Protein AF-0000000074578713 (afdb_homodimer)

Radius of gyration: 28.26 Å; Cα contacts (8 Å, |Δi|>4): 1383; chains: 2; bounding box: 54×83×63 Å

InterPro domains:
  IPR006153 Cation/H+ exchanger, transmembrane domain [PF00999] (19-383)
  IPR038770 Sodium/solute symporter superfamily [G3DSA:1.20.1530.20] (4-388)

Structure (mmCIF, N/CA/C/O backbone):
data_AF-0000000074578713-model_v1
#
loop_
_entity.id
_entity.type
_entity.pdbx_description
1 polymer 'Na+/H+ exchanger'
#
loop_
_atom_site.group_PDB
_atom_site.id
_atom_site.type_symbol
_atom_site.label_atom_id
_atom_site.label_alt_id
_atom_site.label_comp_id
_atom_site.label_asym_id
_atom_site.label_entity_id
_atom_site.label_seq_id
_atom_site.pdbx_PDB_ins_code
_atom_site.Cartn_x
_atom_site.Cartn_y
_atom_site.Cartn_z
_atom_site.occupancy
_atom_site.B_iso_or_equiv
_atom_site.auth_seq_id
_atom_site.auth_comp_id
_atom_site.auth_asym_id
_atom_site.auth_atom_id
_atom_site.pdbx_PDB_model_num
ATOM 1 N N . MET A 1 1 ? 12.844 9.633 -7.383 1 56.06 1 MET A N 1
ATOM 2 C CA . MET A 1 1 ? 11.703 9.406 -8.258 1 56.06 1 MET A CA 1
ATOM 3 C C . MET A 1 1 ? 10.484 10.188 -7.785 1 56.06 1 MET A C 1
ATOM 5 O O . MET A 1 1 ? 10.258 10.32 -6.578 1 56.06 1 MET A O 1
ATOM 9 N N . ASP A 1 2 ? 9.766 10.805 -8.758 1 78.88 2 ASP A N 1
ATOM 10 C CA . ASP A 1 2 ? 8.609 11.648 -8.492 1 78.88 2 ASP A CA 1
ATOM 11 C C . ASP A 1 2 ? 7.402 10.812 -8.078 1 78.88 2 ASP A C 1
ATOM 13 O O . ASP A 1 2 ? 6.91 9.992 -8.859 1 78.88 2 ASP A O 1
ATOM 17 N N . ILE A 1 3 ? 6.977 10.781 -6.883 1 87.69 3 ILE A N 1
ATOM 18 C CA . ILE A 1 3 ? 5.887 10.008 -6.301 1 87.69 3 ILE A CA 1
ATOM 19 C C . ILE A 1 3 ? 4.594 10.289 -7.066 1 87.69 3 ILE A C 1
ATOM 21 O O . ILE A 1 3 ? 3.699 9.438 -7.113 1 87.69 3 ILE A O 1
ATOM 25 N N . SER A 1 4 ? 4.566 11.398 -7.73 1 91.81 4 SER A N 1
ATOM 26 C CA . SER A 1 4 ? 3.352 11.789 -8.438 1 91.81 4 SER A CA 1
ATOM 27 C C . SER A 1 4 ? 3.027 10.812 -9.562 1 91.81 4 SER A C 1
ATOM 29 O O . SER A 1 4 ? 1.881 10.375 -9.703 1 91.81 4 SER A O 1
ATOM 31 N N . TRP A 1 5 ? 4.039 10.391 -10.273 1 93 5 TRP A N 1
ATOM 32 C CA . TRP A 1 5 ? 3.791 9.508 -11.414 1 93 5 TRP A CA 1
ATOM 33 C C . TRP A 1 5 ? 3.488 8.086 -10.953 1 93 5 TRP A C 1
ATOM 35 O O . TRP A 1 5 ? 2.873 7.309 -11.68 1 93 5 TRP A O 1
ATOM 45 N N . VAL A 1 6 ? 3.906 7.742 -9.781 1 94.12 6 VAL A N 1
ATOM 46 C CA . VAL A 1 6 ? 3.512 6.465 -9.188 1 94.12 6 VAL A CA 1
ATOM 47 C C . VAL A 1 6 ? 2.012 6.465 -8.914 1 94.12 6 VAL A C 1
ATOM 49 O O . VAL A 1 6 ? 1.318 5.488 -9.211 1 94.12 6 VAL A O 1
ATOM 52 N N . LEU A 1 7 ? 1.547 7.59 -8.367 1 96.38 7 LEU A N 1
ATOM 53 C CA . LEU A 1 7 ? 0.124 7.73 -8.078 1 96.38 7 LEU A CA 1
ATOM 54 C C . LEU A 1 7 ? -0.7 7.652 -9.359 1 96.38 7 LEU A C 1
ATOM 56 O O . LEU A 1 7 ? -1.733 6.98 -9.398 1 96.38 7 LEU A O 1
ATOM 60 N N . PHE A 1 8 ? -0.194 8.297 -10.352 1 96.31 8 PHE A N 1
ATOM 61 C CA . PHE A 1 8 ? -0.854 8.266 -11.648 1 96.31 8 PHE A CA 1
ATOM 62 C C . PHE A 1 8 ? -0.942 6.844 -12.188 1 96.31 8 PHE A C 1
ATOM 64 O O . PHE A 1 8 ? -2.006 6.406 -12.625 1 96.31 8 PHE A O 1
ATOM 71 N N . THR A 1 9 ? 0.148 6.145 -12.148 1 96.56 9 THR A N 1
ATOM 72 C CA . THR A 1 9 ? 0.237 4.793 -12.688 1 96.56 9 THR A CA 1
ATOM 73 C C . THR A 1 9 ? -0.71 3.852 -11.953 1 96.56 9 THR A C 1
ATOM 75 O O . THR A 1 9 ? -1.374 3.018 -12.57 1 96.56 9 THR A O 1
ATOM 78 N N . VAL A 1 10 ? -0.816 3.996 -10.641 1 97.12 10 VAL A N 1
ATOM 79 C CA . VAL A 1 10 ? -1.725 3.164 -9.859 1 97.12 10 VAL A CA 1
ATOM 80 C C . VAL A 1 10 ? -3.166 3.424 -10.289 1 97.12 10 VAL A C 1
ATOM 82 O O . VAL A 1 10 ? -3.932 2.484 -10.516 1 97.12 10 VAL A O 1
ATOM 85 N N . GLY A 1 11 ? -3.516 4.711 -10.398 1 97.56 11 GLY A N 1
ATOM 86 C CA . GLY A 1 11 ? -4.867 5.062 -10.805 1 97.56 11 GLY A CA 1
ATOM 87 C C . GLY A 1 11 ? -5.242 4.523 -12.172 1 97.56 11 GLY A C 1
ATOM 88 O O . GLY A 1 11 ? -6.301 3.91 -12.336 1 97.56 11 GLY A O 1
ATOM 89 N N . VAL A 1 12 ? -4.387 4.652 -13.109 1 97.25 12 VAL A N 1
ATOM 90 C CA . VAL A 1 12 ? -4.648 4.223 -14.484 1 97.25 12 VAL A CA 1
ATOM 91 C C . VAL A 1 12 ? -4.715 2.699 -14.547 1 97.25 12 VAL A C 1
ATOM 93 O O . VAL A 1 12 ? -5.547 2.137 -15.258 1 97.25 12 VAL A O 1
ATOM 96 N N . CYS A 1 13 ? -3.881 2.047 -13.812 1 97.12 13 CYS A N 1
ATOM 97 C CA . CYS A 1 13 ? -3.871 0.588 -13.781 1 97.12 13 CYS A CA 1
ATOM 98 C C . CYS A 1 13 ? -5.191 0.043 -13.25 1 97.12 13 CYS A C 1
ATOM 100 O O . CYS A 1 13 ? -5.723 -0.934 -13.781 1 97.12 13 CYS A O 1
ATOM 102 N N . LEU A 1 14 ? -5.703 0.685 -12.266 1 97.56 14 LEU A N 1
ATOM 103 C CA . LEU A 1 14 ? -6.949 0.205 -11.672 1 97.56 14 LEU A CA 1
ATOM 104 C C . LEU A 1 14 ? -8.109 0.374 -12.648 1 97.56 14 LEU A C 1
ATOM 106 O O . LEU A 1 14 ? -8.938 -0.532 -12.797 1 97.56 14 LEU A O 1
ATOM 110 N N . ILE A 1 15 ? -8.141 1.476 -13.32 1 97.5 15 ILE A N 1
ATOM 111 C CA . ILE A 1 15 ? -9.227 1.745 -14.258 1 97.5 15 ILE A CA 1
ATOM 112 C C . ILE A 1 15 ? -9.125 0.805 -15.453 1 97.5 15 ILE A C 1
ATOM 114 O O . ILE A 1 15 ? -10.07 0.08 -15.766 1 97.5 15 ILE A O 1
ATOM 118 N N . PHE A 1 16 ? -8 0.748 -16.031 1 97.56 16 PHE A N 1
ATOM 119 C CA . PHE A 1 16 ? -7.84 -0.042 -17.25 1 97.56 16 PHE A CA 1
ATOM 120 C C . PHE A 1 16 ? -7.828 -1.532 -16.938 1 97.56 16 PHE A C 1
ATOM 122 O O . PHE A 1 16 ? -8.227 -2.354 -17.766 1 97.56 16 PHE A O 1
ATOM 129 N N . GLY A 1 17 ? -7.305 -1.846 -15.742 1 96.5 17 GLY A N 1
ATOM 130 C CA . GLY A 1 17 ? -7.406 -3.234 -15.328 1 96.5 17 GLY A CA 1
ATOM 131 C C . GLY A 1 17 ? -8.836 -3.744 -15.297 1 96.5 17 GLY A C 1
ATOM 132 O O . GLY A 1 17 ? -9.125 -4.812 -15.836 1 96.5 17 GLY A O 1
ATOM 133 N N . LYS A 1 18 ? -9.719 -2.936 -14.727 1 97 18 LYS A N 1
ATOM 134 C CA . LYS A 1 18 ? -11.117 -3.328 -14.641 1 97 18 LYS A CA 1
ATOM 135 C C . LYS A 1 18 ? -11.781 -3.312 -16.016 1 97 18 LYS A C 1
ATOM 137 O O . LYS A 1 18 ? -12.648 -4.141 -16.297 1 97 18 LYS A O 1
ATOM 142 N N . ILE A 1 19 ? -11.445 -2.406 -16.812 1 97.44 19 ILE A N 1
ATOM 143 C CA . ILE A 1 19 ? -11.945 -2.385 -18.188 1 97.44 19 ILE A CA 1
ATOM 144 C C . ILE A 1 19 ? -11.516 -3.656 -18.906 1 97.44 19 ILE A C 1
ATOM 146 O O . ILE A 1 19 ? -12.328 -4.293 -19.594 1 97.44 19 ILE A O 1
ATOM 150 N N . GLY A 1 20 ? -10.258 -4.02 -18.766 1 97.12 20 GLY A N 1
ATOM 151 C CA . GLY A 1 20 ? -9.789 -5.273 -19.344 1 97.12 20 GLY A CA 1
ATOM 152 C C . GLY A 1 20 ? -10.539 -6.484 -18.828 1 97.12 20 GLY A C 1
ATOM 153 O O . GLY A 1 20 ? -10.906 -7.371 -19.594 1 97.12 20 GLY A O 1
ATOM 154 N N . ASN A 1 21 ? -10.734 -6.48 -17.516 1 95.44 21 ASN A N 1
ATOM 155 C CA . ASN A 1 21 ? -11.484 -7.574 -16.906 1 95.44 21 ASN A CA 1
ATOM 156 C C . ASN A 1 21 ? -12.867 -7.719 -17.531 1 95.44 21 ASN A C 1
ATOM 158 O O . ASN A 1 21 ? -13.312 -8.828 -17.828 1 95.44 21 ASN A O 1
ATOM 162 N N . GLU A 1 22 ? -13.492 -6.598 -17.719 1 95.75 22 GLU A N 1
ATOM 163 C CA . GLU A 1 22 ? -14.844 -6.605 -18.281 1 95.75 22 GLU A CA 1
ATOM 164 C C . GLU A 1 22 ? -14.836 -7.113 -19.719 1 95.75 22 GLU A C 1
ATOM 166 O O . GLU A 1 22 ? -15.703 -7.898 -20.094 1 95.75 22 GLU A O 1
ATOM 171 N N . ILE A 1 23 ? -13.922 -6.715 -20.484 1 96.69 23 ILE A N 1
ATOM 172 C CA . ILE A 1 23 ? -13.82 -7.129 -21.875 1 96.69 23 ILE A CA 1
ATOM 173 C C . ILE A 1 23 ? -13.633 -8.641 -21.953 1 96.69 23 ILE A C 1
ATOM 175 O O . ILE A 1 23 ? -14.312 -9.32 -22.719 1 96.69 23 ILE A O 1
ATOM 179 N N . MET A 1 24 ? -12.727 -9.18 -21.156 1 93.19 24 MET A N 1
ATOM 180 C CA . MET A 1 24 ? -12.469 -10.617 -21.172 1 93.19 24 MET A CA 1
ATOM 181 C C . MET A 1 24 ? -13.695 -11.391 -20.672 1 93.19 24 MET A C 1
ATOM 183 O O . MET A 1 24 ? -14.023 -12.445 -21.203 1 93.19 24 MET A O 1
ATOM 187 N N . TRP A 1 25 ? -14.289 -10.82 -19.656 1 92.31 25 TRP A N 1
ATOM 188 C CA . TRP A 1 25 ? -15.508 -11.445 -19.141 1 92.31 25 TRP A CA 1
ATOM 189 C C . TRP A 1 25 ? -16.578 -11.531 -20.234 1 92.31 25 TRP A C 1
ATOM 191 O O . TRP A 1 25 ? -17.25 -12.555 -20.359 1 92.31 25 TRP A O 1
ATOM 201 N N . ARG A 1 26 ? -16.75 -10.547 -21.031 1 94.12 26 ARG A N 1
ATOM 202 C CA . ARG A 1 26 ? -17.766 -10.516 -22.094 1 94.12 26 ARG A CA 1
ATOM 203 C C . ARG A 1 26 ? -17.453 -11.539 -23.172 1 94.12 26 ARG A C 1
ATOM 205 O O . ARG A 1 26 ? -18.359 -12.078 -23.797 1 94.12 26 ARG A O 1
ATOM 212 N N . PHE A 1 27 ? -16.219 -11.898 -23.297 1 93.44 27 PHE A N 1
ATOM 213 C CA . PHE A 1 27 ? -15.82 -12.898 -24.281 1 93.44 27 PHE A CA 1
ATOM 214 C C . PHE A 1 27 ? -15.844 -14.297 -23.688 1 93.44 27 PHE A C 1
ATOM 216 O O . PHE A 1 27 ? -15.484 -15.273 -24.344 1 93.44 27 PHE A O 1
ATOM 223 N N . GLY A 1 28 ? -16.109 -14.344 -22.391 1 90.31 28 GLY A N 1
ATOM 224 C CA . GLY A 1 28 ? -16.266 -15.617 -21.719 1 90.31 28 GLY A CA 1
ATOM 225 C C . GLY A 1 28 ? -14.977 -16.156 -21.125 1 90.31 28 GLY A C 1
ATOM 226 O O . GLY A 1 28 ? -14.891 -17.328 -20.781 1 90.31 28 GLY A O 1
ATOM 227 N N . PHE A 1 29 ? -14.008 -15.359 -21.031 1 91 29 PHE A N 1
ATOM 228 C CA . PHE A 1 29 ? -12.734 -15.75 -20.422 1 91 29 PHE A CA 1
ATOM 229 C C . PHE A 1 29 ? -12.68 -15.359 -18.953 1 91 29 PHE A C 1
ATOM 231 O O . PHE A 1 29 ? -13.469 -14.531 -18.5 1 91 29 PHE A O 1
ATOM 238 N N . PRO A 1 30 ? -11.781 -16.031 -18.203 1 90.31 30 PRO A N 1
ATOM 239 C CA . PRO A 1 30 ? -11.555 -15.531 -16.844 1 90.31 30 PRO A CA 1
ATOM 240 C C . PRO A 1 30 ? -11.133 -14.062 -16.812 1 90.31 30 PRO A C 1
ATOM 242 O O . PRO A 1 30 ? -10.273 -13.648 -17.594 1 90.31 30 PRO A O 1
ATOM 245 N N . SER A 1 31 ? -11.719 -13.297 -15.969 1 92.44 31 SER A N 1
ATOM 246 C CA . SER A 1 31 ? -11.586 -11.836 -15.961 1 92.44 31 SER A CA 1
ATOM 247 C C . SER A 1 31 ? -10.133 -11.414 -15.742 1 92.44 31 SER A C 1
ATOM 249 O O . SER A 1 31 ? -9.68 -10.422 -16.312 1 92.44 31 SER A O 1
ATOM 251 N N . VAL A 1 32 ? -9.43 -12.195 -14.984 1 91.69 32 VAL A N 1
ATOM 252 C CA . VAL A 1 32 ? -8.07 -11.828 -14.602 1 91.69 32 VAL A CA 1
ATOM 253 C C . VAL A 1 32 ? -7.195 -11.719 -15.852 1 91.69 32 VAL A C 1
ATOM 255 O O . VAL A 1 32 ? -6.203 -10.984 -15.859 1 91.69 32 VAL A O 1
ATOM 258 N N . PHE A 1 33 ? -7.586 -12.414 -16.859 1 92.19 33 PHE A N 1
ATOM 259 C CA . PHE A 1 33 ? -6.863 -12.336 -18.125 1 92.19 33 PHE A CA 1
ATOM 260 C C . PHE A 1 33 ? -6.816 -10.906 -18.641 1 92.19 33 PHE A C 1
ATOM 262 O O . PHE A 1 33 ? -5.832 -10.5 -19.266 1 92.19 33 PHE A O 1
ATOM 269 N N . GLY A 1 34 ? -7.82 -10.172 -18.375 1 94.56 34 GLY A N 1
ATOM 270 C CA . GLY A 1 34 ? -7.875 -8.781 -18.781 1 94.56 34 GLY A CA 1
ATOM 271 C C . GLY A 1 34 ? -6.793 -7.926 -18.141 1 94.56 34 GLY A C 1
ATOM 272 O O . GLY A 1 34 ? -6.16 -7.113 -18.812 1 94.56 34 GLY A O 1
ATOM 273 N N . GLU A 1 35 ? -6.551 -8.062 -16.891 1 95.38 35 GLU A N 1
ATOM 274 C CA . GLU A 1 35 ? -5.508 -7.328 -16.172 1 95.38 35 GLU A CA 1
ATOM 275 C C . GLU A 1 35 ? -4.125 -7.66 -16.734 1 95.38 35 GLU A C 1
ATOM 277 O O . GLU A 1 35 ? -3.287 -6.77 -16.891 1 95.38 35 GLU A O 1
ATOM 282 N N . ILE A 1 36 ? -3.926 -8.93 -17.016 1 94.19 36 ILE A N 1
ATOM 283 C CA . ILE A 1 36 ? -2.646 -9.367 -17.562 1 94.19 36 ILE A CA 1
ATOM 284 C C . ILE A 1 36 ? -2.42 -8.734 -18.938 1 94.19 36 ILE A C 1
ATOM 286 O O . ILE A 1 36 ? -1.332 -8.227 -19.219 1 94.19 36 ILE A O 1
ATOM 290 N N . LEU A 1 37 ? -3.391 -8.727 -19.75 1 95.31 37 LEU A N 1
ATOM 291 C CA . LEU A 1 37 ? -3.295 -8.148 -21.094 1 95.31 37 LEU A CA 1
ATOM 292 C C . LEU A 1 37 ? -3.004 -6.656 -21.016 1 95.31 37 LEU A C 1
ATOM 294 O O . LEU A 1 37 ? -2.188 -6.141 -21.797 1 95.31 37 LEU A O 1
ATOM 298 N N . ILE A 1 38 ? -3.725 -5.965 -20.141 1 96.5 38 ILE A N 1
ATOM 299 C CA . ILE A 1 38 ? -3.467 -4.539 -19.969 1 96.5 38 ILE A CA 1
ATOM 300 C C . ILE A 1 38 ? -2.021 -4.328 -19.516 1 96.5 38 ILE A C 1
ATOM 302 O O . ILE A 1 38 ? -1.357 -3.393 -19.969 1 96.5 38 ILE A O 1
ATOM 306 N N . GLY A 1 39 ? -1.555 -5.168 -18.656 1 95.69 39 GLY A N 1
ATOM 307 C CA . GLY A 1 39 ? -0.157 -5.125 -18.25 1 95.69 39 GLY A CA 1
ATOM 308 C C . GLY A 1 39 ? 0.801 -5.301 -19.422 1 95.69 39 GLY A C 1
ATOM 309 O O . GLY A 1 39 ? 1.792 -4.574 -19.531 1 95.69 39 GLY A O 1
ATOM 310 N N . ILE A 1 40 ? 0.492 -6.281 -20.25 1 95.12 40 ILE A N 1
ATOM 311 C CA . ILE A 1 40 ? 1.32 -6.523 -21.422 1 95.12 40 ILE A CA 1
ATOM 312 C C . ILE A 1 40 ? 1.362 -5.27 -22.297 1 95.12 40 ILE A C 1
ATOM 314 O O . ILE A 1 40 ? 2.432 -4.855 -22.75 1 95.12 40 ILE A O 1
ATOM 318 N N . ILE A 1 41 ? 0.244 -4.648 -22.469 1 96.56 41 ILE A N 1
ATOM 319 C CA . ILE A 1 41 ? 0.155 -3.451 -23.297 1 96.56 41 ILE A CA 1
ATOM 320 C C . ILE A 1 41 ? 0.975 -2.326 -22.656 1 96.56 41 ILE A C 1
ATOM 322 O O . ILE A 1 41 ? 1.835 -1.734 -23.312 1 96.56 41 ILE A O 1
ATOM 326 N N . PHE A 1 42 ? 0.767 -2.041 -21.406 1 96.12 42 PHE A N 1
ATOM 327 C CA . PHE A 1 42 ? 1.458 -0.953 -20.734 1 96.12 42 PHE A CA 1
ATOM 328 C C . PHE A 1 42 ? 2.961 -1.202 -20.703 1 96.12 42 PHE A C 1
ATOM 330 O O . PHE A 1 42 ? 3.752 -0.287 -20.938 1 96.12 42 PHE A O 1
ATOM 337 N N . GLY A 1 43 ? 3.326 -2.438 -20.391 1 94.69 43 GLY A N 1
ATOM 338 C CA . GLY A 1 43 ? 4.738 -2.773 -20.344 1 94.69 43 GLY A CA 1
ATOM 339 C C . GLY A 1 43 ? 5.438 -2.609 -21.688 1 94.69 43 GLY A C 1
ATOM 340 O O . GLY A 1 43 ? 6.562 -2.105 -21.734 1 94.69 43 GLY A O 1
ATOM 341 N N . ASN A 1 44 ? 4.82 -3.006 -22.672 1 94.75 44 ASN A N 1
ATOM 342 C CA . ASN A 1 44 ? 5.465 -2.988 -23.984 1 94.75 44 ASN A CA 1
ATOM 343 C C . ASN A 1 44 ? 5.41 -1.603 -24.625 1 94.75 44 ASN A C 1
ATOM 345 O O . ASN A 1 44 ? 6.203 -1.289 -25.516 1 94.75 44 ASN A O 1
ATOM 349 N N . LEU A 1 45 ? 4.48 -0.73 -24.156 1 94.81 45 LEU A N 1
ATOM 350 C CA . LEU A 1 45 ? 4.574 0.679 -24.516 1 94.81 45 LEU A CA 1
ATOM 351 C C . LEU A 1 45 ? 5.887 1.279 -24.031 1 94.81 45 LEU A C 1
ATOM 353 O O . LEU A 1 45 ? 6.453 2.164 -24.672 1 94.81 45 LEU A O 1
ATOM 357 N N . LEU A 1 46 ? 6.344 0.776 -22.969 1 92.5 46 LEU A N 1
ATOM 358 C CA . LEU A 1 46 ? 7.602 1.237 -22.391 1 92.5 46 LEU A CA 1
ATOM 359 C C . LEU A 1 46 ? 8.797 0.604 -23.109 1 92.5 46 LEU A C 1
ATOM 361 O O . LEU A 1 46 ? 9.75 1.298 -23.469 1 92.5 46 LEU A O 1
ATOM 365 N N . PHE A 1 47 ? 8.758 -0.711 -23.297 1 91.88 47 PHE A N 1
ATOM 366 C CA . PHE A 1 47 ? 9.867 -1.445 -23.891 1 91.88 47 PHE A CA 1
ATOM 367 C C . PHE A 1 47 ? 10.133 -0.965 -25.312 1 91.88 47 PHE A C 1
ATOM 369 O O . PHE A 1 47 ? 11.281 -0.89 -25.75 1 91.88 47 PHE A O 1
ATOM 376 N N . PHE A 1 48 ? 9.039 -0.614 -25.984 1 93.31 48 PHE A N 1
ATOM 377 C CA . PHE A 1 48 ? 9.188 -0.172 -27.359 1 93.31 48 PHE A CA 1
ATOM 378 C C . PHE A 1 48 ? 9.445 1.328 -27.422 1 93.31 48 PHE A C 1
ATOM 380 O O . PHE A 1 48 ? 9.594 1.893 -28.516 1 93.31 48 PHE A O 1
ATOM 387 N N . GLY A 1 49 ? 9.5 2.008 -26.328 1 90.56 49 GLY A N 1
ATOM 388 C CA . GLY A 1 49 ? 9.875 3.408 -26.234 1 90.56 49 GLY A CA 1
ATOM 389 C C . GLY A 1 49 ? 8.758 4.355 -26.641 1 90.56 49 GLY A C 1
ATOM 390 O O . GLY A 1 49 ? 9.016 5.52 -26.953 1 90.56 49 GLY A O 1
ATOM 391 N N . ILE A 1 50 ? 7.625 3.887 -26.656 1 92 50 ILE A N 1
ATOM 392 C CA . ILE A 1 50 ? 6.492 4.723 -27.047 1 92 50 ILE A CA 1
ATOM 393 C C . ILE A 1 50 ? 6.145 5.684 -25.922 1 92 50 ILE A C 1
ATOM 395 O O . ILE A 1 50 ? 5.801 6.84 -26.156 1 92 50 ILE A O 1
ATOM 399 N N . VAL A 1 51 ? 6.211 5.23 -24.656 1 91.25 51 VAL A N 1
ATOM 400 C CA . VAL A 1 51 ? 5.98 6.039 -23.469 1 91.25 51 VAL A CA 1
ATOM 401 C C . VAL A 1 51 ? 7.242 6.066 -22.609 1 91.25 51 VAL A C 1
ATOM 403 O O . VAL A 1 51 ? 7.941 5.055 -22.484 1 91.25 51 VAL A O 1
ATOM 406 N N . ASP A 1 52 ? 7.465 7.207 -22.125 1 89.44 52 ASP A N 1
ATOM 407 C CA . ASP A 1 52 ? 8.633 7.367 -21.266 1 89.44 52 ASP A CA 1
ATOM 408 C C . ASP A 1 52 ? 8.438 6.664 -19.922 1 89.44 52 ASP A C 1
ATOM 410 O O . ASP A 1 52 ? 7.352 6.723 -19.344 1 89.44 52 ASP A O 1
ATOM 414 N N . SER A 1 53 ? 9.398 5.945 -19.5 1 84.12 53 SER A N 1
ATOM 415 C CA . SER A 1 53 ? 9.352 5.168 -18.266 1 84.12 53 SER A CA 1
ATOM 416 C C . SER A 1 53 ? 9.117 6.062 -17.062 1 84.12 53 SER A C 1
ATOM 418 O O . SER A 1 53 ? 8.656 5.602 -16.016 1 84.12 53 SER A O 1
ATOM 420 N N . SER A 1 54 ? 9.391 7.293 -17.203 1 83.5 54 SER A N 1
ATOM 421 C CA . SER A 1 54 ? 9.188 8.234 -16.109 1 83.5 54 SER A CA 1
ATOM 422 C C . SER A 1 54 ? 7.711 8.531 -15.898 1 83.5 54 SER A C 1
ATOM 424 O O . SER A 1 54 ? 7.297 8.922 -14.805 1 83.5 54 SER A O 1
ATOM 426 N N . HIS A 1 55 ? 6.914 8.32 -16.875 1 86.5 55 HIS A N 1
ATOM 427 C CA . HIS A 1 55 ? 5.504 8.68 -16.812 1 86.5 55 HIS A CA 1
ATOM 428 C C . HIS A 1 55 ? 4.641 7.473 -16.469 1 86.5 55 HIS A C 1
ATOM 430 O O . HIS A 1 55 ? 3.508 7.625 -16 1 86.5 55 HIS A O 1
ATOM 436 N N . LEU A 1 56 ? 5.094 6.355 -16.734 1 89.62 56 LEU A N 1
ATOM 437 C CA . LEU A 1 56 ? 4.48 5.094 -16.359 1 89.62 56 LEU A CA 1
ATOM 438 C C . LEU A 1 56 ? 5.461 4.227 -15.57 1 89.62 56 LEU A C 1
ATOM 440 O O . LEU A 1 56 ? 6.195 3.428 -16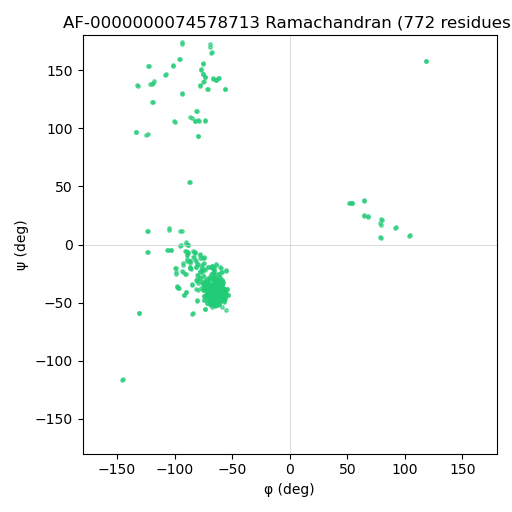.156 1 89.62 56 LEU A O 1
ATOM 444 N N . THR A 1 57 ? 5.395 4.32 -14.297 1 88.56 57 THR A N 1
ATOM 445 C CA . THR A 1 57 ? 6.445 3.816 -13.422 1 88.56 57 THR A CA 1
ATOM 446 C C . THR A 1 57 ? 6.223 2.34 -13.109 1 88.56 57 THR A C 1
ATOM 448 O O . THR A 1 57 ? 6.27 1.936 -11.945 1 88.56 57 THR A O 1
ATOM 451 N N . LEU A 1 58 ? 6.086 1.554 -14.047 1 87.75 58 LEU A N 1
ATOM 452 C CA . LEU A 1 58 ? 5.82 0.134 -13.852 1 87.75 58 LEU A CA 1
ATOM 453 C C . LEU A 1 58 ? 7.121 -0.658 -13.781 1 87.75 58 LEU A C 1
ATOM 455 O O . LEU A 1 58 ? 7.168 -1.729 -13.172 1 87.75 58 LEU A O 1
ATOM 459 N N . HIS A 1 59 ? 8.188 -0.159 -14.383 1 81.19 59 HIS A N 1
ATOM 460 C CA . HIS A 1 59 ? 9.43 -0.931 -14.414 1 81.19 59 HIS A CA 1
ATOM 461 C C . HIS A 1 59 ? 10.477 -0.33 -13.484 1 81.19 59 HIS A C 1
ATOM 463 O O . HIS A 1 59 ? 10.531 0.89 -13.312 1 81.19 59 HIS A O 1
ATOM 469 N N . GLU A 1 60 ? 11.258 -1.189 -12.922 1 75 60 GLU A N 1
ATOM 470 C CA . GLU A 1 60 ? 12.414 -0.809 -12.117 1 75 60 GLU A CA 1
ATOM 471 C C . GLU A 1 60 ? 12.016 0.162 -11.008 1 75 60 GLU A C 1
ATOM 473 O O . GLU A 1 60 ? 12.688 1.171 -10.789 1 75 60 GLU A O 1
ATOM 478 N N . ASN A 1 61 ? 10.891 -0.056 -10.508 1 86.62 61 ASN A N 1
ATOM 479 C CA . ASN A 1 61 ? 10.398 0.755 -9.398 1 86.62 61 ASN A CA 1
ATOM 480 C C . ASN A 1 61 ? 10.125 -0.094 -8.156 1 86.62 61 ASN A C 1
ATOM 482 O O . ASN A 1 61 ? 9.297 -1.006 -8.195 1 86.62 61 ASN A O 1
ATOM 486 N N . ASP A 1 62 ? 10.75 0.234 -7.082 1 87.88 62 ASP A N 1
ATOM 487 C CA . ASP A 1 62 ? 10.664 -0.535 -5.844 1 87.88 62 ASP A CA 1
ATOM 488 C C . ASP A 1 62 ? 9.242 -0.512 -5.281 1 87.88 62 ASP A C 1
ATOM 490 O O . ASP A 1 62 ? 8.805 -1.475 -4.648 1 87.88 62 ASP A O 1
ATOM 494 N N . ILE A 1 63 ? 8.547 0.531 -5.578 1 91.38 63 ILE A N 1
ATOM 495 C CA . ILE A 1 63 ? 7.195 0.684 -5.047 1 91.38 63 ILE A CA 1
ATOM 496 C C . ILE A 1 63 ? 6.25 -0.299 -5.738 1 91.38 63 ILE A C 1
ATOM 498 O O . ILE A 1 63 ? 5.48 -0.997 -5.074 1 91.38 63 ILE A O 1
ATOM 502 N N . PHE A 1 64 ? 6.328 -0.392 -6.996 1 91.31 64 PHE A N 1
ATOM 503 C CA . PHE A 1 64 ? 5.438 -1.29 -7.723 1 91.31 64 PHE A CA 1
ATOM 504 C C . PHE A 1 64 ? 5.809 -2.744 -7.465 1 91.31 64 PHE A C 1
ATOM 506 O O . PHE A 1 64 ? 4.941 -3.617 -7.438 1 91.31 64 PHE A O 1
ATOM 513 N N . ASP A 1 65 ? 7.129 -2.949 -7.289 1 90.38 65 ASP A N 1
ATOM 514 C CA . ASP A 1 65 ? 7.543 -4.289 -6.883 1 90.38 65 ASP A CA 1
ATOM 515 C C . ASP A 1 65 ? 6.898 -4.688 -5.559 1 90.38 65 ASP A C 1
ATOM 517 O O . ASP A 1 65 ? 6.418 -5.812 -5.406 1 90.38 65 ASP A O 1
ATOM 521 N N . PHE A 1 66 ? 6.887 -3.768 -4.688 1 93.25 66 PHE A N 1
ATOM 522 C CA . PHE A 1 66 ? 6.293 -4.004 -3.381 1 93.25 66 PHE A CA 1
ATOM 523 C C . PHE A 1 66 ? 4.781 -4.188 -3.498 1 93.25 66 PHE A C 1
ATOM 525 O O . PHE A 1 66 ? 4.219 -5.121 -2.924 1 93.25 66 PHE A O 1
ATOM 532 N N . LEU A 1 67 ? 4.137 -3.348 -4.215 1 94.38 67 LEU A N 1
ATOM 533 C CA . LEU A 1 67 ? 2.688 -3.412 -4.383 1 94.38 67 LEU A CA 1
ATOM 534 C C . LEU A 1 67 ? 2.275 -4.73 -5.027 1 94.38 67 LEU A C 1
ATOM 536 O O . LEU A 1 67 ? 1.282 -5.34 -4.621 1 94.38 67 LEU A O 1
ATOM 540 N N . SER A 1 68 ? 3 -5.086 -6.023 1 93.06 68 SER A N 1
ATOM 541 C CA . SER A 1 68 ? 2.729 -6.352 -6.691 1 93.06 68 SER A CA 1
ATOM 542 C C . SER A 1 68 ? 2.893 -7.527 -5.734 1 93.06 68 SER A C 1
ATOM 544 O O . SER A 1 68 ? 2.078 -8.453 -5.734 1 93.06 68 SER A O 1
ATOM 546 N N . THR A 1 69 ? 3.926 -7.465 -4.918 1 93.44 69 THR A N 1
ATOM 547 C CA . THR A 1 69 ? 4.172 -8.516 -3.938 1 93.44 69 THR A CA 1
ATOM 548 C C . THR A 1 69 ? 3.021 -8.602 -2.939 1 93.44 69 THR A C 1
ATOM 550 O O . THR A 1 69 ? 2.531 -9.695 -2.643 1 93.44 69 THR A O 1
ATOM 553 N N . VAL A 1 70 ? 2.582 -7.484 -2.492 1 96.25 70 VAL A N 1
ATOM 554 C CA . VAL A 1 70 ? 1.478 -7.461 -1.54 1 96.25 70 VAL A CA 1
ATOM 555 C C . VAL A 1 70 ? 0.194 -7.926 -2.225 1 96.25 70 VAL A C 1
ATOM 557 O O . VAL A 1 70 ? -0.639 -8.594 -1.606 1 96.25 70 VAL A O 1
ATOM 560 N N . GLY A 1 71 ? 0.037 -7.555 -3.457 1 96.12 71 GLY A N 1
ATOM 561 C CA . GLY A 1 71 ? -1.12 -8.016 -4.211 1 96.12 71 GLY A CA 1
ATOM 562 C C . GLY A 1 71 ? -1.23 -9.523 -4.277 1 96.12 71 GLY A C 1
ATOM 563 O O . GLY A 1 71 ? -2.287 -10.086 -3.982 1 96.12 71 GLY A O 1
ATOM 564 N N . ILE A 1 72 ? -0.18 -10.172 -4.609 1 94.81 72 ILE A N 1
ATOM 565 C CA . ILE A 1 72 ? -0.22 -11.625 -4.715 1 94.81 72 ILE A CA 1
ATOM 566 C C . ILE A 1 72 ? -0.332 -12.242 -3.322 1 94.81 72 ILE A C 1
ATOM 568 O O . ILE A 1 72 ? -0.941 -13.305 -3.15 1 94.81 72 ILE A O 1
ATOM 572 N N . MET A 1 73 ? 0.25 -11.602 -2.344 1 96.44 73 MET A N 1
ATOM 573 C CA . MET A 1 73 ? 0.076 -12.07 -0.972 1 96.44 73 MET A CA 1
ATOM 574 C C . MET A 1 73 ? -1.401 -12.102 -0.592 1 96.44 73 MET A C 1
ATOM 576 O O . MET A 1 73 ? -1.882 -13.094 -0.037 1 96.44 73 MET A O 1
ATOM 580 N N . PHE A 1 74 ? -2.078 -11.039 -0.939 1 96.31 74 PHE A N 1
ATOM 581 C CA . PHE A 1 74 ? -3.502 -10.977 -0.636 1 96.31 74 PHE A CA 1
ATOM 582 C C . PHE A 1 74 ? -4.262 -12.062 -1.396 1 96.31 74 PHE A C 1
ATOM 584 O O . PHE A 1 74 ? -5.184 -12.672 -0.855 1 96.31 74 PHE A O 1
ATOM 591 N N . LEU A 1 75 ? -3.92 -12.227 -2.602 1 94.69 75 LEU A N 1
ATOM 592 C CA . LEU A 1 75 ? -4.582 -13.242 -3.412 1 94.69 75 LEU A CA 1
ATOM 593 C C . LEU A 1 75 ? -4.445 -14.625 -2.777 1 94.69 75 LEU A C 1
ATOM 595 O O . LEU A 1 75 ? -5.43 -15.344 -2.631 1 94.69 75 LEU A O 1
ATOM 599 N N . LEU A 1 76 ? -3.246 -14.93 -2.4 1 94.88 76 LEU A N 1
ATOM 600 C CA . LEU A 1 76 ? -3.01 -16.266 -1.85 1 94.88 76 LEU A CA 1
ATOM 601 C C . LEU A 1 76 ? -3.58 -16.375 -0.44 1 94.88 76 LEU A C 1
ATOM 603 O O . LEU A 1 76 ? -4.008 -17.453 -0.024 1 94.88 76 LEU A O 1
ATOM 607 N N . PHE A 1 77 ? -3.533 -15.297 0.275 1 96.12 77 PHE A N 1
ATOM 608 C CA . PHE A 1 77 ? -4.199 -15.266 1.571 1 96.12 77 PHE A CA 1
ATOM 609 C C . PHE A 1 77 ? -5.684 -15.586 1.426 1 96.12 77 PHE A C 1
ATOM 611 O O . PHE A 1 77 ? -6.215 -16.422 2.164 1 96.12 77 PHE A O 1
ATOM 618 N N . ILE A 1 78 ? -6.34 -14.984 0.463 1 95 78 ILE A N 1
ATOM 619 C CA . ILE A 1 78 ? -7.754 -15.219 0.184 1 95 78 ILE A CA 1
ATOM 620 C C . ILE A 1 78 ? -7.957 -16.656 -0.267 1 95 78 ILE A C 1
ATOM 622 O O . ILE A 1 78 ? -8.922 -17.312 0.142 1 95 78 ILE A O 1
ATOM 626 N N . SER A 1 79 ? -7.09 -17.094 -1.085 1 93.31 79 SER A N 1
ATOM 627 C CA . SER A 1 79 ? -7.152 -18.484 -1.545 1 93.31 79 SER A CA 1
ATOM 628 C C . SER A 1 79 ? -7.094 -19.453 -0.374 1 93.31 79 SER A C 1
ATOM 630 O O . SER A 1 79 ? -7.84 -20.438 -0.339 1 93.31 79 SER A O 1
ATOM 632 N N . GLY A 1 80 ? -6.168 -19.219 0.546 1 93.44 80 GLY A N 1
ATOM 633 C CA . GLY A 1 80 ? -6.078 -20.031 1.745 1 93.44 80 GLY A CA 1
ATOM 634 C C . GLY A 1 80 ? -7.336 -19.984 2.592 1 93.44 80 GLY A C 1
ATOM 635 O O . GLY A 1 80 ? -7.758 -21.016 3.139 1 93.44 80 GLY A O 1
ATOM 636 N N . LEU A 1 81 ? -7.922 -18.875 2.631 1 93.12 81 LEU A N 1
ATOM 637 C CA . LEU A 1 81 ? -9.141 -18.672 3.404 1 93.12 81 LEU A CA 1
ATOM 638 C C . LEU A 1 81 ? -10.312 -19.438 2.781 1 93.12 81 LEU A C 1
ATOM 640 O O . LEU A 1 81 ? -11.219 -19.875 3.488 1 93.12 81 LEU A O 1
ATOM 644 N N . GLU A 1 82 ? -10.281 -19.609 1.516 1 91.44 82 GLU A N 1
ATOM 645 C CA . GLU A 1 82 ? -11.43 -20.156 0.792 1 91.44 82 GLU A CA 1
ATOM 646 C C . GLU A 1 82 ? -11.258 -21.641 0.516 1 91.44 82 GLU A C 1
ATOM 648 O O . GLU A 1 82 ? -12.234 -22.344 0.235 1 91.44 82 GLU A O 1
ATOM 653 N N . ILE A 1 83 ? -10.047 -22.109 0.569 1 91.44 83 ILE A N 1
ATOM 654 C CA . ILE A 1 83 ? -9.781 -23.516 0.237 1 91.44 83 ILE A CA 1
ATOM 655 C C . ILE A 1 83 ? -10.422 -24.422 1.284 1 91.44 83 ILE A C 1
ATOM 657 O O . ILE A 1 83 ? -10.547 -24.031 2.451 1 91.44 83 ILE A O 1
ATOM 661 N N . ASP A 1 84 ? -10.953 -25.562 0.813 1 91.94 84 ASP A N 1
ATOM 662 C CA . ASP A 1 84 ? -11.508 -26.562 1.713 1 91.94 84 ASP A CA 1
ATOM 663 C C . ASP A 1 84 ? -10.414 -27.438 2.32 1 91.94 84 ASP A C 1
ATOM 665 O O . ASP A 1 84 ? -9.836 -28.281 1.64 1 91.94 84 ASP A O 1
ATOM 669 N N . ILE A 1 85 ? -10.258 -27.344 3.564 1 90.56 85 ILE A N 1
ATOM 670 C CA . ILE A 1 85 ? -9.164 -28.016 4.262 1 90.56 85 ILE A CA 1
ATOM 671 C C . ILE A 1 85 ? -9.336 -29.531 4.176 1 90.56 85 ILE A C 1
ATOM 673 O O . ILE A 1 85 ? -8.352 -30.266 4.105 1 90.56 85 ILE A O 1
ATOM 677 N N . HIS A 1 86 ? -10.547 -29.984 4.223 1 93.12 86 HIS A N 1
ATOM 678 C CA . HIS A 1 86 ? -10.805 -31.406 4.125 1 93.12 86 HIS A CA 1
ATOM 679 C C . HIS A 1 86 ? -10.398 -31.953 2.76 1 93.12 86 HIS A C 1
ATOM 681 O O . HIS A 1 86 ? -9.828 -33.031 2.666 1 93.12 86 HIS A O 1
ATOM 687 N N . ARG A 1 87 ? -10.609 -31.203 1.809 1 93.69 87 ARG A N 1
ATOM 688 C CA . ARG A 1 87 ? -10.234 -31.609 0.46 1 93.69 87 ARG A CA 1
ATOM 689 C C . ARG A 1 87 ? -8.727 -31.516 0.26 1 93.69 87 ARG A C 1
ATOM 691 O O . ARG A 1 87 ? -8.148 -32.312 -0.471 1 93.69 87 ARG A O 1
ATOM 698 N N . LEU A 1 88 ? -8.211 -30.578 0.897 1 93.69 88 LEU A N 1
ATOM 699 C CA . LEU A 1 88 ? -6.754 -30.438 0.847 1 93.69 88 LEU A CA 1
ATOM 700 C C . LEU A 1 88 ? -6.078 -31.672 1.424 1 93.69 88 LEU A C 1
ATOM 702 O O . LEU A 1 88 ? -5.117 -32.188 0.844 1 93.69 88 LEU A O 1
ATOM 706 N N . LYS A 1 89 ? -6.555 -32.156 2.479 1 91.75 89 LYS A N 1
ATOM 707 C CA . LYS A 1 89 ? -6.016 -33.344 3.121 1 91.75 89 LYS A CA 1
ATOM 708 C C . LYS A 1 89 ? -6.309 -34.594 2.295 1 91.75 89 LYS A C 1
ATOM 710 O O . LYS A 1 89 ? -5.465 -35.5 2.197 1 91.75 89 LYS A O 1
ATOM 715 N N . LYS A 1 90 ? -7.43 -34.594 1.784 1 93.94 90 LYS A N 1
ATOM 716 C CA . LYS A 1 90 ? -7.879 -35.719 0.985 1 93.94 90 LYS A CA 1
ATOM 717 C C . LYS A 1 90 ? -7 -35.906 -0.251 1 93.94 90 LYS A C 1
ATOM 719 O O . LYS A 1 90 ? -6.762 -37.031 -0.688 1 93.94 90 LYS A O 1
ATOM 724 N N . THR A 1 91 ? -6.539 -34.844 -0.764 1 95.44 91 THR A N 1
ATOM 725 C CA . THR A 1 91 ? -5.824 -34.906 -2.033 1 95.44 91 THR A CA 1
ATOM 726 C C . THR A 1 91 ? -4.32 -34.75 -1.813 1 95.44 91 THR A C 1
ATOM 728 O O . THR A 1 91 ? -3.572 -34.5 -2.756 1 95.44 91 THR A O 1
ATOM 731 N N . GLU A 1 92 ? -3.875 -34.875 -0.658 1 94.88 92 GLU A N 1
ATOM 732 C CA . GLU A 1 92 ? -2.482 -34.625 -0.307 1 94.88 92 GLU A CA 1
ATOM 733 C C . GLU A 1 92 ? -1.541 -35.531 -1.09 1 94.88 92 GLU A C 1
ATOM 735 O O . GLU A 1 92 ? -0.528 -35.062 -1.625 1 94.88 92 GLU A O 1
ATOM 740 N N . ASN A 1 93 ? -1.85 -36.75 -1.203 1 96.12 93 ASN A N 1
ATOM 741 C CA . ASN A 1 93 ? -0.996 -37.719 -1.908 1 96.12 93 ASN A CA 1
ATOM 742 C C . ASN A 1 93 ? -0.969 -37.438 -3.408 1 96.12 93 ASN A C 1
ATOM 744 O O . ASN A 1 93 ? 0.067 -37.594 -4.055 1 96.12 93 ASN A O 1
ATOM 748 N N . ILE A 1 94 ? -2.072 -37.094 -3.904 1 96.75 94 ILE A N 1
ATOM 749 C CA . ILE A 1 94 ? -2.154 -36.719 -5.312 1 96.75 94 ILE A CA 1
ATOM 750 C C . ILE A 1 94 ? -1.242 -35.531 -5.59 1 96.75 94 ILE A C 1
ATOM 752 O O . ILE A 1 94 ? -0.477 -35.531 -6.559 1 96.75 94 ILE A O 1
ATOM 756 N N . SER A 1 95 ? -1.349 -34.562 -4.73 1 96.88 95 SER A N 1
ATOM 757 C CA . SER A 1 95 ? -0.562 -33.344 -4.898 1 96.88 95 SER A CA 1
ATOM 758 C C . SER A 1 95 ? 0.932 -33.625 -4.812 1 96.88 95 SER A C 1
ATOM 760 O O . SER A 1 95 ? 1.723 -33.062 -5.574 1 96.88 95 SER A O 1
ATOM 762 N N . ILE A 1 96 ? 1.31 -34.469 -3.91 1 96.38 96 ILE A N 1
ATOM 763 C CA . ILE A 1 96 ? 2.717 -34.812 -3.715 1 96.38 96 ILE A CA 1
ATOM 764 C C . ILE A 1 96 ? 3.262 -35.5 -4.965 1 96.38 96 ILE A C 1
ATOM 766 O O . ILE A 1 96 ? 4.289 -35.094 -5.508 1 96.38 96 ILE A O 1
ATOM 770 N N . VAL A 1 97 ? 2.621 -36.469 -5.449 1 97.06 97 VAL A N 1
ATOM 771 C CA . VAL A 1 97 ? 3.088 -37.25 -6.598 1 97.06 97 VAL A CA 1
ATOM 772 C C . VAL A 1 97 ? 3.049 -36.375 -7.855 1 97.06 97 VAL A C 1
ATOM 774 O O . VAL A 1 97 ? 3.959 -36.438 -8.688 1 97.06 97 VAL A O 1
ATOM 777 N N . ALA A 1 98 ? 1.982 -35.656 -7.98 1 97.06 98 ALA A N 1
ATOM 778 C CA . ALA A 1 98 ? 1.882 -34.75 -9.117 1 97.06 98 ALA A CA 1
ATOM 779 C C . ALA A 1 98 ? 3.037 -33.75 -9.133 1 97.06 98 ALA A C 1
ATOM 781 O O . ALA A 1 98 ? 3.652 -33.5 -10.172 1 97.06 98 ALA A O 1
ATOM 782 N N . ALA A 1 99 ? 3.297 -33.188 -8 1 96.44 99 ALA A N 1
ATOM 783 C CA . ALA A 1 99 ? 4.379 -32.188 -7.906 1 96.44 99 ALA A CA 1
ATOM 784 C C . ALA A 1 99 ? 5.727 -32.844 -8.227 1 96.44 99 ALA A C 1
ATOM 786 O O . ALA A 1 99 ? 6.555 -32.25 -8.922 1 96.44 99 ALA A O 1
ATOM 787 N N . VAL A 1 100 ? 5.965 -34 -7.727 1 96.62 100 VAL A N 1
ATOM 788 C CA . VAL A 1 100 ? 7.227 -34.688 -7.945 1 96.62 100 VAL A CA 1
ATOM 789 C C . VAL A 1 100 ? 7.383 -35.031 -9.422 1 96.62 100 VAL A C 1
ATOM 791 O O . VAL A 1 100 ? 8.414 -34.719 -10.031 1 96.62 100 VAL A O 1
ATOM 794 N N . LEU A 1 101 ? 6.375 -35.625 -9.984 1 97.12 101 LEU A N 1
ATOM 795 C CA . LEU A 1 101 ? 6.438 -35.969 -11.398 1 97.12 101 LEU A CA 1
ATOM 796 C C . LEU A 1 101 ? 6.5 -34.719 -12.266 1 97.12 101 LEU A C 1
ATOM 798 O O . LEU A 1 101 ? 7.152 -34.719 -13.312 1 97.12 101 LEU A O 1
ATOM 802 N N . GLY A 1 102 ? 5.789 -33.688 -11.82 1 96.44 102 GLY A N 1
ATOM 803 C CA . GLY A 1 102 ? 5.793 -32.438 -12.539 1 96.44 102 GLY A CA 1
ATOM 804 C C . GLY A 1 102 ? 7.137 -31.734 -12.492 1 96.44 102 GLY A C 1
ATOM 805 O O . GLY A 1 102 ? 7.402 -30.828 -13.297 1 96.44 102 GLY A O 1
ATOM 806 N N . ALA A 1 103 ? 7.941 -32.094 -11.586 1 96 103 ALA A N 1
ATOM 807 C CA . ALA A 1 103 ? 9.281 -31.516 -11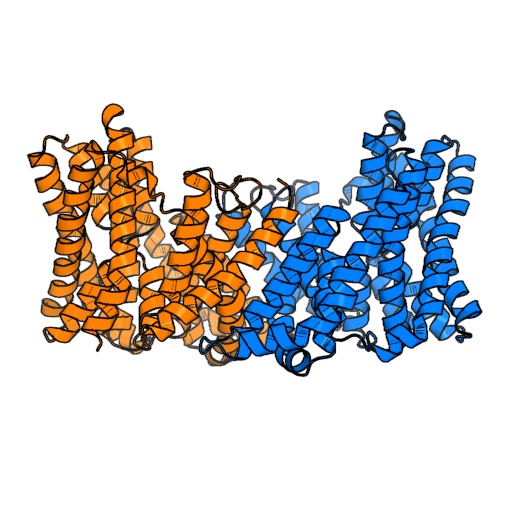.492 1 96 103 ALA A CA 1
ATOM 808 C C . ALA A 1 103 ? 10.312 -32.438 -12.164 1 96 103 ALA A C 1
ATOM 810 O O . ALA A 1 103 ? 11.211 -31.938 -12.859 1 96 103 ALA A O 1
ATOM 811 N N . VAL A 1 104 ? 10.172 -33.688 -12.039 1 95.5 104 VAL A N 1
ATOM 812 C CA . VAL A 1 104 ? 11.141 -34.688 -12.531 1 95.5 104 VAL A CA 1
ATOM 813 C C . VAL A 1 104 ? 11.07 -34.75 -14.055 1 95.5 104 VAL A C 1
ATOM 815 O O . VAL A 1 104 ? 12.102 -34.781 -14.727 1 95.5 104 VAL A O 1
ATOM 818 N N . PHE A 1 105 ? 9.875 -34.75 -14.586 1 96.94 105 PHE A N 1
ATOM 819 C CA . PHE A 1 105 ? 9.727 -34.906 -16.031 1 96.94 105 PHE A CA 1
ATOM 820 C C . PHE A 1 105 ? 10.328 -33.719 -16.766 1 96.94 105 PHE A C 1
ATOM 822 O O . PHE A 1 105 ? 11.156 -33.875 -17.656 1 96.94 105 PHE A O 1
ATOM 829 N N . PRO A 1 106 ? 9.938 -32.531 -16.406 1 96.88 106 PRO A N 1
ATOM 830 C CA . PRO A 1 106 ? 10.57 -31.391 -17.078 1 96.88 106 PRO A CA 1
ATOM 831 C C . PRO A 1 106 ? 12.086 -31.359 -16.891 1 96.88 106 PRO A C 1
ATOM 833 O O . PRO A 1 106 ? 12.812 -30.969 -17.797 1 96.88 106 PRO A O 1
ATOM 836 N N . LEU A 1 107 ? 12.539 -31.766 -15.758 1 96.19 107 LEU A N 1
ATOM 837 C CA . LEU A 1 107 ? 13.984 -31.797 -15.516 1 96.19 107 LEU A CA 1
ATOM 838 C C . LEU A 1 107 ? 14.672 -32.781 -16.469 1 96.19 107 LEU A C 1
ATOM 840 O O . LEU A 1 107 ? 15.664 -32.438 -17.109 1 96.19 107 LEU A O 1
ATOM 844 N N . ILE A 1 108 ? 14.164 -34 -16.578 1 96.94 108 ILE A N 1
ATOM 845 C CA . ILE A 1 108 ? 14.773 -35.062 -17.359 1 96.94 108 ILE A CA 1
ATOM 846 C C . ILE A 1 108 ? 14.656 -34.719 -18.859 1 96.94 108 ILE A C 1
ATOM 848 O O . ILE A 1 108 ? 15.648 -34.781 -19.578 1 96.94 108 ILE A O 1
ATOM 852 N N . PHE A 1 109 ? 13.5 -34.406 -19.297 1 97.62 109 PHE A N 1
ATOM 853 C CA . PHE A 1 109 ? 13.289 -34.188 -20.719 1 97.62 109 PHE A CA 1
ATOM 854 C C . PHE A 1 109 ? 13.906 -32.844 -21.156 1 97.62 109 PHE A C 1
ATOM 856 O O . PHE A 1 109 ? 14.312 -32.688 -22.312 1 97.62 109 PHE A O 1
ATOM 863 N N . GLY A 1 110 ? 13.906 -31.875 -20.25 1 96.88 110 GLY A N 1
ATOM 864 C CA . GLY A 1 110 ? 14.633 -30.656 -20.531 1 96.88 110 GLY A CA 1
ATOM 865 C C . GLY A 1 110 ? 16.125 -30.875 -20.719 1 96.88 110 GLY A C 1
ATOM 866 O O . GLY A 1 110 ? 16.719 -30.375 -21.672 1 96.88 110 GLY A O 1
ATOM 867 N N . TYR A 1 111 ? 16.656 -31.656 -19.844 1 96.5 111 TYR A N 1
ATOM 868 C CA . TYR A 1 111 ? 18.078 -32 -19.938 1 96.5 111 TYR A CA 1
ATOM 869 C C . TYR A 1 111 ? 18.375 -32.719 -21.25 1 96.5 111 TYR A C 1
ATOM 871 O O . TYR A 1 111 ? 19.312 -32.375 -21.953 1 96.5 111 TYR A O 1
ATOM 879 N N . ILE A 1 112 ? 17.562 -33.719 -21.578 1 97.75 112 ILE A N 1
ATOM 880 C CA . ILE A 1 112 ? 17.766 -34.531 -22.781 1 97.75 112 ILE A CA 1
ATOM 881 C C . ILE A 1 112 ? 17.641 -33.656 -24.031 1 97.75 112 ILE A C 1
ATOM 883 O O . ILE A 1 112 ? 18.469 -33.75 -24.938 1 97.75 112 ILE A O 1
ATOM 887 N N . SER A 1 113 ? 16.656 -32.844 -24.094 1 97.5 113 SER A N 1
ATOM 888 C CA . SER A 1 113 ? 16.406 -32 -25.266 1 97.5 113 SER A CA 1
ATOM 889 C C . SER A 1 113 ? 17.516 -30.984 -25.469 1 97.5 113 SER A C 1
ATOM 891 O O . SER A 1 113 ? 18.016 -30.828 -26.578 1 97.5 113 SER A O 1
ATOM 893 N N . LEU A 1 114 ? 17.906 -30.328 -24.438 1 96.75 114 LEU A N 1
ATOM 894 C CA . LEU A 1 114 ? 18.922 -29.281 -24.562 1 96.75 114 LEU A CA 1
ATOM 895 C C . LEU A 1 114 ? 20.281 -29.906 -24.875 1 96.75 114 LEU A C 1
ATOM 897 O O . LEU A 1 114 ? 21.062 -29.328 -25.641 1 96.75 114 LEU A O 1
ATOM 901 N N . SER A 1 115 ? 20.578 -31.078 -24.25 1 96.62 115 SER A N 1
ATOM 902 C CA . SER A 1 115 ? 21.812 -31.781 -24.578 1 96.62 115 SER A CA 1
ATOM 903 C C . SER A 1 115 ? 21.875 -32.156 -26.047 1 96.62 115 SER A C 1
ATOM 905 O O . SER A 1 115 ? 22.922 -32.062 -26.688 1 96.62 115 SER A O 1
ATOM 907 N N . TYR A 1 116 ? 20.75 -32.594 -26.5 1 96.44 116 TYR A N 1
ATOM 908 C CA . TYR A 1 116 ? 20.672 -32.969 -27.906 1 96.44 116 TYR A CA 1
ATOM 909 C C . TYR A 1 116 ? 20.938 -31.797 -28.828 1 96.44 116 TYR A C 1
ATOM 911 O O . TYR A 1 116 ? 21.484 -31.953 -29.906 1 96.44 116 TYR A O 1
ATOM 919 N N . PHE A 1 117 ? 20.609 -30.609 -28.469 1 95.06 117 PHE A N 1
ATOM 920 C CA . PHE A 1 117 ? 20.781 -29.422 -29.297 1 95.06 117 PHE A CA 1
ATOM 921 C C . PHE A 1 117 ? 22.141 -28.797 -29.047 1 95.06 117 PHE A C 1
ATOM 923 O O . PHE A 1 117 ? 22.406 -27.688 -29.516 1 95.06 117 PHE A O 1
ATOM 930 N N . GLY A 1 118 ? 23 -29.359 -28.203 1 94.06 118 GLY A N 1
ATOM 931 C CA . GLY A 1 118 ? 24.406 -28.969 -28.125 1 94.06 118 GLY A CA 1
ATOM 932 C C . GLY A 1 118 ? 24.719 -28.109 -26.922 1 94.06 118 GLY A C 1
ATOM 933 O O . GLY A 1 118 ? 25.828 -27.562 -26.812 1 94.06 118 GLY A O 1
ATOM 934 N N . TYR A 1 119 ? 23.828 -27.938 -26.062 1 96 119 TYR A N 1
ATOM 935 C CA . TYR A 1 119 ? 24.125 -27.172 -24.844 1 96 119 TYR A CA 1
ATOM 936 C C . TYR A 1 119 ? 24.969 -28 -23.875 1 96 119 TYR A C 1
ATOM 938 O O . TYR A 1 119 ? 24.953 -29.234 -23.938 1 96 119 TYR A O 1
ATOM 946 N N . THR A 1 120 ? 25.672 -27.359 -23.047 1 96.19 120 THR A N 1
ATOM 947 C CA . THR A 1 120 ? 26.5 -28.047 -22.078 1 96.19 120 THR A CA 1
ATOM 948 C C . THR A 1 120 ? 25.641 -28.781 -21.047 1 96.19 120 THR A C 1
ATOM 950 O O . THR A 1 120 ? 24.453 -28.516 -20.938 1 96.19 120 THR A O 1
ATOM 953 N N . ALA A 1 121 ? 26.25 -29.688 -20.312 1 95.06 121 ALA A N 1
ATOM 954 C CA . ALA A 1 121 ? 25.531 -30.453 -19.297 1 95.06 121 ALA A CA 1
ATOM 955 C C . ALA A 1 121 ? 24.953 -29.531 -18.234 1 95.06 121 ALA A C 1
ATOM 957 O O . ALA A 1 121 ? 23.812 -29.734 -17.781 1 95.06 121 ALA A O 1
ATOM 958 N N . LYS A 1 122 ? 25.703 -28.547 -17.891 1 93.94 122 LYS A N 1
ATOM 959 C CA . LYS A 1 122 ? 25.25 -27.625 -16.859 1 93.94 122 LYS A CA 1
ATOM 960 C C . LYS A 1 122 ? 24.094 -26.75 -17.359 1 93.94 122 LYS A C 1
ATOM 962 O O . LYS A 1 122 ? 23.125 -26.547 -16.641 1 93.94 122 LYS A O 1
ATOM 967 N N . GLU A 1 123 ? 24.25 -26.281 -18.531 1 95.62 123 GLU A N 1
ATOM 968 C CA . GLU A 1 123 ? 23.172 -25.5 -19.125 1 95.62 123 GLU A CA 1
ATOM 969 C C . GLU A 1 123 ? 21.906 -26.328 -19.297 1 95.62 123 GLU A C 1
ATOM 971 O O . GLU A 1 123 ? 20.797 -25.828 -19.094 1 95.62 123 GLU A O 1
ATOM 976 N N . SER A 1 124 ? 22.141 -27.578 -19.656 1 96.81 124 SER A N 1
ATOM 977 C CA . SER A 1 124 ? 21 -28.469 -19.875 1 96.81 124 SER A CA 1
ATOM 978 C C . SER A 1 124 ? 20.266 -28.75 -18.562 1 96.81 124 SER A C 1
ATOM 980 O O . SER A 1 124 ? 19.031 -28.812 -18.547 1 96.81 124 SER A O 1
ATOM 982 N N . ILE A 1 125 ? 20.984 -28.922 -17.516 1 95.12 125 ILE A N 1
ATOM 983 C CA . ILE A 1 125 ? 20.359 -29.156 -16.203 1 95.12 125 ILE A CA 1
ATOM 984 C C . ILE A 1 125 ? 19.578 -27.922 -15.789 1 95.12 125 ILE A C 1
ATOM 986 O O . ILE A 1 125 ? 18.422 -28.031 -15.344 1 95.12 125 ILE A O 1
ATOM 990 N N . VAL A 1 126 ? 20.219 -26.781 -15.977 1 93.62 126 VAL A N 1
ATOM 991 C CA . VAL A 1 126 ? 19.562 -25.531 -15.594 1 93.62 126 VAL A CA 1
ATOM 992 C C . VAL A 1 126 ? 18.328 -25.297 -16.453 1 93.62 126 VAL A C 1
ATOM 994 O O . VAL A 1 126 ? 17.297 -24.828 -15.945 1 93.62 126 VAL A O 1
ATOM 997 N N . GLY A 1 127 ? 18.422 -25.578 -17.688 1 94.94 127 GLY A N 1
ATOM 998 C CA . GLY A 1 127 ? 17.25 -25.5 -18.547 1 94.94 127 GLY A CA 1
ATOM 999 C C . GLY A 1 127 ? 16.094 -26.359 -18.078 1 94.94 127 GLY A C 1
ATOM 1000 O O . GLY A 1 127 ? 14.945 -25.938 -18.109 1 94.94 127 GLY A O 1
ATOM 1001 N N . GLY A 1 128 ? 16.391 -27.547 -17.641 1 95.44 128 GLY A N 1
ATOM 1002 C CA . GLY A 1 128 ? 15.383 -28.422 -17.047 1 95.44 128 GLY A CA 1
ATOM 1003 C C . GLY A 1 128 ? 14.773 -27.859 -15.789 1 95.44 128 GLY A C 1
ATOM 1004 O O . GLY A 1 128 ? 13.562 -27.969 -15.57 1 95.44 128 GLY A O 1
ATOM 1005 N N . VAL A 1 129 ? 15.586 -27.25 -14.969 1 94.31 129 VAL A N 1
ATOM 1006 C CA . VAL A 1 129 ? 15.125 -26.688 -13.703 1 94.31 129 VAL A CA 1
ATOM 1007 C C . VAL A 1 129 ? 14.172 -25.531 -13.977 1 94.31 129 VAL A C 1
ATOM 1009 O O . VAL A 1 129 ? 13.156 -25.375 -13.289 1 94.31 129 VAL A O 1
ATOM 1012 N N . ILE A 1 130 ? 14.477 -24.719 -14.961 1 93.81 130 ILE A N 1
ATOM 1013 C CA . ILE A 1 130 ? 13.656 -23.578 -15.336 1 93.81 130 ILE A CA 1
ATOM 1014 C C . ILE A 1 130 ? 12.25 -24.047 -15.711 1 93.81 130 ILE A C 1
ATOM 1016 O O . ILE A 1 130 ? 11.266 -23.375 -15.414 1 93.81 130 ILE A O 1
ATOM 1020 N N . LEU A 1 131 ? 12.133 -25.219 -16.219 1 95.75 131 LEU A N 1
ATOM 1021 C CA . LEU A 1 131 ? 10.875 -25.734 -16.75 1 95.75 131 LEU A CA 1
ATOM 1022 C C . LEU A 1 131 ? 10.008 -26.312 -15.633 1 95.75 131 LEU A C 1
ATOM 1024 O O . LEU A 1 131 ? 8.828 -26.609 -15.844 1 95.75 131 LEU A O 1
ATOM 1028 N N . THR A 1 132 ? 10.516 -26.375 -14.43 1 93.69 132 THR A N 1
ATOM 1029 C CA . THR A 1 132 ? 9.805 -27.047 -13.344 1 93.69 132 THR A CA 1
ATOM 1030 C C . THR A 1 132 ? 8.883 -26.062 -12.625 1 93.69 132 THR A C 1
ATOM 1032 O O . THR A 1 132 ? 7.984 -26.484 -11.883 1 93.69 132 THR A O 1
ATOM 1035 N N . ALA A 1 133 ? 9.047 -24.844 -12.844 1 89.69 133 ALA A N 1
ATOM 1036 C CA . ALA A 1 133 ? 8.328 -23.828 -12.078 1 89.69 133 ALA A CA 1
ATOM 1037 C C . ALA A 1 133 ? 6.863 -23.766 -12.5 1 89.69 133 ALA A C 1
ATOM 1039 O O . ALA A 1 133 ? 6.531 -24.016 -13.664 1 89.69 133 ALA A O 1
ATOM 1040 N N . THR A 1 134 ? 5.949 -23.516 -11.539 1 92.69 134 THR A N 1
ATOM 1041 C CA . THR A 1 134 ? 4.535 -23.25 -11.766 1 92.69 134 THR A CA 1
ATOM 1042 C C . THR A 1 134 ? 4.078 -22.016 -10.992 1 92.69 134 THR A C 1
ATOM 1044 O O . THR A 1 134 ? 4.465 -21.828 -9.836 1 92.69 134 THR A O 1
ATOM 1047 N N . SER A 1 135 ? 3.311 -21.188 -11.656 1 93.38 135 SER A N 1
ATOM 1048 C CA . SER A 1 135 ? 2.824 -19.984 -10.992 1 93.38 135 SER A CA 1
ATOM 1049 C C . SER A 1 135 ? 1.558 -20.266 -10.188 1 93.38 135 SER A C 1
ATOM 1051 O O . SER A 1 135 ? 0.474 -20.406 -10.758 1 93.38 135 SER A O 1
ATOM 1053 N N . ILE A 1 136 ? 1.698 -20.25 -8.898 1 93 136 ILE A N 1
ATOM 1054 C CA . ILE A 1 136 ? 0.559 -20.5 -8.023 1 93 136 ILE A CA 1
ATOM 1055 C C . ILE A 1 136 ? -0.432 -19.344 -8.125 1 93 136 ILE A C 1
ATOM 1057 O O . ILE A 1 136 ? -1.645 -19.547 -8.023 1 93 136 ILE A O 1
ATOM 1061 N N . GLY A 1 137 ? 0.028 -18.141 -8.281 1 92.94 137 GLY A N 1
ATOM 1062 C CA . GLY A 1 137 ? -0.839 -16.969 -8.336 1 92.94 137 GLY A CA 1
ATOM 1063 C C . GLY A 1 137 ? -1.811 -17.016 -9.5 1 92.94 137 GLY A C 1
ATOM 1064 O O . GLY A 1 137 ? -3.014 -16.812 -9.32 1 92.94 137 GLY A O 1
ATOM 1065 N N . ILE A 1 138 ? -1.331 -17.281 -10.617 1 94.12 138 ILE A N 1
ATOM 1066 C CA . ILE A 1 138 ? -2.17 -17.344 -11.812 1 94.12 138 ILE A CA 1
ATOM 1067 C C . ILE A 1 138 ? -3.145 -18.516 -11.703 1 94.12 138 ILE A C 1
ATOM 1069 O O . ILE A 1 138 ? -4.336 -18.359 -11.984 1 94.12 138 ILE A O 1
ATOM 1073 N N . THR A 1 139 ? -2.646 -19.594 -11.234 1 95.06 139 THR A N 1
ATOM 1074 C CA . THR A 1 139 ? -3.479 -20.781 -11.062 1 95.06 139 THR A CA 1
ATOM 1075 C C . THR A 1 139 ? -4.594 -20.516 -10.055 1 95.06 139 THR A C 1
ATOM 1077 O O . THR A 1 139 ? -5.762 -20.797 -10.336 1 95.06 139 THR A O 1
ATOM 1080 N N . ALA A 1 140 ? -4.219 -19.938 -8.969 1 94.56 140 ALA A N 1
ATOM 1081 C CA . ALA A 1 140 ? -5.191 -19.672 -7.914 1 94.56 140 ALA A CA 1
ATOM 1082 C C . ALA A 1 140 ? -6.277 -18.719 -8.406 1 94.56 140 ALA A C 1
ATOM 1084 O O . ALA A 1 140 ? -7.469 -18.953 -8.18 1 94.56 140 ALA A O 1
ATOM 1085 N N . ARG A 1 141 ? -5.887 -17.75 -9.047 1 94.38 141 ARG A N 1
ATOM 1086 C CA . ARG A 1 141 ? -6.84 -16.734 -9.492 1 94.38 141 ARG A CA 1
ATOM 1087 C C . ARG A 1 141 ? -7.773 -17.297 -10.562 1 94.38 141 ARG A C 1
ATOM 1089 O O . ARG A 1 141 ? -8.977 -17.016 -10.547 1 94.38 141 ARG A O 1
ATOM 1096 N N . LEU A 1 142 ? -7.266 -18.047 -11.461 1 95.06 142 LEU A N 1
ATOM 1097 C CA . LEU A 1 142 ? -8.086 -18.625 -12.523 1 95.06 142 LEU A CA 1
ATOM 1098 C C . LEU A 1 142 ? -9.086 -19.625 -11.953 1 95.06 142 LEU A C 1
ATOM 1100 O O . LEU A 1 142 ? -10.242 -19.672 -12.383 1 95.06 142 LEU A O 1
ATOM 1104 N N . LEU A 1 143 ? -8.68 -20.359 -11.008 1 95.62 143 LEU A N 1
ATOM 1105 C CA . LEU A 1 143 ? -9.578 -21.328 -10.359 1 95.62 143 LEU A CA 1
ATOM 1106 C C . LEU A 1 143 ? -10.68 -20.609 -9.586 1 95.62 143 LEU A C 1
ATOM 1108 O O . LEU A 1 143 ? -11.805 -21.094 -9.516 1 95.62 143 LEU A O 1
ATOM 1112 N N . MET A 1 144 ? -10.305 -19.484 -9.031 1 93.5 144 MET A N 1
ATOM 1113 C CA . MET A 1 144 ? -11.297 -18.672 -8.336 1 93.5 144 MET A CA 1
ATOM 1114 C C . MET A 1 144 ? -12.312 -18.078 -9.312 1 93.5 144 MET A C 1
ATOM 1116 O O . MET A 1 144 ? -13.516 -18.109 -9.055 1 93.5 144 MET A O 1
ATOM 1120 N N . ASP A 1 145 ? -11.828 -17.594 -10.383 1 92.75 145 ASP A N 1
ATOM 1121 C CA . ASP A 1 145 ? -12.711 -17 -11.391 1 92.75 145 ASP A CA 1
ATOM 1122 C C . ASP A 1 145 ? -13.664 -18.047 -11.961 1 92.75 145 ASP A C 1
ATOM 1124 O O . ASP A 1 145 ? -14.805 -17.719 -12.305 1 92.75 145 ASP A O 1
ATOM 1128 N N . LEU A 1 146 ? -13.18 -19.266 -12 1 94.31 146 LEU A N 1
ATOM 1129 C CA . LEU A 1 146 ? -13.992 -20.359 -12.523 1 94.31 146 LEU A CA 1
ATOM 1130 C C . LEU A 1 146 ? -14.844 -20.984 -11.43 1 94.31 146 LEU A C 1
ATOM 1132 O O . LEU A 1 146 ? -15.648 -21.875 -11.695 1 94.31 146 LEU A O 1
ATOM 1136 N N . LYS A 1 147 ? -14.68 -20.594 -10.133 1 93.44 147 LYS A N 1
ATOM 1137 C CA . LYS A 1 147 ? -15.43 -21.031 -8.961 1 93.44 147 LYS A CA 1
ATOM 1138 C C . LYS A 1 147 ? -15.203 -22.516 -8.695 1 93.44 147 LYS A C 1
ATOM 1140 O O . LYS A 1 147 ? -16.141 -23.234 -8.328 1 93.44 147 LYS A O 1
ATOM 1145 N N . VAL A 1 148 ? -13.953 -22.922 -8.938 1 95.75 148 VAL A N 1
ATOM 1146 C CA . VAL A 1 148 ? -13.664 -24.344 -8.75 1 95.75 148 VAL A CA 1
ATOM 1147 C C . VAL A 1 148 ? -12.523 -24.516 -7.746 1 95.75 148 VAL A C 1
ATOM 1149 O O . VAL A 1 148 ? -11.953 -25.594 -7.629 1 95.75 148 VAL A O 1
ATOM 1152 N N . LEU A 1 149 ? -12.141 -23.5 -7.059 1 94.31 149 LEU A N 1
ATOM 1153 C CA . LEU A 1 149 ? -11.07 -23.562 -6.066 1 94.31 149 LEU A CA 1
ATOM 1154 C C . LEU A 1 149 ? -11.414 -24.531 -4.945 1 94.31 149 LEU A C 1
ATOM 1156 O O . LEU A 1 149 ? -10.523 -25.188 -4.402 1 94.31 149 LEU A O 1
ATOM 1160 N N . LYS A 1 150 ? -12.727 -24.75 -4.648 1 93.19 150 LYS A N 1
ATOM 1161 C CA . LYS A 1 150 ? -13.164 -25.547 -3.5 1 93.19 150 LYS A CA 1
ATOM 1162 C C . LYS A 1 150 ? -13.398 -27 -3.896 1 93.19 150 LYS A C 1
ATOM 1164 O O . LYS A 1 150 ? -13.953 -27.781 -3.117 1 93.19 150 LYS A O 1
ATOM 1169 N N . THR A 1 151 ? -12.969 -27.344 -5.043 1 96.19 151 THR A N 1
ATOM 1170 C CA . THR A 1 151 ? -13.086 -28.703 -5.523 1 96.19 151 THR A CA 1
ATOM 1171 C C . THR A 1 151 ? -11.82 -29.5 -5.219 1 96.19 151 THR A C 1
ATOM 1173 O O . THR A 1 151 ? -10.82 -28.938 -4.766 1 96.19 151 THR A O 1
ATOM 1176 N N . ASP A 1 152 ? -11.906 -30.812 -5.496 1 96.88 152 ASP A N 1
ATOM 1177 C CA . ASP A 1 152 ? -10.734 -31.656 -5.332 1 96.88 152 ASP A CA 1
ATOM 1178 C C . ASP A 1 152 ? -9.594 -31.203 -6.238 1 96.88 152 ASP A C 1
ATOM 1180 O O . ASP A 1 152 ? -8.43 -31.172 -5.82 1 96.88 152 ASP A O 1
ATOM 1184 N N . VAL A 1 153 ? -9.938 -30.859 -7.414 1 96.81 153 VAL A N 1
ATOM 1185 C CA . VAL A 1 153 ? -8.93 -30.406 -8.375 1 96.81 153 VAL A CA 1
ATOM 1186 C C . VAL A 1 153 ? -8.289 -29.109 -7.895 1 96.81 153 VAL A C 1
ATOM 1188 O O . VAL A 1 153 ? -7.07 -28.938 -7.965 1 96.81 153 VAL A O 1
ATOM 1191 N N . GLY A 1 154 ? -9.156 -28.172 -7.43 1 96.94 154 GLY A N 1
ATOM 1192 C CA . GLY A 1 154 ? -8.641 -26.922 -6.91 1 96.94 154 GLY A CA 1
ATOM 1193 C C . GLY A 1 154 ? -7.691 -27.094 -5.742 1 96.94 154 GLY A C 1
ATOM 1194 O O . GLY A 1 154 ? -6.602 -26.531 -5.727 1 96.94 154 GLY A O 1
ATOM 1195 N N . ALA A 1 155 ? -8.062 -27.906 -4.824 1 96.19 155 ALA A N 1
ATOM 1196 C CA . ALA A 1 155 ? -7.246 -28.172 -3.641 1 96.19 155 ALA A CA 1
ATOM 1197 C C . ALA A 1 155 ? -5.926 -28.828 -4.023 1 96.19 155 ALA A C 1
ATOM 1199 O O . ALA A 1 155 ? -4.863 -28.438 -3.531 1 96.19 155 ALA A O 1
ATOM 1200 N N . ALA A 1 156 ? -5.988 -29.734 -4.891 1 96.94 156 ALA A N 1
ATOM 1201 C CA . ALA A 1 156 ? -4.793 -30.453 -5.324 1 96.94 156 ALA A CA 1
ATOM 1202 C C . ALA A 1 156 ? -3.846 -29.531 -6.09 1 96.94 156 ALA A C 1
ATOM 1204 O O . ALA A 1 156 ? -2.625 -29.609 -5.934 1 96.94 156 ALA A O 1
ATOM 1205 N N . ALA A 1 157 ? -4.41 -28.719 -6.938 1 97.19 157 ALA A N 1
ATOM 1206 C CA . ALA A 1 157 ? -3.611 -27.812 -7.758 1 97.19 157 ALA A CA 1
ATOM 1207 C C . ALA A 1 157 ? -2.83 -26.828 -6.887 1 97.19 157 ALA A C 1
ATOM 1209 O O . ALA A 1 157 ? -1.642 -26.594 -7.121 1 97.19 157 ALA A O 1
ATOM 1210 N N . ILE A 1 158 ? -3.479 -26.281 -5.918 1 95.38 158 ILE A N 1
ATOM 1211 C CA . ILE A 1 158 ? -2.836 -25.312 -5.039 1 95.38 158 ILE A CA 1
ATOM 1212 C C . ILE A 1 158 ? -1.735 -25.984 -4.23 1 95.38 158 ILE A C 1
ATOM 1214 O O . ILE A 1 158 ? -0.615 -25.484 -4.141 1 95.38 158 ILE A O 1
ATOM 1218 N N . SER A 1 159 ? -2.092 -27.094 -3.701 1 94.88 159 SER A N 1
ATOM 1219 C CA . SER A 1 159 ? -1.129 -27.828 -2.895 1 94.88 159 SER A CA 1
ATOM 1220 C C . SER A 1 159 ? 0.075 -28.266 -3.727 1 94.88 159 SER A C 1
ATOM 1222 O O . SER A 1 159 ? 1.22 -28.125 -3.289 1 94.88 159 SER A O 1
ATOM 1224 N N . ALA A 1 160 ? -0.173 -28.75 -4.859 1 95.88 160 ALA A N 1
ATOM 1225 C CA . ALA A 1 160 ? 0.905 -29.188 -5.742 1 95.88 160 ALA A CA 1
ATOM 1226 C C . ALA A 1 160 ? 1.791 -28.016 -6.148 1 95.88 160 ALA A C 1
ATOM 1228 O O . ALA A 1 160 ? 3.008 -28.172 -6.281 1 95.88 160 ALA A O 1
ATOM 1229 N N . SER A 1 161 ? 1.204 -26.906 -6.371 1 94.12 161 SER A N 1
ATOM 1230 C CA . SER A 1 161 ? 1.957 -25.719 -6.758 1 94.12 161 SER A CA 1
ATOM 1231 C C . SER A 1 161 ? 2.898 -25.266 -5.645 1 94.12 161 SER A C 1
ATOM 1233 O O . SER A 1 161 ? 4.031 -24.859 -5.91 1 94.12 161 SER A O 1
ATOM 1235 N N . ILE A 1 162 ? 2.43 -25.328 -4.473 1 91.25 162 ILE A N 1
ATOM 1236 C CA . ILE A 1 162 ? 3.246 -24.969 -3.32 1 91.25 162 ILE A CA 1
ATOM 1237 C C . ILE A 1 162 ? 4.434 -25.922 -3.205 1 91.25 162 ILE A C 1
ATOM 1239 O O . ILE A 1 162 ? 5.57 -25.484 -3.012 1 91.25 162 ILE A O 1
ATOM 1243 N N . LEU A 1 163 ? 4.152 -27.141 -3.334 1 92.81 163 LEU A N 1
ATOM 1244 C CA . LEU A 1 163 ? 5.203 -28.156 -3.273 1 92.81 163 LEU A CA 1
ATOM 1245 C C . LEU A 1 163 ? 6.211 -27.953 -4.398 1 92.81 163 LEU A C 1
ATOM 1247 O O . LEU A 1 163 ? 7.418 -28.125 -4.195 1 92.81 163 LEU A O 1
ATOM 1251 N N . ASP A 1 164 ? 5.672 -27.609 -5.5 1 93 164 ASP A N 1
ATOM 1252 C CA . ASP A 1 164 ? 6.5 -27.359 -6.672 1 93 164 ASP A CA 1
ATOM 1253 C C . ASP A 1 164 ? 7.535 -26.266 -6.395 1 93 164 ASP A C 1
ATOM 1255 O O . ASP A 1 164 ? 8.664 -26.344 -6.875 1 93 164 ASP A O 1
ATOM 1259 N N . ASP A 1 165 ? 7.18 -25.344 -5.695 1 89.75 165 ASP A N 1
ATOM 1260 C CA . ASP A 1 165 ? 8.086 -24.25 -5.387 1 89.75 165 ASP A CA 1
ATOM 1261 C C . ASP A 1 165 ? 9.25 -24.719 -4.523 1 89.75 165 ASP A C 1
ATOM 1263 O O . ASP A 1 165 ? 10.398 -24.312 -4.754 1 89.75 165 ASP A O 1
ATOM 1267 N N . PHE A 1 166 ? 9.023 -25.516 -3.59 1 90.44 166 PHE A N 1
ATOM 1268 C CA . PHE A 1 166 ? 10.078 -26.016 -2.727 1 90.44 166 PHE A CA 1
ATOM 1269 C C . PHE A 1 166 ? 10.969 -27 -3.48 1 90.44 166 PHE A C 1
ATOM 1271 O O . PHE A 1 166 ? 12.188 -27.016 -3.301 1 90.44 166 PHE A O 1
ATOM 1278 N N . LEU A 1 167 ? 10.344 -27.797 -4.281 1 91.69 167 LEU A N 1
ATOM 1279 C CA . LEU A 1 167 ? 11.109 -28.719 -5.102 1 91.69 167 LEU A CA 1
ATOM 1280 C C . LEU A 1 167 ? 12.031 -27.969 -6.059 1 91.69 167 LEU A C 1
ATOM 1282 O O . LEU A 1 167 ? 13.164 -28.391 -6.297 1 91.69 167 LEU A O 1
ATOM 1286 N N . GLY A 1 168 ? 11.5 -26.922 -6.602 1 88.44 168 GLY A N 1
ATOM 1287 C CA . GLY A 1 168 ? 12.32 -26.109 -7.473 1 88.44 168 GLY A CA 1
ATOM 1288 C C . GLY A 1 168 ? 13.578 -25.594 -6.797 1 88.44 168 GLY A C 1
ATOM 1289 O O . GLY A 1 168 ? 14.648 -25.562 -7.402 1 88.44 168 GLY A O 1
ATOM 1290 N N . LEU A 1 169 ? 13.453 -25.219 -5.555 1 86.81 169 LEU A N 1
ATOM 1291 C CA . LEU A 1 169 ? 14.594 -24.734 -4.785 1 86.81 169 LEU A CA 1
ATOM 1292 C C . LEU A 1 169 ? 15.609 -25.844 -4.559 1 86.81 169 LEU A C 1
ATOM 1294 O O . LEU A 1 169 ? 16.812 -25.625 -4.66 1 86.81 169 LEU A O 1
ATOM 1298 N N . ILE A 1 170 ? 15.148 -26.969 -4.266 1 90 170 ILE A N 1
ATOM 1299 C CA . ILE A 1 170 ? 16.016 -28.125 -4.043 1 90 170 ILE A CA 1
ATOM 1300 C C . ILE A 1 170 ? 16.797 -28.438 -5.316 1 90 170 ILE A C 1
ATOM 1302 O O . ILE A 1 170 ? 18.016 -28.609 -5.273 1 90 170 ILE A O 1
ATOM 1306 N N . LEU A 1 171 ? 16.109 -28.438 -6.398 1 90.56 171 LEU A N 1
ATOM 1307 C CA . LEU A 1 171 ? 16.734 -28.766 -7.676 1 90.56 171 LEU A CA 1
ATOM 1308 C C . LEU A 1 171 ? 17.75 -27.703 -8.078 1 90.56 171 LEU A C 1
ATOM 1310 O O . LEU A 1 171 ? 18.781 -28.016 -8.68 1 90.56 171 LEU A O 1
ATOM 1314 N N . LEU A 1 172 ? 17.391 -26.547 -7.727 1 86.69 172 LEU A N 1
ATOM 1315 C CA . LEU A 1 172 ? 18.312 -25.453 -8.047 1 86.69 172 LEU A CA 1
ATOM 1316 C C . LEU A 1 172 ? 19.609 -25.594 -7.262 1 86.69 172 LEU A C 1
ATOM 1318 O O . LEU A 1 172 ? 20.703 -25.375 -7.809 1 86.69 172 LEU A O 1
ATOM 1322 N N . ILE A 1 173 ? 19.562 -25.891 -5.988 1 85.88 173 ILE A N 1
ATOM 1323 C CA . ILE A 1 173 ? 20.734 -26.094 -5.152 1 85.88 173 ILE A CA 1
ATOM 1324 C C . ILE A 1 173 ? 21.578 -27.234 -5.723 1 85.88 173 ILE A C 1
ATOM 1326 O O . ILE A 1 173 ? 22.812 -27.125 -5.805 1 85.88 173 ILE A O 1
ATOM 1330 N N . LEU A 1 174 ? 20.938 -28.1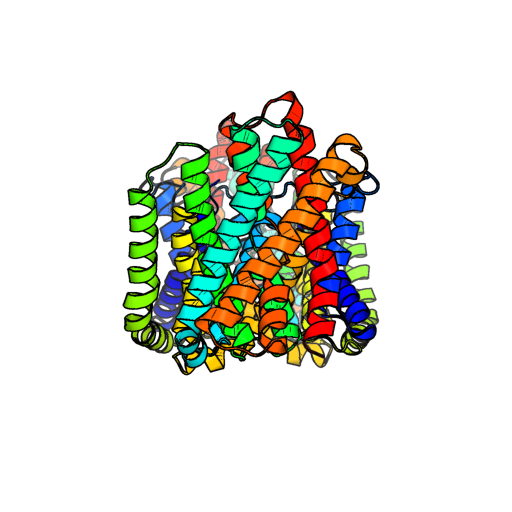88 -6.207 1 85.88 174 LEU A N 1
ATOM 1331 C CA . LEU A 1 174 ? 21.641 -29.344 -6.766 1 85.88 174 LEU A CA 1
ATOM 1332 C C . LEU A 1 174 ? 22.281 -28.984 -8.109 1 85.88 174 LEU A C 1
ATOM 1334 O O . LEU A 1 174 ? 23.391 -29.438 -8.406 1 85.88 174 LEU A O 1
ATOM 1338 N N . ALA A 1 175 ? 21.625 -28.203 -8.844 1 85 175 ALA A N 1
ATOM 1339 C CA . ALA A 1 175 ? 22.094 -27.844 -10.172 1 85 175 ALA A CA 1
ATOM 1340 C C . ALA A 1 175 ? 23.281 -26.906 -10.094 1 85 175 ALA A C 1
ATOM 1342 O O . ALA A 1 175 ? 24.234 -27.016 -10.875 1 85 175 ALA A O 1
ATOM 1343 N N . VAL A 1 176 ? 23.203 -25.984 -9.164 1 85.25 176 VAL A N 1
ATOM 1344 C CA . VAL A 1 176 ? 24.25 -24.969 -9.062 1 85.25 176 VAL A CA 1
ATOM 1345 C C . VAL A 1 176 ? 25.391 -25.484 -8.195 1 85.25 176 VAL A C 1
ATOM 1347 O O . VAL A 1 176 ? 26.531 -25.047 -8.328 1 85.25 176 VAL A O 1
ATOM 1350 N N . GLY A 1 177 ? 25.125 -26.453 -7.402 1 80.12 177 GLY A N 1
ATOM 1351 C CA . GLY A 1 177 ? 26.156 -27.062 -6.574 1 80.12 177 GLY A CA 1
ATOM 1352 C C . GLY A 1 177 ? 26.484 -26.25 -5.34 1 80.12 177 GLY A C 1
ATOM 1353 O O . GLY A 1 177 ? 27.516 -26.484 -4.707 1 80.12 177 GLY A O 1
ATOM 1354 N N . SER A 1 178 ? 25.781 -25.234 -5.113 1 77.69 178 SER A N 1
ATOM 1355 C CA . SER A 1 178 ? 26 -24.406 -3.936 1 77.69 178 SER A CA 1
ATOM 1356 C C . SER A 1 178 ? 24.766 -24.359 -3.053 1 77.69 178 SER A C 1
ATOM 1358 O O . SER A 1 178 ? 23.641 -24.547 -3.535 1 77.69 178 SER A O 1
ATOM 1360 N N . GLY A 1 179 ? 24.984 -24.453 -1.736 1 80.12 179 GLY A N 1
ATOM 1361 C CA . GLY A 1 179 ? 23.891 -24.406 -0.782 1 80.12 179 GLY A CA 1
ATOM 1362 C C . GLY A 1 179 ? 23.766 -25.688 0.039 1 80.12 179 GLY A C 1
ATOM 1363 O O . GLY A 1 179 ? 24.344 -26.719 -0.318 1 80.12 179 GLY A O 1
ATOM 1364 N N . SER A 1 180 ? 23.188 -25.609 1.104 1 88.44 180 SER A N 1
ATOM 1365 C CA . SER A 1 180 ? 23 -26.75 2 1 88.44 180 SER A CA 1
ATOM 1366 C C . SER A 1 180 ? 21.609 -27.344 1.867 1 88.44 180 SER A C 1
ATOM 1368 O O . SER A 1 180 ? 20.625 -26.719 2.258 1 88.44 180 SER A O 1
ATOM 1370 N N . LEU A 1 181 ? 21.562 -28.531 1.188 1 90.38 181 LEU A N 1
ATOM 1371 C CA . LEU A 1 181 ? 20.281 -29.219 1.069 1 90.38 181 LEU A CA 1
ATOM 1372 C C . LEU A 1 181 ? 19.672 -29.469 2.443 1 90.38 181 LEU A C 1
ATOM 1374 O O . LEU A 1 181 ? 18.453 -29.297 2.631 1 90.38 181 LEU A O 1
ATOM 1378 N N . LEU A 1 182 ? 20.484 -29.859 3.338 1 91 182 LEU A N 1
ATOM 1379 C CA . LEU A 1 182 ? 20.016 -30.094 4.699 1 91 182 LEU A CA 1
ATOM 1380 C C . LEU A 1 182 ? 19.5 -28.812 5.332 1 91 182 LEU A C 1
ATOM 1382 O O . LEU A 1 182 ? 18.531 -28.828 6.082 1 91 182 LEU A O 1
ATOM 1386 N N . GLY A 1 183 ? 20.203 -27.75 5.105 1 91.19 183 GLY A N 1
ATOM 1387 C CA . GLY A 1 183 ? 19.75 -26.453 5.59 1 91.19 183 GLY A CA 1
ATOM 1388 C C . GLY A 1 183 ? 18.391 -26.062 5.039 1 91.19 183 GLY A C 1
ATOM 1389 O O . GLY A 1 183 ? 17.531 -25.562 5.777 1 91.19 183 GLY A O 1
ATOM 1390 N N . LEU A 1 184 ? 18.25 -26.344 3.779 1 91.44 184 LEU A N 1
ATOM 1391 C CA . LEU A 1 184 ? 16.984 -26 3.133 1 91.44 184 LEU A CA 1
ATOM 1392 C C . LEU A 1 184 ? 15.844 -26.828 3.691 1 91.44 184 LEU A C 1
ATOM 1394 O O . LEU A 1 184 ? 14.781 -26.297 4.02 1 91.44 184 LEU A O 1
ATOM 1398 N N . ILE A 1 185 ? 16.047 -28.094 3.773 1 92.38 185 ILE A N 1
ATOM 1399 C CA . ILE A 1 185 ? 15.023 -28.984 4.281 1 92.38 185 ILE A CA 1
ATOM 1400 C C . ILE A 1 185 ? 14.672 -28.609 5.719 1 92.38 185 ILE A C 1
ATOM 1402 O O . ILE A 1 185 ? 13.508 -28.641 6.109 1 92.38 185 ILE A O 1
ATOM 1406 N N . SER A 1 186 ? 15.648 -28.266 6.504 1 93.69 186 SER A N 1
ATOM 1407 C CA . SER A 1 186 ? 15.422 -27.828 7.879 1 93.69 186 SER A CA 1
ATOM 1408 C C . SER A 1 186 ? 14.586 -26.547 7.922 1 93.69 186 SER A C 1
ATOM 1410 O O . SER A 1 186 ? 13.664 -26.438 8.734 1 93.69 186 SER A O 1
ATOM 1412 N N . GLU A 1 187 ? 14.891 -25.688 7.047 1 93.44 187 GLU A N 1
ATOM 1413 C CA . GLU A 1 187 ? 14.148 -24.438 7 1 93.44 187 GLU A CA 1
ATOM 1414 C C . GLU A 1 187 ? 12.688 -24.656 6.617 1 93.44 187 GLU A C 1
ATOM 1416 O O . GLU A 1 187 ? 11.789 -24.031 7.184 1 93.44 187 GLU A O 1
ATOM 1421 N N . ILE A 1 188 ? 12.5 -25.516 5.648 1 93.12 188 ILE A N 1
ATOM 1422 C CA . ILE A 1 188 ? 11.141 -25.828 5.223 1 93.12 188 ILE A CA 1
ATOM 1423 C C . ILE A 1 188 ? 10.367 -26.453 6.387 1 93.12 188 ILE A C 1
ATOM 1425 O O . ILE A 1 188 ? 9.234 -26.062 6.664 1 93.12 188 ILE A O 1
ATOM 1429 N N . THR A 1 189 ? 11.008 -27.312 7.066 1 93.94 189 THR A N 1
ATOM 1430 C CA . THR A 1 189 ? 10.383 -28 8.188 1 93.94 189 THR A CA 1
ATOM 1431 C C . THR A 1 189 ? 10.047 -27.031 9.305 1 93.94 189 THR A C 1
ATOM 1433 O O . THR A 1 189 ? 8.93 -27.031 9.828 1 93.94 189 THR A O 1
ATOM 1436 N N . VAL A 1 190 ? 10.945 -26.219 9.672 1 94.69 190 VAL A N 1
ATOM 1437 C CA . VAL A 1 190 ? 10.742 -25.25 10.742 1 94.69 190 VAL A CA 1
ATOM 1438 C C . VAL A 1 190 ? 9.633 -24.281 10.344 1 94.69 190 VAL A C 1
ATOM 1440 O O . VAL A 1 190 ? 8.82 -23.891 11.188 1 94.69 190 VAL A O 1
ATOM 1443 N N . PHE A 1 191 ? 9.609 -23.906 9.125 1 94.12 191 PHE A N 1
ATOM 1444 C CA . PHE A 1 191 ? 8.586 -23 8.625 1 94.12 191 PHE A CA 1
ATOM 1445 C C . PHE A 1 191 ? 7.195 -23.594 8.82 1 94.12 191 PHE A C 1
ATOM 1447 O O . PHE A 1 191 ? 6.293 -22.922 9.32 1 94.12 191 PHE A O 1
ATOM 1454 N N . PHE A 1 192 ? 7.027 -24.859 8.508 1 92.31 192 PHE A N 1
ATOM 1455 C CA . PHE A 1 192 ? 5.719 -25.484 8.609 1 92.31 192 PHE A CA 1
ATOM 1456 C C . PHE A 1 192 ? 5.355 -25.766 10.07 1 92.31 192 PHE A C 1
ATOM 1458 O O . PHE A 1 192 ? 4.18 -25.734 10.438 1 92.31 192 PHE A O 1
ATOM 1465 N N . ILE A 1 193 ? 6.387 -25.922 10.852 1 94.31 193 ILE A N 1
ATOM 1466 C CA . ILE A 1 193 ? 6.125 -26.094 12.273 1 94.31 193 ILE A CA 1
ATOM 1467 C C . ILE A 1 193 ? 5.617 -24.781 12.867 1 94.31 193 ILE A C 1
ATOM 1469 O O . ILE A 1 193 ? 4.617 -24.766 13.594 1 94.31 193 ILE A O 1
ATOM 1473 N N . ILE A 1 194 ? 6.207 -23.703 12.531 1 93.69 194 ILE A N 1
ATOM 1474 C CA . ILE A 1 194 ? 5.863 -22.406 13.086 1 93.69 194 ILE A CA 1
ATOM 1475 C C . ILE A 1 194 ? 4.508 -21.953 12.539 1 93.69 194 ILE A C 1
ATOM 1477 O O . ILE A 1 194 ? 3.604 -21.625 13.312 1 93.69 194 ILE A O 1
ATOM 1481 N N . THR A 1 195 ? 4.363 -22 11.289 1 93 195 THR A N 1
ATOM 1482 C CA . THR A 1 195 ? 3.176 -21.422 10.664 1 93 195 THR A CA 1
ATOM 1483 C C . THR A 1 195 ? 2.02 -22.422 10.672 1 93 195 THR A C 1
ATOM 1485 O O . THR A 1 195 ? 0.854 -22.031 10.734 1 93 195 THR A O 1
ATOM 1488 N N . GLY A 1 196 ? 2.371 -23.672 10.516 1 91.5 196 GLY A N 1
ATOM 1489 C CA . GLY A 1 196 ? 1.335 -24.688 10.484 1 91.5 196 GLY A CA 1
ATOM 1490 C C . GLY A 1 196 ? 0.907 -25.156 11.867 1 91.5 196 GLY A C 1
ATOM 1491 O O . GLY A 1 196 ? -0.23 -24.906 12.281 1 91.5 196 GLY A O 1
ATOM 1492 N N . TYR A 1 197 ? 1.832 -25.656 12.594 1 90.56 197 TYR A N 1
ATOM 1493 C CA . TYR A 1 197 ? 1.483 -26.219 13.891 1 90.56 197 TYR A CA 1
ATOM 1494 C C . TYR A 1 197 ? 1.172 -25.125 14.898 1 90.56 197 TYR A C 1
ATOM 1496 O O . TYR A 1 197 ? 0.064 -25.062 15.438 1 90.56 197 TYR A O 1
ATOM 1504 N N . PHE A 1 198 ? 2.07 -24.234 15.094 1 91.38 198 PHE A N 1
ATOM 1505 C CA . PHE A 1 198 ? 1.881 -23.188 16.094 1 91.38 198 PHE A CA 1
ATOM 1506 C C . PHE A 1 198 ? 0.833 -22.188 15.641 1 91.38 198 PHE A C 1
ATOM 1508 O O . PHE A 1 198 ? 0.044 -21.688 16.453 1 91.38 198 PHE A O 1
ATOM 1515 N N . GLY A 1 199 ? 0.873 -21.906 14.383 1 91.94 199 GLY A N 1
ATOM 1516 C CA . GLY A 1 199 ? -0.179 -21.047 13.867 1 91.94 199 GLY A CA 1
ATOM 1517 C C . GLY A 1 199 ? -1.572 -21.594 14.094 1 91.94 199 GLY A C 1
ATOM 1518 O O . GLY A 1 199 ? -2.469 -20.875 14.531 1 91.94 199 GLY A O 1
ATOM 1519 N N . TRP A 1 200 ? -1.601 -22.875 13.859 1 90.31 200 TRP A N 1
ATOM 1520 C CA . TRP A 1 200 ? -2.885 -23.562 13.992 1 90.31 200 TRP A CA 1
ATOM 1521 C C . TRP A 1 200 ? -3.342 -23.578 15.445 1 90.31 200 TRP A C 1
ATOM 1523 O O . TRP A 1 200 ? -4.516 -23.344 15.734 1 90.31 200 TRP A O 1
ATOM 1533 N N . LYS A 1 201 ? -2.467 -23.703 16.344 1 92.56 201 LYS A N 1
ATOM 1534 C CA . LYS A 1 201 ? -2.785 -23.828 17.766 1 92.56 201 LYS A CA 1
ATOM 1535 C C . LYS A 1 201 ? -3.049 -22.453 18.375 1 92.56 201 LYS A C 1
ATOM 1537 O O . LYS A 1 201 ? -3.883 -22.328 19.281 1 92.56 201 LYS A O 1
ATOM 1542 N N . LEU A 1 202 ? -2.434 -21.422 17.875 1 94.69 202 LEU A N 1
ATOM 1543 C CA . LEU A 1 202 ? -2.441 -20.141 18.578 1 94.69 202 LEU A CA 1
ATOM 1544 C C . LEU A 1 202 ? -3.379 -19.156 17.891 1 94.69 202 LEU A C 1
ATOM 1546 O O . LEU A 1 202 ? -3.656 -18.078 18.438 1 94.69 202 LEU A O 1
ATOM 1550 N N . ILE A 1 203 ? -3.91 -19.531 16.812 1 94.06 203 ILE A N 1
ATOM 1551 C CA . ILE A 1 203 ? -4.695 -18.594 16.016 1 94.06 203 ILE A CA 1
ATOM 1552 C C . ILE A 1 203 ? -5.93 -18.156 16.797 1 94.06 203 ILE A C 1
ATOM 1554 O O . ILE A 1 203 ? -6.305 -16.984 16.766 1 94.06 203 ILE A O 1
ATOM 1558 N N . LYS A 1 204 ? -6.59 -19.078 17.484 1 92.5 204 LYS A N 1
ATOM 1559 C CA . LYS A 1 204 ? -7.777 -18.734 18.266 1 92.5 204 LYS A CA 1
ATOM 1560 C C . LYS A 1 204 ? -7.441 -17.734 19.375 1 92.5 204 LYS A C 1
ATOM 1562 O O . LYS A 1 204 ? -8.172 -16.766 19.594 1 92.5 204 LYS A O 1
ATOM 1567 N N . LYS A 1 205 ? -6.395 -17.969 20.109 1 94.75 205 LYS A N 1
ATOM 1568 C CA . LYS A 1 205 ? -5.969 -17.062 21.172 1 94.75 205 LYS A CA 1
ATOM 1569 C C . LYS A 1 205 ? -5.605 -15.695 20.609 1 94.75 205 LYS A C 1
ATOM 1571 O O . LYS A 1 205 ? -5.891 -14.672 21.219 1 94.75 205 LYS A O 1
ATOM 1576 N N . TYR A 1 206 ? -4.949 -15.75 19.469 1 95.25 206 TYR A N 1
ATOM 1577 C CA . TYR A 1 206 ? -4.539 -14.523 18.781 1 95.25 206 TYR A CA 1
ATOM 1578 C C . TYR A 1 206 ? -5.746 -13.672 18.422 1 95.25 206 TYR A C 1
ATOM 1580 O O . TYR A 1 206 ? -5.762 -12.469 18.688 1 95.25 206 TYR A O 1
ATOM 1588 N N . LEU A 1 207 ? -6.777 -14.266 17.953 1 93.88 207 LEU A N 1
ATOM 1589 C CA . LEU A 1 207 ? -7.973 -13.547 17.531 1 93.88 207 LEU A CA 1
ATOM 1590 C C . LEU A 1 207 ? -8.805 -13.109 18.719 1 93.88 207 LEU A C 1
ATOM 1592 O O . LEU A 1 207 ? -9.375 -12.016 18.719 1 93.88 207 LEU A O 1
ATOM 1596 N N . ILE A 1 208 ? -8.883 -13.93 19.734 1 93.19 208 ILE A N 1
ATOM 1597 C CA . ILE A 1 208 ? -9.609 -13.578 20.938 1 93.19 208 ILE A CA 1
ATOM 1598 C C . ILE A 1 208 ? -8.969 -12.359 21.594 1 93.19 208 ILE A C 1
ATOM 1600 O O . ILE A 1 208 ? -9.664 -11.461 22.078 1 93.19 208 ILE A O 1
ATOM 1604 N N . PHE A 1 209 ? -7.699 -12.336 21.547 1 94.69 209 PHE A N 1
ATOM 1605 C CA . PHE A 1 209 ? -6.973 -11.188 22.078 1 94.69 209 PHE A CA 1
ATOM 1606 C C . PHE A 1 209 ? -7.352 -9.914 21.328 1 94.69 209 PHE A C 1
ATOM 1608 O O . PHE A 1 209 ? -7.629 -8.883 21.953 1 94.69 209 PHE A O 1
ATOM 1615 N N . ALA A 1 210 ? -7.371 -9.961 20.078 1 94.31 210 ALA A N 1
ATOM 1616 C CA . ALA A 1 210 ? -7.723 -8.812 19.234 1 94.31 210 ALA A CA 1
ATOM 1617 C C . ALA A 1 210 ? -9.172 -8.391 19.469 1 94.31 210 ALA A C 1
ATOM 1619 O O . ALA A 1 210 ? -9.492 -7.203 19.406 1 94.31 210 ALA A O 1
ATOM 1620 N N . GLU A 1 211 ? -10 -9.328 19.703 1 93.19 211 GLU A N 1
ATOM 1621 C CA . GLU A 1 211 ? -11.43 -9.07 19.875 1 93.19 211 GLU A CA 1
ATOM 1622 C C . GLU A 1 211 ? -11.688 -8.297 21.172 1 93.19 211 GLU A C 1
ATOM 1624 O O . GLU A 1 211 ? -12.727 -7.652 21.312 1 93.19 211 GLU A O 1
ATOM 1629 N N . LYS A 1 212 ? -10.781 -8.336 22.047 1 93.75 212 LYS A N 1
ATOM 1630 C CA . LYS A 1 212 ? -10.945 -7.668 23.344 1 93.75 212 LYS A CA 1
ATOM 1631 C C . LYS A 1 212 ? -10.789 -6.156 23.203 1 93.75 212 LYS A C 1
ATOM 1633 O O . LYS A 1 212 ? -11.172 -5.398 24.094 1 93.75 212 LYS A O 1
ATOM 1638 N N . PHE A 1 213 ? -10.219 -5.777 22.094 1 93.56 213 PHE A N 1
ATOM 1639 C CA . PHE A 1 213 ? -9.961 -4.355 21.891 1 93.56 213 PHE A CA 1
ATOM 1640 C C . PHE A 1 213 ? -11.25 -3.621 21.547 1 93.56 213 PHE A C 1
ATOM 1642 O O . PHE A 1 213 ? -12.125 -4.168 20.875 1 93.56 213 PHE A O 1
ATOM 1649 N N . HIS A 1 214 ? -11.383 -2.375 21.969 1 90.44 214 HIS A N 1
ATOM 1650 C CA . HIS A 1 214 ? -12.547 -1.539 21.688 1 90.44 214 HIS A CA 1
ATOM 1651 C C . HIS A 1 214 ? -12.375 -0.764 20.391 1 90.44 214 HIS A C 1
ATOM 1653 O O . HIS A 1 214 ? -13.336 -0.199 19.859 1 90.44 214 HIS A O 1
ATOM 1659 N N . ILE A 1 215 ? -11.195 -0.824 19.875 1 87.94 215 ILE A N 1
ATOM 1660 C CA . ILE A 1 215 ? -10.852 -0.055 18.688 1 87.94 215 ILE A CA 1
ATOM 1661 C C . ILE A 1 215 ? -11.43 -0.739 17.438 1 87.94 215 ILE A C 1
ATOM 1663 O O . ILE A 1 215 ? -11.328 -1.959 17.297 1 87.94 215 ILE A O 1
ATOM 1667 N N . GLU A 1 216 ? -11.984 0.065 16.578 1 86.06 216 GLU A N 1
ATOM 1668 C CA . GLU A 1 216 ? -12.617 -0.458 15.375 1 86.06 216 GLU A CA 1
ATOM 1669 C C . GLU A 1 216 ? -11.602 -1.136 14.469 1 86.06 216 GLU A C 1
ATOM 1671 O O . GLU A 1 216 ? -10.469 -0.672 14.344 1 86.06 216 GLU A O 1
ATOM 1676 N N . LYS A 1 217 ? -11.984 -2.266 13.828 1 90.5 217 LYS A N 1
ATOM 1677 C CA . LYS A 1 217 ? -11.258 -2.977 12.781 1 90.5 217 LYS A CA 1
ATOM 1678 C C . LYS A 1 217 ? -9.945 -3.537 13.312 1 90.5 217 LYS A C 1
ATOM 1680 O O . LYS A 1 217 ? -9 -3.756 12.547 1 90.5 217 LYS A O 1
ATOM 1685 N N . THR A 1 218 ? -9.914 -3.762 14.609 1 93.69 218 THR A N 1
ATOM 1686 C CA . THR A 1 218 ? -8.703 -4.301 15.227 1 93.69 218 THR A CA 1
ATOM 1687 C C . THR A 1 218 ? -8.461 -5.734 14.766 1 93.69 218 THR A C 1
ATOM 1689 O O . THR A 1 218 ? -7.336 -6.098 14.414 1 93.69 218 THR A O 1
ATOM 1692 N N . VAL A 1 219 ? -9.531 -6.527 14.727 1 94.44 219 VAL A N 1
ATOM 1693 C CA . VAL A 1 219 ? -9.391 -7.926 14.336 1 94.44 219 VAL A CA 1
ATOM 1694 C C . VAL A 1 219 ? -8.883 -8.008 12.898 1 94.44 219 VAL A C 1
ATOM 1696 O O . VAL A 1 219 ? -8.016 -8.828 12.594 1 94.44 219 VAL A O 1
ATOM 1699 N N . LEU A 1 220 ? -9.383 -7.184 12.062 1 95.06 220 LEU A N 1
ATOM 1700 C CA . LEU A 1 220 ? -8.938 -7.148 10.672 1 95.06 220 LEU A CA 1
ATOM 1701 C C . LEU A 1 220 ? -7.469 -6.742 10.578 1 95.06 220 LEU A C 1
ATOM 1703 O O . LEU A 1 220 ? -6.703 -7.336 9.82 1 95.06 220 LEU A O 1
ATOM 1707 N N . SER A 1 221 ? -7.055 -5.75 11.344 1 96.88 221 SER A N 1
ATOM 1708 C CA . SER A 1 221 ? -5.664 -5.305 11.367 1 96.88 221 SER A CA 1
ATOM 1709 C C . SER A 1 221 ? -4.734 -6.426 11.82 1 96.88 221 SER A C 1
ATOM 1711 O O . SER A 1 221 ? -3.662 -6.617 11.242 1 96.88 221 SER A O 1
ATOM 1713 N N . PHE A 1 222 ? -5.141 -7.113 12.828 1 96.31 222 PHE A N 1
ATOM 1714 C CA . PHE A 1 222 ? -4.348 -8.219 13.352 1 96.31 222 PHE A CA 1
ATOM 1715 C C . PHE A 1 222 ? -4.227 -9.336 12.32 1 96.31 222 PHE A C 1
ATOM 1717 O O . PHE A 1 222 ? -3.174 -9.961 12.195 1 96.31 222 PHE A O 1
ATOM 1724 N N . THR A 1 223 ? -5.301 -9.586 11.641 1 96.06 223 THR A N 1
ATOM 1725 C CA . THR A 1 223 ? -5.297 -10.617 10.617 1 96.06 223 THR A CA 1
ATOM 1726 C C . THR A 1 223 ? -4.352 -10.242 9.477 1 96.06 223 THR A C 1
ATOM 1728 O O . THR A 1 223 ? -3.561 -11.078 9.023 1 96.06 223 THR A O 1
ATOM 1731 N N . ILE A 1 224 ? -4.387 -9.031 9.039 1 97.19 224 ILE A N 1
ATOM 1732 C CA . ILE A 1 224 ? -3.486 -8.547 8 1 97.19 224 ILE A CA 1
ATOM 1733 C C . ILE A 1 224 ? -2.043 -8.602 8.5 1 97.19 224 ILE A C 1
ATOM 1735 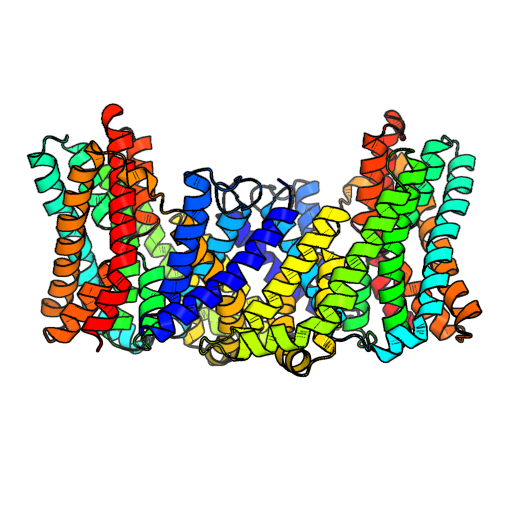O O . ILE A 1 224 ? -1.138 -8.984 7.754 1 97.19 224 ILE A O 1
ATOM 1739 N N . ALA A 1 225 ? -1.854 -8.258 9.742 1 97.81 225 ALA A N 1
ATOM 1740 C CA . ALA A 1 225 ? -0.522 -8.297 10.344 1 97.81 225 ALA A CA 1
ATOM 1741 C C . ALA A 1 225 ? 0.046 -9.719 10.32 1 97.81 225 ALA A C 1
ATOM 1743 O O . ALA A 1 225 ? 1.233 -9.914 10.047 1 97.81 225 ALA A O 1
ATOM 1744 N N . LEU A 1 226 ? -0.813 -10.641 10.641 1 96.5 226 LEU A N 1
ATOM 1745 C CA . LEU A 1 226 ? -0.383 -12.039 10.625 1 96.5 226 LEU A CA 1
ATOM 1746 C C . LEU A 1 226 ? 0.074 -12.445 9.227 1 96.5 226 LEU A C 1
ATOM 1748 O O . LEU A 1 226 ? 1.076 -13.148 9.078 1 96.5 226 LEU A O 1
ATOM 1752 N N . MET A 1 227 ? -0.698 -12.102 8.227 1 97.19 227 MET A N 1
ATOM 1753 C CA . MET A 1 227 ? -0.327 -12.375 6.844 1 97.19 227 MET A CA 1
ATOM 1754 C C . MET A 1 227 ? 1.059 -11.82 6.531 1 97.19 227 MET A C 1
ATOM 1756 O O . MET A 1 227 ? 1.895 -12.516 5.953 1 97.19 227 MET A O 1
ATOM 1760 N N . PHE A 1 228 ? 1.364 -10.617 6.965 1 98 228 PHE A N 1
ATOM 1761 C CA . PHE A 1 228 ? 2.645 -9.969 6.707 1 98 228 PHE A CA 1
ATOM 1762 C C . PHE A 1 228 ? 3.766 -10.664 7.473 1 98 228 PHE A C 1
ATOM 1764 O O . PHE A 1 228 ? 4.863 -10.844 6.941 1 98 228 PHE A O 1
ATOM 1771 N N . LEU A 1 229 ? 3.549 -11.016 8.672 1 97.19 229 LEU A N 1
ATOM 1772 C CA . LEU A 1 229 ? 4.578 -11.625 9.508 1 97.19 229 LEU A CA 1
ATOM 1773 C C . LEU A 1 229 ? 4.926 -13.023 9 1 97.19 229 LEU A C 1
ATOM 1775 O O . LEU A 1 229 ? 6.098 -13.406 8.977 1 97.19 229 LEU A O 1
ATOM 1779 N N . PHE A 1 230 ? 3.908 -13.773 8.633 1 97.12 230 PHE A N 1
ATOM 1780 C CA . PHE A 1 230 ? 4.176 -15.078 8.039 1 97.12 230 PHE A CA 1
ATOM 1781 C C . PHE A 1 230 ? 4.898 -14.93 6.711 1 97.12 230 PHE A C 1
ATOM 1783 O O . PHE A 1 230 ? 5.785 -15.719 6.387 1 97.12 230 PHE A O 1
ATOM 1790 N N . SER A 1 231 ? 4.488 -13.977 5.941 1 96.81 231 SER A N 1
ATOM 1791 C CA . SER A 1 231 ? 5.156 -13.703 4.672 1 96.81 231 SER A CA 1
ATOM 1792 C C . SER A 1 231 ? 6.613 -13.305 4.891 1 96.81 231 SER A C 1
ATOM 1794 O O . SER A 1 231 ? 7.477 -13.641 4.078 1 96.81 231 SER A O 1
ATOM 1796 N N . PHE A 1 232 ? 6.895 -12.586 5.965 1 95.88 232 PHE A N 1
ATOM 1797 C CA . PHE A 1 232 ? 8.266 -12.227 6.316 1 95.88 232 PHE A CA 1
ATOM 1798 C C . PHE A 1 232 ? 9.109 -13.477 6.543 1 95.88 232 PHE A C 1
ATOM 1800 O O . PHE A 1 232 ? 10.219 -13.578 6.02 1 95.88 232 PHE A O 1
ATOM 1807 N N . LEU A 1 233 ? 8.609 -14.375 7.285 1 94.44 233 LEU A N 1
ATOM 1808 C CA . LEU A 1 233 ? 9.344 -15.602 7.582 1 94.44 233 LEU A CA 1
ATOM 1809 C C . LEU A 1 233 ? 9.68 -16.359 6.301 1 94.44 233 LEU A C 1
ATOM 1811 O O . LEU A 1 233 ? 10.82 -16.766 6.098 1 94.44 233 LEU A O 1
ATOM 1815 N N . SER A 1 234 ? 8.688 -16.516 5.453 1 93.88 234 SER A N 1
ATOM 1816 C CA . SER A 1 234 ? 8.875 -17.266 4.215 1 93.88 234 SER A CA 1
ATOM 1817 C C . SER A 1 234 ? 9.805 -16.516 3.258 1 93.88 234 SER A C 1
ATOM 1819 O O . SER A 1 234 ? 10.672 -17.141 2.627 1 93.88 234 SER A O 1
ATOM 1821 N N . GLU A 1 235 ? 9.609 -15.258 3.141 1 92.5 235 GLU A N 1
ATOM 1822 C CA . GLU A 1 235 ? 10.461 -14.453 2.268 1 92.5 235 GLU A CA 1
ATOM 1823 C C . GLU A 1 235 ? 11.914 -14.484 2.734 1 92.5 235 GLU A C 1
ATOM 1825 O O . GLU A 1 235 ? 12.836 -14.562 1.916 1 92.5 235 GLU A O 1
ATOM 1830 N N . SER A 1 236 ? 12.141 -14.375 4.012 1 90.31 236 SER A N 1
ATOM 1831 C CA . SER A 1 236 ? 13.484 -14.344 4.586 1 90.31 236 SER A CA 1
ATOM 1832 C C . SER A 1 236 ? 14.203 -15.672 4.383 1 90.31 236 SER A C 1
ATOM 1834 O O . SER A 1 236 ? 15.422 -15.695 4.172 1 90.31 236 SER A O 1
ATOM 1836 N N . TRP A 1 237 ? 13.438 -16.734 4.379 1 89.31 237 TRP A N 1
ATOM 1837 C CA . TRP A 1 237 ? 14.062 -18.047 4.344 1 89.31 237 TRP A CA 1
ATOM 1838 C C . TRP A 1 237 ? 14.094 -18.594 2.922 1 89.31 237 TRP A C 1
ATOM 1840 O O . TRP A 1 237 ? 15.039 -19.297 2.539 1 89.31 237 TRP A O 1
ATOM 1850 N N . PHE A 1 238 ? 12.992 -18.297 2.107 1 85.88 238 PHE A N 1
ATOM 1851 C CA . PHE A 1 238 ? 12.859 -18.969 0.82 1 85.88 238 PHE A CA 1
ATOM 1852 C C . PHE A 1 238 ? 12.758 -17.953 -0.312 1 85.88 238 PHE A C 1
ATOM 1854 O O . PHE A 1 238 ? 12.633 -18.328 -1.479 1 85.88 238 PHE A O 1
ATOM 1861 N N . GLU A 1 239 ? 12.672 -16.672 0.013 1 80.5 239 GLU A N 1
ATOM 1862 C CA . GLU A 1 239 ? 12.57 -15.578 -0.955 1 80.5 239 GLU A CA 1
ATOM 1863 C C . GLU A 1 239 ? 11.227 -15.617 -1.683 1 80.5 239 GLU A C 1
ATOM 1865 O O . GLU A 1 239 ? 11.141 -15.227 -2.85 1 80.5 239 GLU A O 1
ATOM 1870 N N . VAL A 1 240 ? 10.266 -16.234 -1.024 1 86.25 240 VAL A N 1
ATOM 1871 C CA . VAL A 1 240 ? 8.922 -16.328 -1.585 1 86.25 240 VAL A CA 1
ATOM 1872 C C . VAL A 1 240 ? 7.887 -15.961 -0.523 1 86.25 240 VAL A C 1
ATOM 1874 O O . VAL A 1 240 ? 7.367 -16.828 0.174 1 86.25 240 VAL A O 1
ATOM 1877 N N . ALA A 1 241 ? 7.441 -14.812 -0.498 1 88.5 241 ALA A N 1
ATOM 1878 C CA . ALA A 1 241 ? 6.555 -14.273 0.531 1 88.5 241 ALA A CA 1
ATOM 1879 C C . ALA A 1 241 ? 5.18 -14.938 0.472 1 88.5 241 ALA A C 1
ATOM 1881 O O . ALA A 1 241 ? 4.484 -15.023 1.486 1 88.5 241 ALA A O 1
ATOM 1882 N N . ILE A 1 242 ? 4.805 -15.414 -0.634 1 90.44 242 ILE A N 1
ATOM 1883 C CA . ILE A 1 242 ? 3.432 -15.812 -0.93 1 90.44 242 ILE A CA 1
ATOM 1884 C C . ILE A 1 242 ? 3.086 -17.094 -0.164 1 90.44 242 ILE A C 1
ATOM 1886 O O . ILE A 1 242 ? 1.926 -17.312 0.19 1 90.44 242 ILE A O 1
ATOM 1890 N N . GLU A 1 243 ? 4.078 -17.938 0.108 1 92.88 243 GLU A N 1
ATOM 1891 C CA . GLU A 1 243 ? 3.814 -19.156 0.868 1 92.88 243 GLU A CA 1
ATOM 1892 C C . GLU A 1 243 ? 3.344 -18.844 2.283 1 92.88 243 GLU A C 1
ATOM 1894 O O . GLU A 1 243 ? 2.465 -19.516 2.818 1 92.88 243 GLU A O 1
ATOM 1899 N N . GLY A 1 244 ? 3.988 -17.875 2.867 1 95.31 244 GLY A N 1
ATOM 1900 C CA . GLY A 1 244 ? 3.559 -17.438 4.188 1 95.31 244 GLY A CA 1
ATOM 1901 C C . GLY A 1 244 ? 2.154 -16.859 4.195 1 95.31 244 GLY A C 1
ATOM 1902 O O . GLY A 1 244 ? 1.375 -17.125 5.113 1 95.31 244 GLY A O 1
ATOM 1903 N N . ALA A 1 245 ? 1.796 -16.094 3.215 1 96.56 245 ALA A N 1
ATOM 1904 C CA . ALA A 1 245 ? 0.46 -15.516 3.098 1 96.56 245 ALA A CA 1
ATOM 1905 C C . ALA A 1 245 ? -0.602 -16.609 2.982 1 96.56 245 ALA A C 1
ATOM 1907 O O . ALA A 1 245 ? -1.654 -16.531 3.619 1 96.56 245 ALA A O 1
ATOM 1908 N N . PHE A 1 246 ? -0.315 -17.594 2.197 1 94.62 246 PHE A N 1
ATOM 1909 C CA . PHE A 1 246 ? -1.235 -18.719 2.031 1 94.62 246 PHE A CA 1
ATOM 1910 C C . PHE A 1 246 ? -1.468 -19.438 3.357 1 94.62 246 PHE A C 1
ATOM 1912 O O . PHE A 1 246 ? -2.609 -19.734 3.715 1 94.62 246 PHE A O 1
ATOM 1919 N N . MET A 1 247 ? -0.372 -19.688 4.047 1 95.25 247 MET A N 1
ATOM 1920 C CA . MET A 1 247 ? -0.479 -20.391 5.324 1 95.25 247 MET A CA 1
ATOM 1921 C C . MET A 1 247 ? -1.304 -19.578 6.32 1 95.25 247 MET A C 1
ATOM 1923 O O . MET A 1 247 ? -2.102 -20.141 7.074 1 95.25 247 MET A O 1
ATOM 1927 N N . ALA A 1 248 ? -1.111 -18.281 6.348 1 96.25 248 ALA A N 1
ATOM 1928 C CA . ALA A 1 248 ? -1.904 -17.422 7.219 1 96.25 248 ALA A CA 1
ATOM 1929 C C . ALA A 1 248 ? -3.391 -17.531 6.895 1 96.25 248 ALA A C 1
ATOM 1931 O O . ALA A 1 248 ? -4.227 -17.609 7.797 1 96.25 248 ALA A O 1
ATOM 1932 N N . GLY A 1 249 ? -3.713 -17.531 5.621 1 95.38 249 GLY A N 1
ATOM 1933 C CA . GLY A 1 249 ? -5.094 -17.703 5.195 1 95.38 249 GLY A CA 1
ATOM 1934 C C . GLY A 1 249 ? -5.672 -19.047 5.574 1 95.38 249 GLY A C 1
ATOM 1935 O O . GLY A 1 249 ? -6.809 -19.141 6.043 1 95.38 249 GLY A O 1
ATOM 1936 N N . LEU A 1 250 ? -4.891 -20.031 5.391 1 93.75 250 LEU A N 1
ATOM 1937 C CA . LEU A 1 250 ? -5.32 -21.406 5.676 1 93.75 250 LEU A CA 1
ATOM 1938 C C . LEU A 1 250 ? -5.637 -21.578 7.156 1 93.75 250 LEU A C 1
ATOM 1940 O O . LEU A 1 250 ? -6.656 -22.172 7.516 1 93.75 250 LEU A O 1
ATOM 1944 N N . ILE A 1 251 ? -4.781 -21.078 8.008 1 94.25 251 ILE A N 1
ATOM 1945 C CA . ILE A 1 251 ? -4.977 -21.219 9.445 1 94.25 251 ILE A CA 1
ATOM 1946 C C . ILE A 1 251 ? -6.215 -20.438 9.875 1 94.25 251 ILE A C 1
ATOM 1948 O O . ILE A 1 251 ? -6.957 -20.875 10.758 1 94.25 251 ILE A O 1
ATOM 1952 N N . LEU A 1 252 ? -6.41 -19.312 9.289 1 93.69 252 LEU A N 1
ATOM 1953 C CA . LEU A 1 252 ? -7.547 -18.469 9.633 1 93.69 252 LEU A CA 1
ATOM 1954 C C . LEU A 1 252 ? -8.852 -19.109 9.18 1 93.69 252 LEU A C 1
ATOM 1956 O O . LEU A 1 252 ? -9.914 -18.844 9.758 1 93.69 252 LEU A O 1
ATOM 1960 N N . SER A 1 253 ? -8.828 -19.891 8.156 1 91.75 253 SER A N 1
ATOM 1961 C CA . SER A 1 253 ? -10.023 -20.484 7.578 1 91.75 253 SER A CA 1
ATOM 1962 C C . SER A 1 253 ? -10.711 -21.438 8.562 1 91.75 253 SER A C 1
ATOM 1964 O O . SER A 1 253 ? -11.891 -21.734 8.422 1 91.75 253 SER A O 1
ATOM 1966 N N . LYS A 1 254 ? -10.031 -21.844 9.547 1 87.5 254 LYS A N 1
ATOM 1967 C CA . LYS A 1 254 ? -10.57 -22.75 10.547 1 87.5 254 LYS A CA 1
ATOM 1968 C C . LYS A 1 254 ? -11.445 -22.016 11.555 1 87.5 254 LYS A C 1
ATOM 1970 O O . LYS A 1 254 ? -12.25 -22.625 12.266 1 87.5 254 LYS A O 1
ATOM 1975 N N . THR A 1 255 ? -11.312 -20.719 11.602 1 90.25 255 THR A N 1
ATOM 1976 C CA . THR A 1 255 ? -12 -19.922 12.609 1 90.25 255 THR A CA 1
ATOM 1977 C C . THR A 1 255 ? -13.234 -19.25 12.023 1 90.25 255 THR A C 1
ATOM 1979 O O . THR A 1 255 ? -13.312 -19.016 10.812 1 90.25 255 THR A O 1
ATOM 1982 N N . SER A 1 256 ? -14.219 -18.953 12.82 1 87.19 256 SER A N 1
ATOM 1983 C CA . SER A 1 256 ? -15.406 -18.219 12.398 1 87.19 256 SER A CA 1
ATOM 1984 C C . SER A 1 256 ? -15.047 -16.797 11.969 1 87.19 256 SER A C 1
ATOM 1986 O O . SER A 1 256 ? -15.68 -16.25 11.062 1 87.19 256 SER A O 1
ATOM 1988 N N . GLU A 1 257 ? -14.047 -16.281 12.531 1 85.38 257 GLU A N 1
ATOM 1989 C CA . GLU A 1 257 ? -13.594 -14.938 12.195 1 85.38 257 GLU A CA 1
ATOM 1990 C C . GLU A 1 257 ? -13.078 -14.867 10.758 1 85.38 257 GLU A C 1
ATOM 1992 O O . GLU A 1 257 ? -13.297 -13.875 10.07 1 85.38 257 GLU A O 1
ATOM 1997 N N . GLY A 1 258 ? -12.492 -15.945 10.484 1 84.88 258 GLY A N 1
ATOM 1998 C CA . GLY A 1 258 ? -11.984 -15.992 9.117 1 84.88 258 GLY A CA 1
ATOM 1999 C C . GLY A 1 258 ? -13.07 -15.836 8.07 1 84.88 258 GLY A C 1
ATOM 2000 O O . GLY A 1 258 ? -12.898 -15.102 7.098 1 84.88 258 GLY A O 1
ATOM 2001 N N . LYS A 1 259 ? -14.141 -16.406 8.281 1 81 259 LYS A N 1
ATOM 2002 C CA . LYS A 1 259 ? -15.258 -16.328 7.348 1 81 259 LYS A CA 1
ATOM 2003 C C . LYS A 1 259 ? -15.859 -14.93 7.316 1 81 259 LYS A C 1
ATOM 2005 O O . LYS A 1 259 ? -16.219 -14.422 6.25 1 81 259 LYS A O 1
ATOM 2010 N N . THR A 1 260 ? -15.859 -14.375 8.461 1 84.81 260 THR A N 1
ATOM 2011 C CA . THR A 1 260 ? -16.453 -13.047 8.57 1 84.81 260 THR A CA 1
ATOM 2012 C C . THR A 1 260 ? -15.547 -12 7.934 1 84.81 260 THR A C 1
ATOM 2014 O O . THR A 1 260 ? -16.031 -11.047 7.32 1 84.81 260 THR A O 1
ATOM 2017 N N . LEU A 1 261 ? -14.297 -12.242 8.031 1 89.56 261 LEU A N 1
ATOM 2018 C CA . LEU A 1 261 ? -13.328 -11.258 7.566 1 89.56 261 LEU A CA 1
ATOM 2019 C C . LEU A 1 261 ? -13.039 -11.438 6.082 1 89.56 261 LEU A C 1
ATOM 2021 O O . LEU A 1 261 ? -12.461 -10.555 5.445 1 89.56 261 LEU A O 1
ATOM 2025 N N . ALA A 1 262 ? -13.445 -12.578 5.559 1 88.38 262 ALA A N 1
ATOM 2026 C CA . ALA A 1 262 ? -13.156 -12.906 4.164 1 88.38 262 ALA A CA 1
ATOM 2027 C C . ALA A 1 262 ? -13.688 -11.828 3.223 1 88.38 262 ALA A C 1
ATOM 2029 O O . ALA A 1 262 ? -13.023 -11.469 2.25 1 88.38 262 ALA A O 1
ATOM 2030 N N . LYS A 1 263 ? -14.812 -11.312 3.52 1 87.75 263 LYS A N 1
ATOM 2031 C CA . LYS A 1 263 ? -15.43 -10.312 2.656 1 87.75 263 LYS A CA 1
ATOM 2032 C C . LYS A 1 263 ? -14.617 -9.023 2.635 1 87.75 263 LYS A C 1
ATOM 2034 O O . LYS A 1 263 ? -14.398 -8.438 1.572 1 87.75 263 LYS A O 1
ATOM 2039 N N . GLU A 1 264 ? -14.148 -8.641 3.76 1 90.75 264 GLU A N 1
ATOM 2040 C CA . GLU A 1 264 ? -13.375 -7.406 3.855 1 90.75 264 GLU A CA 1
ATOM 2041 C C . GLU A 1 264 ? -12 -7.566 3.215 1 90.75 264 GLU A C 1
ATOM 2043 O O . GLU A 1 264 ? -11.523 -6.664 2.521 1 90.75 264 GLU A O 1
ATOM 2048 N N . ILE A 1 265 ? -11.469 -8.68 3.436 1 92.94 265 ILE A N 1
ATOM 2049 C CA . ILE A 1 265 ? -10.148 -8.953 2.881 1 92.94 265 ILE A CA 1
ATOM 2050 C C . ILE A 1 265 ? -10.234 -9.016 1.358 1 92.94 265 ILE A C 1
ATOM 2052 O O . ILE A 1 265 ? -9.359 -8.492 0.658 1 92.94 265 ILE A O 1
ATOM 2056 N N . LYS A 1 266 ? -11.266 -9.602 0.875 1 91.62 266 LYS A N 1
ATOM 2057 C CA . LYS A 1 266 ? -11.492 -9.688 -0.565 1 91.62 266 LYS A CA 1
ATOM 2058 C C . LYS A 1 266 ? -11.703 -8.305 -1.171 1 91.62 266 LYS A C 1
ATOM 2060 O O . LYS A 1 266 ? -11.266 -8.039 -2.293 1 91.62 266 LYS A O 1
ATOM 2065 N N . SER A 1 267 ? -12.375 -7.5 -0.385 1 91.62 267 SER A N 1
ATOM 2066 C CA . SER A 1 267 ? -12.602 -6.137 -0.858 1 91.62 267 SER A CA 1
ATOM 2067 C C . SER A 1 267 ? -11.281 -5.383 -1.024 1 91.62 267 SER A C 1
ATOM 2069 O O . SER A 1 267 ? -11.07 -4.715 -2.037 1 91.62 267 SER A O 1
ATOM 2071 N N . ILE A 1 268 ? -10.422 -5.516 -0.123 1 92.56 268 ILE A N 1
ATOM 2072 C CA . ILE A 1 268 ? -9.117 -4.863 -0.162 1 92.56 268 ILE A CA 1
ATOM 2073 C C . ILE A 1 268 ? -8.305 -5.414 -1.328 1 92.56 268 ILE A C 1
ATOM 2075 O O . ILE A 1 268 ? -7.762 -4.648 -2.131 1 92.56 268 ILE A O 1
ATOM 2079 N N . GLY A 1 269 ? -8.266 -6.664 -1.398 1 94.56 269 GLY A N 1
ATOM 2080 C CA . GLY A 1 269 ? -7.438 -7.32 -2.393 1 94.56 269 GLY A CA 1
ATOM 2081 C C . GLY A 1 269 ? -7.922 -7.102 -3.814 1 94.56 269 GLY A C 1
ATOM 2082 O O . GLY A 1 269 ? -7.168 -6.621 -4.664 1 94.56 269 GLY A O 1
ATOM 2083 N N . ASN A 1 270 ? -9.211 -7.324 -4.055 1 93.38 270 ASN A N 1
ATOM 2084 C CA . ASN A 1 270 ? -9.75 -7.359 -5.41 1 93.38 270 ASN A CA 1
ATOM 2085 C C . ASN A 1 270 ? -9.938 -5.953 -5.977 1 93.38 270 ASN A C 1
ATOM 2087 O O . ASN A 1 270 ? -9.922 -5.762 -7.191 1 93.38 270 ASN A O 1
ATOM 2091 N N . SER A 1 271 ? -10.055 -5.008 -5.102 1 93.69 271 SER A N 1
ATOM 2092 C CA . SER A 1 271 ? -10.344 -3.662 -5.59 1 93.69 271 SER A CA 1
ATOM 2093 C C . SER A 1 271 ? -9.062 -2.865 -5.793 1 93.69 271 SER A C 1
ATOM 2095 O O . SER A 1 271 ? -9.039 -1.895 -6.555 1 93.69 271 SER A O 1
ATOM 2097 N N . PHE A 1 272 ? -8.047 -3.256 -5.121 1 95.12 272 PHE A N 1
ATOM 2098 C CA . PHE A 1 272 ? -6.887 -2.377 -5.082 1 95.12 272 PHE A CA 1
ATOM 2099 C C . PHE A 1 272 ? -5.609 -3.15 -5.398 1 95.12 272 PHE A C 1
ATOM 2101 O O . PHE A 1 272 ? -5.051 -3.012 -6.484 1 95.12 272 PHE A O 1
ATOM 2108 N N . LEU A 1 273 ? -5.238 -4.168 -4.676 1 96.06 273 LEU A N 1
ATOM 2109 C CA . LEU A 1 273 ? -3.879 -4.699 -4.66 1 96.06 273 LEU A CA 1
ATOM 2110 C C . LEU A 1 273 ? -3.719 -5.812 -5.688 1 96.06 273 LEU A C 1
ATOM 2112 O O . LEU A 1 273 ? -2.756 -5.816 -6.457 1 96.06 273 LEU A O 1
ATOM 2116 N N . ILE A 1 274 ? -4.672 -6.707 -5.793 1 95.81 274 ILE A N 1
ATOM 2117 C CA . ILE A 1 274 ? -4.555 -7.891 -6.633 1 95.81 274 ILE A CA 1
ATOM 2118 C C . ILE A 1 274 ? -4.477 -7.477 -8.102 1 95.81 274 ILE A C 1
ATOM 2120 O O . ILE A 1 274 ? -3.627 -7.969 -8.852 1 95.81 274 ILE A O 1
ATOM 2124 N N . PRO A 1 275 ? -5.281 -6.496 -8.5 1 96.06 275 PRO A N 1
ATOM 2125 C CA . PRO A 1 275 ? -5.164 -6.051 -9.891 1 96.06 275 PRO A CA 1
ATOM 2126 C C . PRO A 1 275 ? -3.771 -5.527 -10.234 1 96.06 275 PRO A C 1
ATOM 2128 O O . PRO A 1 275 ? -3.281 -5.738 -11.344 1 96.06 275 PRO A O 1
ATOM 2131 N N . LEU A 1 276 ? -3.178 -4.879 -9.297 1 96.44 276 LEU A N 1
ATOM 2132 C CA . LEU A 1 276 ? -1.849 -4.324 -9.531 1 96.44 276 LEU A CA 1
ATOM 2133 C C . LEU A 1 276 ? -0.824 -5.438 -9.727 1 96.44 276 LEU A C 1
ATOM 2135 O O . LEU A 1 276 ? 0.125 -5.285 -10.5 1 96.44 276 LEU A O 1
ATOM 2139 N N . PHE A 1 277 ? -0.998 -6.52 -9.062 1 95.06 277 PHE A N 1
ATOM 2140 C CA . PHE A 1 277 ? -0.104 -7.66 -9.227 1 95.06 277 PHE A CA 1
ATOM 2141 C C . PHE A 1 277 ? -0.176 -8.203 -10.656 1 95.06 277 PHE A C 1
ATOM 2143 O O . PHE A 1 277 ? 0.855 -8.414 -11.297 1 95.06 277 PHE A O 1
ATOM 2150 N N . PHE A 1 278 ? -1.328 -8.383 -11.148 1 94.69 278 PHE A N 1
ATOM 2151 C CA . PHE A 1 278 ? -1.496 -9.008 -12.453 1 94.69 278 PHE A CA 1
ATOM 2152 C C . PHE A 1 278 ? -1.062 -8.062 -13.57 1 94.69 278 PHE A C 1
ATOM 2154 O O . PHE A 1 278 ? -0.479 -8.492 -14.562 1 94.69 278 PHE A O 1
ATOM 2161 N N . ILE A 1 279 ? -1.361 -6.824 -13.383 1 96.06 279 ILE A N 1
ATOM 2162 C CA . ILE A 1 279 ? -0.907 -5.852 -14.375 1 96.06 279 ILE A CA 1
ATOM 2163 C C . ILE A 1 279 ? 0.619 -5.793 -14.375 1 96.06 279 ILE A C 1
ATOM 2165 O O . ILE A 1 279 ? 1.244 -5.742 -15.438 1 96.06 279 ILE A O 1
ATOM 2169 N N . TYR A 1 280 ? 1.184 -5.801 -13.188 1 94.06 280 TYR A N 1
ATOM 2170 C CA . TYR A 1 280 ? 2.637 -5.781 -13.07 1 94.06 280 TYR A CA 1
ATOM 2171 C C . TYR A 1 280 ? 3.254 -7.023 -13.703 1 94.06 280 TYR A C 1
ATOM 2173 O O . TYR A 1 280 ? 4.273 -6.93 -14.398 1 94.06 280 TYR A O 1
ATOM 2181 N N . THR A 1 281 ? 2.691 -8.156 -13.453 1 91.44 281 THR A N 1
ATOM 2182 C CA . THR A 1 281 ? 3.145 -9.406 -14.047 1 91.44 281 THR A CA 1
ATOM 2183 C C . THR A 1 281 ? 3.117 -9.328 -15.57 1 91.44 281 THR A C 1
ATOM 2185 O O . THR A 1 281 ? 4.082 -9.711 -16.234 1 91.44 281 THR A O 1
ATOM 2188 N N . GLY A 1 282 ? 2.057 -8.805 -16.109 1 93.75 282 GLY A N 1
ATOM 2189 C CA . GLY A 1 282 ? 1.972 -8.617 -17.562 1 93.75 282 GLY A CA 1
ATOM 2190 C C . GLY A 1 282 ? 2.984 -7.621 -18.094 1 93.75 282 GLY A C 1
ATOM 2191 O O . GLY A 1 282 ? 3.555 -7.82 -19.156 1 93.75 282 GLY A O 1
ATOM 2192 N N . ALA A 1 283 ? 3.186 -6.598 -17.344 1 94.25 283 ALA A N 1
ATOM 2193 C CA . ALA A 1 283 ? 4.078 -5.527 -17.781 1 94.25 283 ALA A CA 1
ATOM 2194 C C . ALA A 1 283 ? 5.516 -6.02 -17.875 1 94.25 283 ALA A C 1
ATOM 2196 O O . ALA A 1 283 ? 6.328 -5.434 -18.609 1 94.25 283 ALA A O 1
ATOM 2197 N N . ARG A 1 284 ? 5.836 -7.059 -17.203 1 91.19 284 ARG A N 1
ATOM 2198 C CA . ARG A 1 284 ? 7.195 -7.59 -17.203 1 91.19 284 ARG A CA 1
ATOM 2199 C C . ARG A 1 284 ? 7.43 -8.492 -18.406 1 91.19 284 ARG A C 1
ATOM 2201 O O . ARG A 1 284 ? 8.57 -8.867 -18.688 1 91.19 284 ARG A O 1
ATOM 2208 N N . LEU A 1 285 ? 6.375 -8.812 -19.094 1 92.12 285 LEU A N 1
ATOM 2209 C CA . LEU A 1 285 ? 6.488 -9.656 -20.281 1 92.12 285 LEU A CA 1
ATOM 2210 C C . LEU A 1 285 ? 6.949 -8.836 -21.484 1 92.12 285 LEU A C 1
ATOM 2212 O O . LEU A 1 285 ? 6.129 -8.258 -22.203 1 92.12 285 LEU A O 1
ATOM 2216 N N . ASN A 1 286 ? 8.227 -8.805 -21.719 1 93.38 286 ASN A N 1
ATOM 2217 C CA . ASN A 1 286 ? 8.883 -8.016 -22.75 1 93.38 286 ASN A CA 1
ATOM 2218 C C . ASN A 1 286 ? 8.758 -8.664 -24.125 1 93.38 286 ASN A C 1
ATOM 2220 O O . ASN A 1 286 ? 9.5 -9.594 -24.438 1 93.38 286 ASN A O 1
ATOM 2224 N N . LEU A 1 287 ? 7.969 -8.164 -24.953 1 94.19 287 LEU A N 1
ATOM 2225 C CA . LEU A 1 287 ? 7.703 -8.742 -26.266 1 94.19 287 LEU A CA 1
ATOM 2226 C C . LEU A 1 287 ? 8.875 -8.508 -27.203 1 94.19 287 LEU A C 1
ATOM 2228 O O . LEU A 1 287 ? 8.969 -9.141 -28.266 1 94.19 287 LEU A O 1
ATOM 2232 N N . THR A 1 288 ? 9.812 -7.672 -26.859 1 92.94 288 THR A N 1
ATOM 2233 C CA . THR A 1 288 ? 11.008 -7.484 -27.672 1 92.94 288 THR A CA 1
ATOM 2234 C C . THR A 1 288 ? 11.859 -8.75 -27.688 1 92.94 288 THR A C 1
ATOM 2236 O O . THR A 1 288 ? 12.719 -8.914 -28.562 1 92.94 288 THR A O 1
ATOM 2239 N N . ALA A 1 289 ? 11.641 -9.609 -26.703 1 90.56 289 ALA A N 1
ATOM 2240 C CA . ALA A 1 289 ? 12.352 -10.883 -26.641 1 90.56 289 ALA A CA 1
ATOM 2241 C C . ALA A 1 289 ? 12.07 -11.727 -27.875 1 90.56 289 ALA A C 1
ATOM 2243 O O . ALA A 1 289 ? 12.906 -12.547 -28.281 1 90.56 289 ALA A O 1
ATOM 2244 N N . PHE A 1 290 ? 10.984 -11.492 -28.516 1 91.56 290 PHE A N 1
ATOM 2245 C CA . PHE A 1 290 ? 10.578 -12.266 -29.688 1 91.56 290 PHE A CA 1
ATOM 2246 C C . PHE A 1 290 ? 11.391 -11.852 -30.922 1 91.56 290 PHE A C 1
ATOM 2248 O O . PHE A 1 290 ? 11.383 -12.555 -31.938 1 91.56 290 PHE A O 1
ATOM 2255 N N . LEU A 1 291 ? 12.102 -10.781 -30.844 1 90.56 291 LEU A N 1
ATOM 2256 C CA . LEU A 1 291 ? 12.922 -10.297 -31.938 1 90.56 291 LEU A CA 1
ATOM 2257 C C . LEU A 1 291 ? 14.258 -11.031 -31.984 1 90.56 291 LEU A C 1
ATOM 2259 O O . LEU A 1 291 ? 14.977 -10.961 -33 1 90.56 291 LEU A O 1
ATOM 2263 N N . ASN A 1 292 ? 14.594 -11.75 -30.922 1 90.38 292 ASN A N 1
ATOM 2264 C CA . ASN A 1 292 ? 15.789 -12.578 -30.891 1 90.38 292 ASN A CA 1
ATOM 2265 C C . ASN A 1 292 ? 15.562 -13.922 -31.562 1 90.38 292 ASN A C 1
ATOM 2267 O O . ASN A 1 292 ? 15.102 -14.875 -30.922 1 90.38 292 ASN A O 1
ATOM 2271 N N . HIS A 1 293 ? 16.078 -14.117 -32.688 1 90.06 293 HIS A N 1
ATOM 2272 C CA . HIS A 1 293 ? 15.797 -15.297 -33.5 1 90.06 293 HIS A CA 1
ATOM 2273 C C . HIS A 1 293 ? 16.422 -16.547 -32.906 1 90.06 293 HIS A C 1
ATOM 2275 O O . HIS A 1 293 ? 15.836 -17.641 -33 1 90.06 293 HIS A O 1
ATOM 2281 N N . GLU A 1 294 ? 17.594 -16.391 -32.375 1 88.5 294 GLU A N 1
ATOM 2282 C CA . GLU A 1 294 ? 18.25 -17.547 -31.766 1 88.5 294 GLU A CA 1
ATOM 2283 C C . GLU A 1 294 ? 17.484 -18.047 -30.547 1 88.5 294 GLU A C 1
ATOM 2285 O O . GLU A 1 294 ? 17.484 -19.25 -30.25 1 88.5 294 GLU A O 1
ATOM 2290 N N . ALA A 1 295 ? 16.859 -17.156 -29.938 1 94.31 295 ALA A N 1
ATOM 2291 C CA . ALA A 1 295 ? 16.125 -17.484 -28.719 1 94.31 295 ALA A CA 1
ATOM 2292 C C . ALA A 1 295 ? 14.82 -18.219 -29.047 1 94.31 295 ALA A C 1
ATOM 2294 O O . ALA A 1 295 ? 14.266 -18.922 -28.203 1 94.31 295 ALA A O 1
ATOM 2295 N N . LEU A 1 296 ? 14.344 -18.094 -30.266 1 95.81 296 LEU A N 1
ATOM 2296 C CA . LEU A 1 296 ? 13.055 -18.672 -30.641 1 95.81 296 LEU A CA 1
ATOM 2297 C C . LEU A 1 296 ? 13.109 -20.188 -30.656 1 95.81 296 LEU A C 1
ATOM 2299 O O . LEU A 1 296 ? 12.141 -20.844 -30.281 1 95.81 296 LEU A O 1
ATOM 2303 N N . ILE A 1 297 ? 14.211 -20.688 -31.094 1 94.94 297 ILE A N 1
ATOM 2304 C CA . ILE A 1 297 ? 14.359 -22.141 -31.125 1 94.94 297 ILE A CA 1
ATOM 2305 C C . ILE A 1 297 ? 14.344 -22.688 -29.703 1 94.94 297 ILE A C 1
ATOM 2307 O O . ILE A 1 297 ? 13.609 -23.625 -29.391 1 94.94 297 ILE A O 1
ATOM 2311 N N . LEU A 1 298 ? 15.211 -22.078 -28.922 1 96.38 298 LEU A N 1
ATOM 2312 C CA . LEU A 1 298 ? 15.266 -22.5 -27.531 1 96.38 298 LEU A CA 1
ATOM 2313 C C . LEU A 1 298 ? 13.906 -22.312 -26.859 1 96.38 298 LEU A C 1
ATOM 2315 O O . LEU A 1 298 ? 13.477 -23.156 -26.062 1 96.38 298 LEU A O 1
ATOM 2319 N N . ALA A 1 299 ? 13.25 -21.219 -27.156 1 97.5 299 ALA A N 1
ATOM 2320 C CA . ALA A 1 299 ? 11.922 -20.969 -26.594 1 97.5 299 ALA A CA 1
ATOM 2321 C C . ALA A 1 299 ? 10.938 -22.047 -27.016 1 97.5 299 ALA A C 1
ATOM 2323 O O . ALA A 1 299 ? 10.094 -22.469 -26.219 1 97.5 299 ALA A O 1
ATOM 2324 N N . THR A 1 300 ? 10.984 -22.422 -28.25 1 97 300 THR A N 1
ATOM 2325 C CA . THR A 1 300 ? 10.109 -23.469 -28.75 1 97 300 THR A CA 1
ATOM 2326 C C . THR A 1 300 ? 10.336 -24.781 -28 1 97 300 THR A C 1
ATOM 2328 O O . THR A 1 300 ? 9.383 -25.5 -27.672 1 97 300 THR A O 1
ATOM 2331 N N . ILE A 1 301 ? 11.555 -25.078 -27.734 1 96.38 301 ILE A N 1
ATOM 2332 C CA . ILE A 1 301 ? 11.883 -26.266 -26.969 1 96.38 301 ILE A CA 1
ATOM 2333 C C . ILE A 1 301 ? 11.305 -26.141 -25.562 1 96.38 301 ILE A C 1
ATOM 2335 O O . ILE A 1 301 ? 10.68 -27.078 -25.047 1 96.38 301 ILE A O 1
ATOM 2339 N N . PHE A 1 302 ? 11.531 -24.984 -24.938 1 97.69 302 PHE A N 1
ATOM 2340 C CA . PHE A 1 302 ? 11 -24.734 -23.594 1 97.69 302 PHE A CA 1
ATOM 2341 C C . PHE A 1 302 ? 9.484 -24.906 -23.578 1 97.69 302 PHE A C 1
ATOM 2343 O O . PHE A 1 302 ? 8.93 -25.5 -22.656 1 97.69 302 PHE A O 1
ATOM 2350 N N . ILE A 1 303 ? 8.828 -24.375 -24.594 1 97.56 303 ILE A N 1
ATOM 2351 C CA . ILE A 1 303 ? 7.371 -24.391 -24.656 1 97.56 303 ILE A CA 1
ATOM 2352 C C . ILE A 1 303 ? 6.879 -25.828 -24.828 1 97.56 303 ILE A C 1
ATOM 2354 O O . ILE A 1 303 ? 6.027 -26.297 -24.062 1 97.56 303 ILE A O 1
ATOM 2358 N N . ILE A 1 304 ? 7.414 -26.531 -25.734 1 97 304 ILE A N 1
ATOM 2359 C CA . ILE A 1 304 ? 6.953 -27.891 -26.031 1 97 304 ILE A CA 1
ATOM 2360 C C . ILE A 1 304 ? 7.285 -28.828 -24.875 1 97 304 ILE A C 1
ATOM 2362 O O . ILE A 1 304 ? 6.398 -29.484 -24.328 1 97 304 ILE A O 1
ATOM 2366 N N . VAL A 1 305 ? 8.531 -28.828 -24.469 1 96.94 305 VAL A N 1
ATOM 2367 C CA . VAL A 1 305 ? 8.977 -29.734 -23.422 1 96.94 305 VAL A CA 1
ATOM 2368 C C . VAL A 1 305 ? 8.375 -29.312 -22.078 1 96.94 305 VAL A C 1
ATOM 2370 O O . VAL A 1 305 ? 7.875 -30.156 -21.328 1 96.94 305 VAL A O 1
ATOM 2373 N N . GLY A 1 306 ? 8.469 -28.062 -21.797 1 96.31 306 GLY A N 1
ATOM 2374 C CA . GLY A 1 306 ? 7.996 -27.562 -20.516 1 96.31 306 GLY A CA 1
ATOM 2375 C C . GLY A 1 306 ? 6.508 -27.766 -20.312 1 96.31 306 GLY A C 1
ATOM 2376 O O . GLY A 1 306 ? 6.094 -28.281 -19.266 1 96.31 306 GLY A O 1
ATOM 2377 N N . VAL A 1 307 ? 5.695 -27.344 -21.25 1 96.19 307 VAL A N 1
ATOM 2378 C CA . VAL A 1 307 ? 4.242 -27.438 -21.125 1 96.19 307 VAL A CA 1
ATOM 2379 C C . VAL A 1 307 ? 3.807 -28.891 -21.156 1 96.19 307 VAL A C 1
ATOM 2381 O O . VAL A 1 307 ? 3.01 -29.328 -20.312 1 96.19 307 VAL A O 1
ATOM 2384 N N . PHE A 1 308 ? 4.355 -29.625 -22.016 1 96.44 308 PHE A N 1
ATOM 2385 C CA . PHE A 1 308 ? 3.934 -31.016 -22.188 1 96.44 308 PHE A CA 1
ATOM 2386 C C . PHE A 1 308 ? 4.348 -31.859 -21 1 96.44 308 PHE A C 1
ATOM 2388 O O . PHE A 1 308 ? 3.553 -32.656 -20.484 1 96.44 308 PHE A O 1
ATOM 2395 N N . THR A 1 309 ? 5.531 -31.781 -20.562 1 96.31 309 THR A N 1
ATOM 2396 C CA . THR A 1 309 ? 6.027 -32.625 -19.484 1 96.31 309 THR A CA 1
ATOM 2397 C C . THR A 1 309 ? 5.348 -32.281 -18.172 1 96.31 309 THR A C 1
ATOM 2399 O O . THR A 1 309 ? 5.078 -33.156 -17.344 1 96.31 309 THR A O 1
ATOM 2402 N N . LYS A 1 310 ? 5.133 -31.016 -17.969 1 95.56 310 LYS A N 1
ATOM 2403 C CA . LYS A 1 310 ? 4.402 -30.609 -16.766 1 95.56 310 LYS A CA 1
ATOM 2404 C C . LYS A 1 310 ? 2.971 -31.141 -16.797 1 95.56 310 LYS A C 1
ATOM 2406 O O . LYS A 1 310 ? 2.457 -31.609 -15.781 1 95.56 310 LYS A O 1
ATOM 2411 N N . PHE A 1 311 ? 2.404 -30.953 -17.938 1 96.44 311 PHE A N 1
ATOM 2412 C CA . PHE A 1 311 ? 1.04 -31.422 -18.141 1 96.44 311 PHE A CA 1
ATOM 2413 C C . PHE A 1 311 ? 0.935 -32.906 -17.875 1 96.44 311 PHE A C 1
ATOM 2415 O O . PHE A 1 311 ? 0.068 -33.344 -17.109 1 96.44 311 PHE A O 1
ATOM 2422 N N . VAL A 1 312 ? 1.832 -33.656 -18.375 1 96.75 312 VAL A N 1
ATOM 2423 C CA . VAL A 1 312 ? 1.833 -35.094 -18.219 1 96.75 312 VAL A CA 1
ATOM 2424 C C . VAL A 1 312 ? 2.186 -35.469 -16.766 1 96.75 312 VAL A C 1
ATOM 2426 O O . VAL A 1 312 ? 1.597 -36.375 -16.188 1 96.75 312 VAL A O 1
ATOM 2429 N N . GLY A 1 313 ? 3.156 -34.781 -16.234 1 96.81 313 GLY A N 1
ATOM 2430 C CA . GLY A 1 313 ? 3.561 -35.031 -14.859 1 96.81 313 GLY A CA 1
ATOM 2431 C C . GLY A 1 313 ? 2.426 -34.906 -13.859 1 96.81 313 GLY A C 1
ATOM 2432 O O . GLY A 1 313 ? 2.137 -35.812 -13.109 1 96.81 313 GLY A O 1
ATOM 2433 N N . TRP A 1 314 ? 1.779 -33.719 -13.875 1 97.38 314 TRP A N 1
ATOM 2434 C CA . TRP A 1 314 ? 0.664 -33.5 -12.969 1 97.38 314 TRP A CA 1
ATOM 2435 C C . TRP A 1 314 ? -0.5 -34.438 -13.273 1 97.38 314 TRP A C 1
ATOM 2437 O O . TRP A 1 314 ? -1.133 -34.969 -12.367 1 97.38 314 TRP A O 1
ATOM 2447 N N . GLY A 1 315 ? -0.819 -34.656 -14.586 1 96.75 315 GLY A N 1
ATOM 2448 C CA . GLY A 1 315 ? -1.895 -35.531 -14.984 1 96.75 315 GLY A CA 1
ATOM 2449 C C . GLY A 1 315 ? -1.681 -36.969 -14.539 1 96.75 315 GLY A C 1
ATOM 2450 O O . GLY A 1 315 ? -2.607 -37.625 -14.039 1 96.75 315 GLY A O 1
ATOM 2451 N N . LEU A 1 316 ? -0.521 -37.469 -14.734 1 96 316 LEU A N 1
ATOM 2452 C CA . LEU A 1 316 ? -0.196 -38.844 -14.336 1 96 316 LEU A CA 1
ATOM 2453 C C . LEU A 1 316 ? -0.275 -39 -12.82 1 96 316 LEU A C 1
ATOM 2455 O O . LEU A 1 316 ? -0.677 -40.031 -12.32 1 96 316 LEU A O 1
ATOM 2459 N N . GLY A 1 317 ? 0.208 -37.969 -12.148 1 94.44 317 GLY A N 1
ATOM 2460 C CA . GLY A 1 317 ? 0.071 -38 -10.695 1 94.44 317 GLY A CA 1
ATOM 2461 C C . GLY A 1 317 ? -1.365 -38.156 -10.234 1 94.44 317 GLY A C 1
ATOM 2462 O O . GLY A 1 317 ? -1.645 -38.906 -9.312 1 94.44 317 GLY A O 1
ATOM 2463 N N . ALA A 1 318 ? -2.229 -37.469 -10.867 1 95 318 ALA A N 1
ATOM 2464 C CA . ALA A 1 318 ? -3.65 -37.531 -10.539 1 95 318 ALA A CA 1
ATOM 2465 C C . ALA A 1 318 ? -4.223 -38.906 -10.875 1 95 318 ALA A C 1
ATOM 2467 O O . ALA A 1 318 ? -5.027 -39.469 -10.117 1 95 318 ALA A O 1
ATOM 2468 N N . LYS A 1 319 ? -3.758 -39.469 -11.961 1 94.31 319 LYS A N 1
ATOM 2469 C CA . LYS A 1 319 ? -4.281 -40.75 -12.414 1 94.31 319 LYS A CA 1
ATOM 2470 C C . LYS A 1 319 ? -3.768 -41.906 -11.547 1 94.31 319 LYS A C 1
ATOM 2472 O O . LYS A 1 319 ? -4.539 -42.75 -11.133 1 94.31 319 LYS A O 1
ATOM 2477 N N . ILE A 1 320 ? -2.639 -41.906 -11.266 1 92.38 320 ILE A N 1
ATOM 2478 C CA . ILE A 1 320 ? -2.004 -43.031 -10.57 1 92.38 320 ILE A CA 1
ATOM 2479 C C . ILE A 1 320 ? -2.428 -43.031 -9.102 1 92.38 320 ILE A C 1
ATOM 2481 O O . ILE A 1 320 ? -2.855 -44.062 -8.562 1 92.38 320 ILE A O 1
ATOM 2485 N N . MET A 1 321 ? -2.361 -41.906 -8.461 1 88.5 321 MET A N 1
ATOM 2486 C CA . MET A 1 321 ? -2.574 -41.812 -7.016 1 88.5 321 MET A CA 1
ATOM 2487 C C . MET A 1 321 ? -4.043 -41.562 -6.695 1 88.5 321 MET A C 1
ATOM 2489 O O . MET A 1 321 ? -4.547 -42.031 -5.668 1 88.5 321 MET A O 1
ATOM 2493 N N . GLY A 1 322 ? -4.633 -40.719 -7.484 1 85.06 322 GLY A N 1
ATOM 2494 C CA . GLY A 1 322 ? -6 -40.344 -7.195 1 85.06 322 GLY A CA 1
ATOM 2495 C C . GLY A 1 322 ? -7.031 -41.25 -7.801 1 85.06 322 GLY A C 1
ATOM 2496 O O . GLY A 1 322 ? -8.203 -41.25 -7.418 1 85.06 322 GLY A O 1
ATOM 2497 N N . LYS A 1 323 ? -6.676 -42.031 -8.664 1 92.31 323 LYS A N 1
ATOM 2498 C CA . LYS A 1 323 ? -7.609 -42.844 -9.445 1 92.31 323 LYS A CA 1
ATOM 2499 C C . LYS A 1 323 ? -8.703 -42 -10.062 1 92.31 323 LYS A C 1
ATOM 2501 O O . LYS A 1 323 ? -9.875 -42.375 -10.07 1 92.31 323 LYS A O 1
ATOM 2506 N N . TRP A 1 324 ? -8.219 -40.781 -10.43 1 94.31 324 TRP A N 1
ATOM 2507 C CA . TRP A 1 324 ? -9.164 -39.812 -11.023 1 94.31 324 TRP A CA 1
ATOM 2508 C C . TRP A 1 324 ? -9.453 -40.188 -12.477 1 94.31 324 TRP A C 1
ATOM 2510 O O . TRP A 1 324 ? -8.633 -40.844 -13.133 1 94.31 324 TRP A O 1
ATOM 2520 N N . ASP A 1 325 ? -10.664 -39.844 -12.953 1 94.5 325 ASP A N 1
ATOM 2521 C CA . ASP A 1 325 ? -10.977 -40.031 -14.367 1 94.5 325 ASP A CA 1
ATOM 2522 C C . ASP A 1 325 ? -10.172 -39.062 -15.242 1 94.5 325 ASP A C 1
ATOM 2524 O O . ASP A 1 325 ? -9.453 -38.219 -14.727 1 94.5 325 ASP A O 1
ATOM 2528 N N . LEU A 1 326 ? -10.219 -39.281 -16.516 1 94.62 326 LEU A N 1
ATOM 2529 C CA . LEU A 1 326 ? -9.406 -38.531 -17.469 1 94.62 326 LEU A CA 1
ATOM 2530 C C . LEU A 1 326 ? -9.742 -37.062 -17.406 1 94.62 326 LEU A C 1
ATOM 2532 O O . LEU A 1 326 ? -8.852 -36.219 -17.547 1 94.62 326 LEU A O 1
ATOM 2536 N N . LYS A 1 327 ? -10.961 -36.75 -17.188 1 95.31 327 LYS A N 1
ATOM 2537 C CA . LYS A 1 327 ? -11.383 -35.344 -17.156 1 95.31 327 LYS A CA 1
ATOM 2538 C C . LYS A 1 327 ? -10.75 -34.625 -15.977 1 95.31 327 LYS A C 1
ATOM 2540 O O . LYS A 1 327 ? -10.156 -33.562 -16.156 1 95.31 327 LYS A O 1
ATOM 2545 N N . LYS A 1 328 ? -10.875 -35.156 -14.82 1 96.06 328 LYS A N 1
ATOM 2546 C CA . LYS A 1 328 ? -10.297 -34.562 -13.633 1 96.06 328 LYS A CA 1
ATOM 2547 C C . LYS A 1 328 ? -8.773 -34.469 -13.734 1 96.06 328 LYS A C 1
ATOM 2549 O O . LYS A 1 328 ? -8.172 -33.5 -13.281 1 96.06 328 LYS A O 1
ATOM 2554 N N . SER A 1 329 ? -8.242 -35.469 -14.305 1 97 329 SER A N 1
ATOM 2555 C CA . SER A 1 329 ? -6.789 -35.5 -14.469 1 97 329 SER A CA 1
ATOM 2556 C C . SER A 1 329 ? -6.32 -34.406 -15.414 1 97 329 SER A C 1
ATOM 2558 O O . SER A 1 329 ? -5.297 -33.75 -15.18 1 97 329 SER A O 1
ATOM 2560 N N . ILE A 1 330 ? -7.016 -34.188 -16.484 1 96.94 330 ILE A N 1
ATOM 2561 C CA . ILE A 1 330 ? -6.688 -33.125 -17.469 1 96.94 330 ILE A CA 1
ATOM 2562 C C . ILE A 1 330 ? -6.879 -31.766 -16.828 1 96.94 330 ILE A C 1
ATOM 2564 O O . ILE A 1 330 ? -6.109 -30.844 -17.109 1 96.94 330 ILE A O 1
ATOM 2568 N N . GLN A 1 331 ? -7.887 -31.672 -15.977 1 97.69 331 GLN A N 1
ATOM 2569 C CA . GLN A 1 331 ? -8.125 -30.422 -15.266 1 97.69 331 GLN A CA 1
ATOM 2570 C C . GLN A 1 331 ? -6.945 -30.047 -14.375 1 97.69 331 GLN A C 1
ATOM 2572 O O . GLN A 1 331 ? -6.465 -28.922 -14.398 1 97.69 331 GLN A O 1
ATOM 2577 N N . LEU A 1 332 ? -6.496 -31 -13.656 1 97.75 332 LEU A N 1
ATOM 2578 C CA . LEU A 1 332 ? -5.34 -30.75 -12.797 1 97.75 332 LEU A CA 1
ATOM 2579 C C . LEU A 1 332 ? -4.098 -30.453 -13.625 1 97.75 332 LEU A C 1
ATOM 2581 O O . LEU A 1 332 ? -3.336 -29.531 -13.297 1 97.75 332 LEU A O 1
ATOM 2585 N N . ALA A 1 333 ? -3.912 -31.234 -14.664 1 97.75 333 ALA A N 1
ATOM 2586 C CA . ALA A 1 333 ? -2.768 -31.047 -15.547 1 97.75 333 ALA A CA 1
ATOM 2587 C C . ALA A 1 333 ? -2.758 -29.641 -16.141 1 97.75 333 ALA A C 1
ATOM 2589 O O . ALA A 1 333 ? -1.707 -29 -16.203 1 97.75 333 ALA A O 1
ATOM 2590 N N . SER A 1 334 ? -3.877 -29.125 -16.531 1 97.38 334 SER A N 1
ATOM 2591 C CA . SER A 1 334 ? -3.998 -27.812 -17.156 1 97.38 334 SER A CA 1
ATOM 2592 C C . SER A 1 334 ? -3.645 -26.703 -16.172 1 97.38 334 SER A C 1
ATOM 2594 O O . SER A 1 334 ? -3.174 -25.641 -16.578 1 97.38 334 SER A O 1
ATOM 2596 N N . ALA A 1 335 ? -3.777 -26.953 -14.891 1 96.62 335 ALA A N 1
ATOM 2597 C CA . ALA A 1 335 ? -3.496 -25.969 -13.852 1 96.62 335 ALA A CA 1
ATOM 2598 C C . ALA A 1 335 ? -1.995 -25.828 -13.625 1 96.62 335 ALA A C 1
ATOM 2600 O O . ALA A 1 335 ? -1.547 -24.859 -13.008 1 96.62 335 ALA A O 1
ATOM 2601 N N . SER A 1 336 ? -1.199 -26.672 -14.219 1 96.5 336 SER A N 1
ATOM 2602 C CA . SER A 1 336 ? 0.244 -26.672 -14 1 96.5 336 SER A CA 1
ATOM 2603 C C . SER A 1 336 ? 0.963 -25.859 -15.07 1 96.5 336 SER A C 1
ATOM 2605 O O . SER A 1 336 ? 2.174 -25.641 -14.992 1 96.5 336 SER A O 1
ATOM 2607 N N . VAL A 1 337 ? 0.31 -25.312 -16.016 1 95.62 337 VAL A N 1
ATOM 2608 C CA . VAL A 1 337 ? 0.878 -24.797 -17.25 1 95.62 337 VAL A CA 1
ATOM 2609 C C . VAL A 1 337 ? 1.498 -23.422 -17.016 1 95.62 337 VAL A C 1
ATOM 2611 O O . VAL A 1 337 ? 2.586 -23.141 -17.531 1 95.62 337 VAL A O 1
ATOM 2614 N N . PRO A 1 338 ? 0.86 -22.594 -16.219 1 95.56 338 PRO A N 1
ATOM 2615 C CA . PRO A 1 338 ? 1.367 -21.219 -16.156 1 95.56 338 PRO A CA 1
ATOM 2616 C C . PRO A 1 338 ? 2.668 -21.109 -15.359 1 95.56 338 PRO A C 1
ATOM 2618 O O . PRO A 1 338 ? 2.842 -21.797 -14.352 1 95.56 338 PRO A O 1
ATOM 2621 N N . ARG A 1 339 ? 3.557 -20.219 -15.945 1 94.12 339 ARG A N 1
ATOM 2622 C CA . ARG A 1 339 ? 4.812 -19.828 -15.312 1 94.12 339 ARG A CA 1
ATOM 2623 C C . ARG A 1 339 ? 4.891 -18.312 -15.148 1 94.12 339 ARG A C 1
ATOM 2625 O O . ARG A 1 339 ? 4.266 -17.562 -15.906 1 94.12 339 ARG A O 1
ATOM 2632 N N . ALA A 1 340 ? 5.652 -17.922 -14.172 1 90.62 340 ALA A N 1
ATOM 2633 C CA . ALA A 1 340 ? 5.809 -16.469 -13.992 1 90.62 340 ALA A CA 1
ATOM 2634 C C . ALA A 1 340 ? 7.215 -16.141 -13.508 1 90.62 340 ALA A C 1
ATOM 2636 O O . ALA A 1 340 ? 8.195 -16.375 -14.211 1 90.62 340 ALA A O 1
ATOM 2637 N N . GLU A 1 341 ? 7.32 -15.609 -12.344 1 84.69 341 GLU A N 1
ATOM 2638 C CA . GLU A 1 341 ? 8.562 -14.984 -11.898 1 84.69 341 GLU A CA 1
ATOM 2639 C C . GLU A 1 341 ? 9.586 -16.031 -11.477 1 84.69 341 GLU A C 1
ATOM 2641 O O . GLU A 1 341 ? 10.789 -15.828 -11.641 1 84.69 341 GLU A O 1
ATOM 2646 N N . ILE A 1 342 ? 9.164 -17.172 -11.008 1 86.62 342 ILE A N 1
ATOM 2647 C CA . ILE A 1 342 ? 10.078 -18.156 -10.438 1 86.62 342 ILE A CA 1
ATOM 2648 C C . ILE A 1 342 ? 10.977 -18.719 -11.531 1 86.62 342 ILE A C 1
ATOM 2650 O O . ILE A 1 342 ? 12.156 -19 -11.297 1 86.62 342 ILE A O 1
ATOM 2654 N N . ALA A 1 343 ? 10.461 -18.859 -12.711 1 90.81 343 ALA A N 1
ATOM 2655 C CA . ALA A 1 343 ? 11.266 -19.328 -13.828 1 90.81 343 ALA A CA 1
ATOM 2656 C C . ALA A 1 343 ? 12.43 -18.391 -14.102 1 90.81 343 ALA A C 1
ATOM 2658 O O . ALA A 1 343 ? 13.562 -18.828 -14.312 1 90.81 343 ALA A O 1
ATOM 2659 N N . LEU A 1 344 ? 12.211 -17.156 -14.023 1 88.25 344 LEU A N 1
ATOM 2660 C CA . LEU A 1 344 ? 13.227 -16.156 -14.281 1 88.25 344 LEU A CA 1
ATOM 2661 C C . LEU A 1 344 ? 14.211 -16.062 -13.117 1 88.25 344 LEU A C 1
ATOM 2663 O O . LEU A 1 344 ? 15.406 -15.852 -13.32 1 88.25 344 LEU A O 1
ATOM 2667 N N . ILE A 1 345 ? 13.719 -16.25 -11.961 1 84.94 345 ILE A N 1
ATOM 2668 C CA . ILE A 1 345 ? 14.57 -16.219 -10.781 1 84.94 345 ILE A CA 1
ATOM 2669 C C . ILE A 1 345 ? 15.57 -17.375 -10.844 1 84.94 345 ILE A C 1
ATOM 2671 O O . ILE A 1 345 ? 16.766 -17.172 -10.625 1 84.94 345 ILE A O 1
ATOM 2675 N N . ASN A 1 346 ? 15.102 -18.484 -11.195 1 88.5 346 ASN A N 1
ATOM 2676 C CA . ASN A 1 346 ? 15.977 -19.641 -11.344 1 88.5 346 ASN A CA 1
ATOM 2677 C C . ASN A 1 346 ? 17.047 -19.406 -12.398 1 88.5 346 ASN A C 1
ATOM 2679 O O . ASN A 1 346 ? 18.219 -19.75 -12.195 1 88.5 346 ASN A O 1
ATOM 2683 N N . LEU A 1 347 ? 16.656 -18.797 -13.438 1 91.56 347 LEU A N 1
ATOM 2684 C CA . LEU A 1 347 ? 17.594 -18.516 -14.516 1 91.56 347 LEU A CA 1
ATOM 2685 C C . LEU A 1 347 ? 18.672 -17.531 -14.047 1 91.56 347 LEU A C 1
ATOM 2687 O O . LEU A 1 347 ? 19.844 -17.75 -14.312 1 91.56 347 LEU A O 1
ATOM 2691 N N . MET A 1 348 ? 18.266 -16.562 -13.336 1 89.25 348 MET A N 1
ATOM 2692 C CA . MET A 1 348 ? 19.203 -15.531 -12.93 1 89.25 348 MET A CA 1
ATOM 2693 C C . MET A 1 348 ? 20.188 -16.062 -11.883 1 89.25 348 MET A C 1
ATOM 2695 O O . MET A 1 348 ? 21.344 -15.672 -11.852 1 89.25 348 MET A O 1
ATOM 2699 N N . ILE A 1 349 ? 19.719 -16.906 -11.07 1 86.25 349 ILE A N 1
ATOM 2700 C CA . ILE A 1 349 ? 20.609 -17.562 -10.109 1 86.25 349 ILE A CA 1
ATOM 2701 C C . ILE A 1 349 ? 21.656 -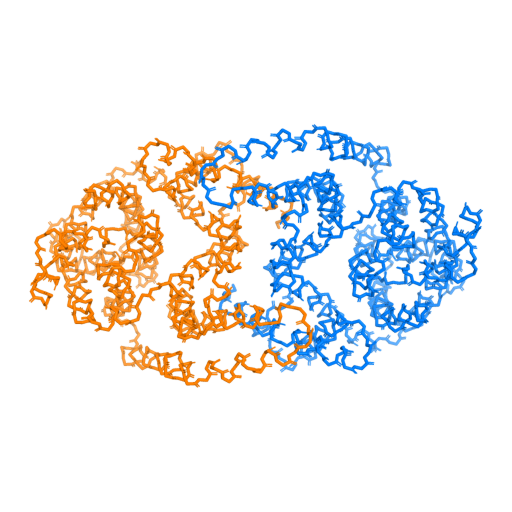18.391 -10.852 1 86.25 349 ILE A C 1
ATOM 2703 O O . ILE A 1 349 ? 22.844 -18.359 -10.508 1 86.25 349 ILE A O 1
ATOM 2707 N N . ALA A 1 350 ? 21.266 -19.047 -11.844 1 90 350 ALA A N 1
ATOM 2708 C CA . ALA A 1 350 ? 22.172 -19.875 -12.641 1 90 350 ALA A CA 1
ATOM 2709 C C . ALA A 1 350 ? 23.188 -19.016 -13.367 1 90 350 ALA A C 1
ATOM 2711 O O . ALA A 1 350 ? 24.359 -19.391 -13.477 1 90 350 ALA A O 1
ATOM 2712 N N . VAL A 1 351 ? 22.781 -17.906 -13.875 1 91.56 351 VAL A N 1
ATOM 2713 C CA . VAL A 1 351 ? 23.672 -16.984 -14.555 1 91.56 351 VAL A CA 1
ATOM 2714 C C . VAL A 1 351 ? 24.719 -16.453 -13.578 1 91.56 351 VAL A C 1
ATOM 2716 O O . VAL A 1 351 ? 25.906 -16.406 -13.891 1 91.56 351 VAL A O 1
ATOM 2719 N N . SER A 1 352 ? 24.266 -16.078 -12.43 1 89.81 352 SER A N 1
ATOM 2720 C CA . SER A 1 352 ? 25.156 -15.523 -11.414 1 89.81 352 SER A CA 1
ATOM 2721 C C . SER A 1 352 ? 26.156 -16.562 -10.938 1 89.81 352 SER A C 1
ATOM 2723 O O . SER A 1 352 ? 27.281 -16.234 -10.555 1 89.81 352 SER A O 1
ATOM 2725 N N . ALA A 1 353 ? 25.75 -17.797 -10.992 1 89.62 353 ALA A N 1
ATOM 2726 C CA . ALA A 1 353 ? 26.609 -18.891 -10.562 1 89.62 353 ALA A CA 1
ATOM 2727 C C . ALA A 1 353 ? 27.578 -19.281 -11.664 1 89.62 353 ALA A C 1
ATOM 2729 O O . ALA A 1 353 ? 28.453 -20.125 -11.461 1 89.62 353 ALA A O 1
ATOM 2730 N N . GLY A 1 354 ? 27.422 -18.734 -12.828 1 90.44 354 GLY A N 1
ATOM 2731 C CA . GLY A 1 354 ? 28.328 -18.984 -13.93 1 90.44 354 GLY A CA 1
ATOM 2732 C C . GLY A 1 354 ? 28.062 -20.281 -14.648 1 90.44 354 GLY A C 1
ATOM 2733 O O . GLY A 1 354 ? 28.938 -20.828 -15.32 1 90.44 354 GLY A O 1
ATOM 2734 N N . VAL A 1 355 ? 26.891 -20.781 -14.516 1 92.12 355 VAL A N 1
ATOM 2735 C CA . VAL A 1 355 ? 26.547 -22.062 -15.109 1 92.12 355 VAL A CA 1
ATOM 2736 C C . VAL A 1 355 ? 26.25 -21.875 -16.594 1 92.12 355 VAL A C 1
ATOM 2738 O O . VAL A 1 355 ? 26.516 -22.766 -17.406 1 92.12 355 VAL A O 1
ATOM 2741 N N . ILE A 1 356 ? 25.703 -20.75 -16.953 1 94.5 356 ILE A N 1
ATOM 2742 C CA . ILE A 1 356 ? 25.359 -20.453 -18.344 1 94.5 356 ILE A CA 1
ATOM 2743 C C . ILE A 1 356 ? 26.5 -19.688 -19.016 1 94.5 356 ILE A C 1
ATOM 2745 O O . ILE A 1 356 ? 26.984 -18.703 -18.469 1 94.5 356 ILE A O 1
ATOM 2749 N N . LEU A 1 357 ? 26.812 -20.172 -20.078 1 94.56 357 LEU A N 1
ATOM 2750 C CA . LEU A 1 357 ? 27.891 -19.516 -20.812 1 94.56 357 LEU A CA 1
ATOM 2751 C C . LEU A 1 357 ? 27.5 -18.078 -21.188 1 94.56 357 LEU A C 1
ATOM 2753 O O . LEU A 1 357 ? 26.344 -17.812 -21.516 1 94.56 357 LEU A O 1
ATOM 2757 N N . GLU A 1 358 ? 28.516 -17.25 -21.125 1 93 358 GLU A N 1
ATOM 2758 C CA . GLU A 1 358 ? 28.297 -15.828 -21.344 1 93 358 GLU A CA 1
ATOM 2759 C C . GLU A 1 358 ? 27.594 -15.578 -22.688 1 93 358 GLU A C 1
ATOM 2761 O O . GLU A 1 358 ? 26.719 -14.711 -22.781 1 93 358 GLU A O 1
ATOM 2766 N N . GLU A 1 359 ? 27.953 -16.328 -23.672 1 92.69 359 GLU A N 1
ATOM 2767 C CA . GLU A 1 359 ? 27.422 -16.125 -25.016 1 92.69 359 GLU A CA 1
ATOM 2768 C C . GLU A 1 359 ? 25.953 -16.547 -25.094 1 92.69 359 GLU A C 1
ATOM 2770 O O . GLU A 1 359 ? 25.234 -16.109 -25.984 1 92.69 359 GLU A O 1
ATOM 2775 N N . ASN A 1 360 ? 25.547 -17.359 -24.125 1 94.94 360 ASN A N 1
ATOM 2776 C CA . ASN A 1 360 ? 24.203 -17.922 -24.188 1 94.94 360 ASN A CA 1
ATOM 2777 C C . ASN A 1 360 ? 23.266 -17.203 -23.219 1 94.94 360 ASN A C 1
ATOM 2779 O O . ASN A 1 360 ? 22.062 -17.469 -23.203 1 94.94 360 ASN A O 1
ATOM 2783 N N . ILE A 1 361 ? 23.75 -16.328 -22.469 1 94.44 361 ILE A N 1
ATOM 2784 C CA . ILE A 1 361 ? 22.969 -15.703 -21.406 1 94.44 361 ILE A CA 1
ATOM 2785 C C . ILE A 1 361 ? 21.781 -14.969 -22 1 94.44 361 ILE A C 1
ATOM 2787 O O . ILE A 1 361 ? 20.641 -15.188 -21.578 1 94.44 361 ILE A O 1
ATOM 2791 N N . SER A 1 362 ? 22 -14.172 -23 1 93.44 362 SER A N 1
ATOM 2792 C CA . SER A 1 362 ? 20.922 -13.398 -23.609 1 93.44 362 SER A CA 1
ATOM 2793 C C . SER A 1 362 ? 19.891 -14.312 -24.25 1 93.44 362 SER A C 1
ATOM 2795 O O . SER A 1 362 ? 18.688 -14.023 -24.219 1 93.44 362 SER A O 1
ATOM 2797 N N . LYS A 1 363 ? 20.312 -15.32 -24.797 1 94.81 363 LYS A N 1
ATOM 2798 C CA . LYS A 1 363 ? 19.453 -16.297 -25.438 1 94.81 363 LYS A CA 1
ATOM 2799 C C . LYS A 1 363 ? 18.547 -16.984 -24.422 1 94.81 363 LYS A C 1
ATOM 2801 O O . LYS A 1 363 ? 17.328 -17.109 -24.641 1 94.81 363 LYS A O 1
ATOM 2806 N N . PHE A 1 364 ? 19.094 -17.375 -23.328 1 95.81 364 PHE A N 1
ATOM 2807 C CA . PHE A 1 364 ? 18.328 -18.047 -22.281 1 95.81 364 PHE A CA 1
ATOM 2808 C C . PHE A 1 364 ? 17.297 -17.094 -21.672 1 95.81 364 PHE A C 1
ATOM 2810 O O . PHE A 1 364 ? 16.156 -17.484 -21.406 1 95.81 364 PHE A O 1
ATOM 2817 N N . ILE A 1 365 ? 17.719 -15.906 -21.5 1 95.06 365 ILE A N 1
ATOM 2818 C CA . ILE A 1 365 ? 16.812 -14.922 -20.922 1 95.06 365 ILE A CA 1
ATOM 2819 C C . ILE A 1 365 ? 15.617 -14.703 -21.859 1 95.06 365 ILE A C 1
ATOM 2821 O O . ILE A 1 365 ? 14.461 -14.789 -21.438 1 95.06 365 ILE A O 1
ATOM 2825 N N . ALA A 1 366 ? 15.883 -14.461 -23.078 1 95.31 366 ALA A N 1
ATOM 2826 C CA . ALA A 1 366 ? 14.828 -14.219 -24.062 1 95.31 366 ALA A CA 1
ATOM 2827 C C . ALA A 1 366 ? 13.922 -15.438 -24.203 1 95.31 366 ALA A C 1
ATOM 2829 O O . ALA A 1 366 ? 12.695 -15.305 -24.25 1 95.31 366 ALA A O 1
ATOM 2830 N N . ALA A 1 367 ? 14.469 -16.562 -24.25 1 96.62 367 ALA A N 1
ATOM 2831 C CA . ALA A 1 367 ? 13.703 -17.781 -24.406 1 96.62 367 ALA A CA 1
ATOM 2832 C C . ALA A 1 367 ? 12.789 -18.016 -23.203 1 96.62 367 ALA A C 1
ATOM 2834 O O . ALA A 1 367 ? 11.641 -18.438 -23.359 1 96.62 367 ALA A O 1
ATOM 2835 N N . THR A 1 368 ? 13.344 -17.797 -22.047 1 95.94 368 THR A N 1
ATOM 2836 C CA . THR A 1 368 ? 12.555 -17.953 -20.828 1 95.94 368 THR A CA 1
ATOM 2837 C C . THR A 1 368 ? 11.383 -16.984 -20.812 1 95.94 368 THR A C 1
ATOM 2839 O O . THR A 1 368 ? 10.266 -17.344 -20.438 1 95.94 368 THR A O 1
ATOM 2842 N N . LEU A 1 369 ? 11.641 -15.789 -21.234 1 95.06 369 LEU A N 1
ATOM 2843 C CA . LEU A 1 369 ? 10.586 -14.773 -21.281 1 95.06 369 LEU A CA 1
ATOM 2844 C C . LEU A 1 369 ? 9.492 -15.172 -22.266 1 95.06 369 LEU A C 1
ATOM 2846 O O . LEU A 1 369 ? 8.305 -15.016 -21.984 1 95.06 369 LEU A O 1
ATOM 2850 N N . ILE A 1 370 ? 9.836 -15.664 -23.391 1 95.94 370 ILE A N 1
ATOM 2851 C CA . ILE A 1 370 ? 8.875 -16.125 -24.391 1 95.94 370 ILE A CA 1
ATOM 2852 C C . ILE A 1 370 ? 8.07 -17.281 -23.828 1 95.94 370 ILE A C 1
ATOM 2854 O O . ILE A 1 370 ? 6.844 -17.328 -23.969 1 95.94 370 ILE A O 1
ATOM 2858 N N . PHE A 1 371 ? 8.758 -18.188 -23.234 1 96.31 371 PHE A N 1
ATOM 2859 C CA . PHE A 1 371 ? 8.141 -19.344 -22.625 1 96.31 371 PHE A CA 1
ATOM 2860 C C . PHE A 1 371 ? 7.121 -18.922 -21.562 1 96.31 371 PHE A C 1
ATOM 2862 O O . PHE A 1 371 ? 5.98 -19.406 -21.578 1 96.31 371 PHE A O 1
ATOM 2869 N N . VAL A 1 372 ? 7.508 -18.016 -20.703 1 95.31 372 VAL A N 1
ATOM 2870 C CA . VAL A 1 372 ? 6.645 -17.516 -19.641 1 95.31 372 VAL A CA 1
ATOM 2871 C C . VAL A 1 372 ? 5.434 -16.812 -20.25 1 95.31 372 VAL A C 1
ATOM 2873 O O . VAL A 1 372 ? 4.301 -17.031 -19.812 1 95.31 372 VAL A O 1
ATOM 2876 N N . THR A 1 373 ? 5.684 -15.969 -21.25 1 95 373 THR A N 1
ATOM 2877 C CA . THR A 1 373 ? 4.609 -15.242 -21.922 1 95 373 THR A CA 1
ATOM 2878 C C . THR A 1 373 ? 3.605 -16.219 -22.531 1 95 373 THR A C 1
ATOM 2880 O O . THR A 1 373 ? 2.396 -16.078 -22.344 1 95 373 THR A O 1
ATOM 2883 N N . PHE A 1 374 ? 4.086 -17.172 -23.156 1 95.25 374 PHE A N 1
ATOM 2884 C CA . PHE A 1 374 ? 3.234 -18.172 -23.797 1 95.25 374 PHE A CA 1
ATOM 2885 C C . PHE A 1 374 ? 2.393 -18.906 -22.766 1 95.25 374 PHE A C 1
ATOM 2887 O O . PHE A 1 374 ? 1.184 -19.078 -22.953 1 95.25 374 PHE A O 1
ATOM 2894 N N . SER A 1 375 ? 3.02 -19.344 -21.719 1 95.62 375 SER A N 1
ATOM 2895 C CA . SER A 1 375 ? 2.338 -20.125 -20.688 1 95.62 375 SER A CA 1
ATOM 2896 C C . SER A 1 375 ? 1.233 -19.328 -20.016 1 95.62 375 SER A C 1
ATOM 2898 O O . SER A 1 375 ? 0.167 -19.859 -19.703 1 95.62 375 SER A O 1
ATOM 2900 N N . ILE A 1 376 ? 1.468 -18.047 -19.797 1 93.88 376 ILE A N 1
ATOM 2901 C CA . ILE A 1 376 ? 0.493 -17.188 -19.141 1 93.88 376 ILE A CA 1
ATOM 2902 C C . ILE A 1 376 ? -0.704 -16.969 -20.062 1 93.88 376 ILE A C 1
ATOM 2904 O O . ILE A 1 376 ? -1.854 -17 -19.625 1 93.88 376 ILE A O 1
ATOM 2908 N N . VAL A 1 377 ? -0.479 -16.797 -21.344 1 93.5 377 VAL A N 1
ATOM 2909 C CA . VAL A 1 377 ? -1.516 -16.422 -22.297 1 93.5 377 VAL A CA 1
ATOM 2910 C C . VAL A 1 377 ? -2.375 -17.641 -22.625 1 93.5 377 VAL A C 1
ATOM 2912 O O . VAL A 1 377 ? -3.59 -17.516 -22.812 1 93.5 377 VAL A O 1
ATOM 2915 N N . ILE A 1 378 ? -1.819 -18.812 -22.625 1 95.06 378 ILE A N 1
ATOM 2916 C CA . ILE A 1 378 ? -2.539 -19.984 -23.109 1 95.06 378 ILE A CA 1
ATOM 2917 C C . ILE A 1 378 ? -3.354 -20.594 -21.969 1 95.06 378 ILE A C 1
ATOM 2919 O O . ILE A 1 378 ? -4.316 -21.328 -22.203 1 95.06 378 ILE A O 1
ATOM 2923 N N . THR A 1 379 ? -3.045 -20.328 -20.75 1 95 379 THR A N 1
ATOM 2924 C CA . THR A 1 379 ? -3.613 -21.016 -19.609 1 95 379 THR A CA 1
ATOM 2925 C C . THR A 1 379 ? -5.086 -20.672 -19.422 1 95 379 THR A C 1
ATOM 2927 O O . THR A 1 379 ? -5.922 -21.547 -19.203 1 95 379 THR A O 1
ATOM 2930 N N . PRO A 1 380 ? -5.445 -19.359 -19.547 1 93.81 380 PRO A N 1
ATOM 2931 C CA . PRO A 1 380 ? -6.848 -19.031 -19.297 1 93.81 380 PRO A CA 1
ATOM 2932 C C . PRO A 1 380 ? -7.801 -19.719 -20.266 1 93.81 380 PRO A C 1
ATOM 2934 O O . PRO A 1 380 ? -8.766 -20.359 -19.844 1 93.81 380 PRO A O 1
ATOM 2937 N N . PRO A 1 381 ? -7.59 -19.656 -21.547 1 93.31 381 PRO A N 1
ATOM 2938 C CA . PRO A 1 381 ? -8.492 -20.375 -22.453 1 93.31 381 PRO A CA 1
ATOM 2939 C C . PRO A 1 381 ? -8.438 -21.891 -22.266 1 93.31 381 PRO A C 1
ATOM 2941 O O . PRO A 1 381 ? -9.453 -22.562 -22.406 1 93.31 381 PRO A O 1
ATOM 2944 N N . LEU A 1 382 ? -7.344 -22.406 -21.922 1 95 382 LEU A N 1
ATOM 2945 C CA . LEU A 1 382 ? -7.188 -23.844 -21.688 1 95 382 LEU A CA 1
ATOM 2946 C C . LEU A 1 382 ? -8.016 -24.297 -20.5 1 95 382 LEU A C 1
ATOM 2948 O O . LEU A 1 382 ? -8.766 -25.281 -20.594 1 95 382 LEU A O 1
ATOM 2952 N N . LEU A 1 383 ? -7.875 -23.594 -19.391 1 94.69 383 LEU A N 1
ATOM 2953 C CA . LEU A 1 383 ? -8.602 -23.953 -18.188 1 94.69 383 LEU A CA 1
ATOM 2954 C C . LEU A 1 383 ? -10.109 -23.797 -18.391 1 94.69 383 LEU A C 1
ATOM 2956 O O . LEU A 1 383 ? -10.898 -24.609 -17.906 1 94.69 383 LEU A O 1
ATOM 2960 N N . LYS A 1 384 ? -10.453 -22.766 -19.078 1 93.81 384 LYS A N 1
ATOM 2961 C CA . LYS A 1 384 ? -11.867 -22.562 -19.359 1 93.81 384 LYS A CA 1
ATOM 2962 C C . LYS A 1 384 ? -12.438 -23.734 -20.156 1 93.81 384 LYS A C 1
ATOM 2964 O O . LYS A 1 384 ? -13.508 -24.25 -19.828 1 93.81 384 LYS A O 1
ATOM 2969 N N . LYS A 1 385 ? -11.75 -24.203 -21.141 1 94.44 385 LYS A N 1
ATOM 2970 C CA . LYS A 1 385 ? -12.211 -25.266 -22.016 1 94.44 385 LYS A CA 1
ATOM 2971 C C . LYS A 1 385 ? -12.344 -26.594 -21.266 1 94.44 385 LYS A C 1
ATOM 2973 O O . LYS A 1 385 ? -13.32 -27.312 -21.438 1 94.44 385 LYS A O 1
ATOM 2978 N N . VAL A 1 386 ? -11.445 -26.859 -20.359 1 95.5 386 VAL A N 1
ATOM 2979 C CA . VAL A 1 386 ? -11.414 -28.156 -19.719 1 95.5 386 VAL A CA 1
ATOM 2980 C C . VAL A 1 386 ? -12.453 -28.219 -18.609 1 95.5 386 VAL A C 1
ATOM 2982 O O . VAL A 1 386 ? -12.945 -29.297 -18.25 1 95.5 386 VAL A O 1
ATOM 2985 N N . PHE A 1 387 ? -12.828 -27.109 -18.016 1 93.75 387 PHE A N 1
ATOM 2986 C CA . PHE A 1 387 ? -13.797 -27.109 -16.922 1 93.75 387 PHE A CA 1
ATOM 2987 C C . PHE A 1 387 ? -15.211 -26.906 -17.469 1 93.75 387 PHE A C 1
ATOM 2989 O O . PHE A 1 387 ? -16.188 -27.078 -16.734 1 93.75 387 PHE A O 1
ATOM 2996 N N . GLU A 1 388 ? -15.344 -26.438 -18.719 1 88.19 388 GLU A N 1
ATOM 2997 C CA . GLU A 1 388 ? -16.656 -26.391 -19.359 1 88.19 388 GLU A CA 1
ATOM 2998 C C . GLU A 1 388 ? -17.125 -27.781 -19.766 1 88.19 388 GLU A C 1
ATOM 3000 O O . GLU A 1 388 ? -18.312 -28.094 -19.703 1 88.19 388 GLU A O 1
ATOM 3005 N N . MET B 1 1 ? 17.5 -3.326 -1.109 1 56.31 1 MET B N 1
ATOM 3006 C CA . MET B 1 1 ? 16.906 -3.512 0.212 1 56.31 1 MET B CA 1
ATOM 3007 C C . MET B 1 1 ? 16.078 -4.793 0.265 1 56.31 1 MET B C 1
ATOM 3009 O O . MET B 1 1 ? 15.438 -5.16 -0.715 1 56.31 1 MET B O 1
ATOM 3013 N N . ASP B 1 2 ? 16.234 -5.531 1.403 1 79.06 2 ASP B N 1
ATOM 3014 C CA . ASP B 1 2 ? 15.578 -6.82 1.604 1 79.06 2 ASP B CA 1
ATOM 3015 C C . ASP B 1 2 ? 14.078 -6.641 1.869 1 79.06 2 ASP B C 1
ATOM 3017 O O . ASP B 1 2 ? 13.688 -6.043 2.875 1 79.06 2 ASP B O 1
ATOM 3021 N N . ILE B 1 3 ? 13.211 -6.922 1.01 1 87.75 3 ILE B N 1
ATOM 3022 C CA . ILE B 1 3 ? 11.758 -6.773 1.065 1 87.75 3 ILE B CA 1
ATOM 3023 C C . ILE B 1 3 ? 11.211 -7.496 2.297 1 87.75 3 ILE B C 1
ATOM 3025 O O . ILE B 1 3 ? 10.172 -7.113 2.836 1 87.75 3 ILE B O 1
ATOM 3029 N N . SER B 1 4 ? 11.969 -8.438 2.771 1 91.81 4 SER B N 1
ATOM 3030 C CA . SER B 1 4 ? 11.508 -9.234 3.904 1 91.81 4 SER B CA 1
ATOM 3031 C C . SER B 1 4 ? 11.336 -8.375 5.152 1 91.81 4 SER B C 1
ATOM 3033 O O . SER B 1 4 ? 10.32 -8.461 5.84 1 91.81 4 SER B O 1
ATOM 3035 N N . TRP B 1 5 ? 12.273 -7.488 5.371 1 92.88 5 TRP B N 1
ATOM 3036 C CA . TRP B 1 5 ? 12.219 -6.684 6.586 1 92.88 5 TRP B CA 1
ATOM 3037 C C . TRP B 1 5 ? 11.164 -5.59 6.469 1 92.88 5 TRP B C 1
ATOM 3039 O O . TRP B 1 5 ? 10.672 -5.078 7.48 1 92.88 5 TRP B O 1
ATOM 3049 N N . VAL B 1 6 ? 10.82 -5.215 5.281 1 94.12 6 VAL B N 1
ATOM 3050 C CA . VAL B 1 6 ? 9.695 -4.301 5.078 1 94.12 6 VAL B CA 1
ATOM 3051 C C . VAL B 1 6 ? 8.398 -4.977 5.508 1 94.12 6 VAL B C 1
ATOM 3053 O O . VAL B 1 6 ? 7.57 -4.367 6.191 1 94.12 6 VAL B O 1
ATOM 3056 N N . LEU B 1 7 ? 8.273 -6.25 5.113 1 96.38 7 LEU B N 1
ATOM 3057 C CA . LEU B 1 7 ? 7.086 -7.016 5.484 1 96.38 7 LEU B CA 1
ATOM 3058 C C . LEU B 1 7 ? 6.984 -7.156 7 1 96.38 7 LEU B C 1
ATOM 3060 O O . LEU B 1 7 ? 5.902 -6.992 7.574 1 96.38 7 LEU B O 1
ATOM 3064 N N . PHE B 1 8 ? 8.094 -7.41 7.578 1 96.25 8 PHE B N 1
ATOM 3065 C CA . PHE B 1 8 ? 8.156 -7.531 9.031 1 96.25 8 PHE B CA 1
ATOM 3066 C C . PHE B 1 8 ? 7.715 -6.23 9.695 1 96.25 8 PHE B C 1
ATOM 3068 O O . PHE B 1 8 ? 6.891 -6.246 10.617 1 96.25 8 PHE B O 1
ATOM 3075 N N . THR B 1 9 ? 8.258 -5.145 9.25 1 96.5 9 THR B N 1
ATOM 3076 C CA . THR B 1 9 ? 7.996 -3.836 9.836 1 96.5 9 THR B CA 1
ATOM 3077 C C . THR B 1 9 ? 6.52 -3.475 9.711 1 96.5 9 THR B C 1
ATOM 3079 O O . THR B 1 9 ? 5.922 -2.947 10.656 1 96.5 9 THR B O 1
ATOM 3082 N N . VAL B 1 10 ? 5.906 -3.787 8.578 1 97.19 10 VAL B N 1
ATOM 3083 C CA . VAL B 1 10 ? 4.484 -3.512 8.383 1 97.19 10 VAL B CA 1
ATOM 3084 C C . VAL B 1 10 ? 3.66 -4.316 9.383 1 97.19 10 VAL B C 1
ATOM 3086 O O . VAL B 1 10 ? 2.76 -3.777 10.031 1 97.19 10 VAL B O 1
ATOM 3089 N N . GLY B 1 11 ? 3.984 -5.609 9.5 1 97.56 11 GLY B N 1
ATOM 3090 C CA . GLY B 1 11 ? 3.254 -6.465 10.422 1 97.56 11 GLY B CA 1
ATOM 3091 C C . GLY B 1 11 ? 3.346 -6 11.867 1 97.56 11 GLY B C 1
ATOM 3092 O O . GLY B 1 11 ? 2.328 -5.887 12.555 1 97.56 11 GLY B O 1
ATOM 3093 N N . VAL B 1 12 ? 4.492 -5.648 12.297 1 97.25 12 VAL B N 1
ATOM 3094 C CA . VAL B 1 12 ? 4.727 -5.23 13.68 1 97.25 12 VAL B CA 1
ATOM 3095 C C . VAL B 1 12 ? 4.047 -3.885 13.93 1 97.25 12 VAL B C 1
ATOM 3097 O O . VAL B 1 12 ? 3.473 -3.664 15 1 97.25 12 VAL B O 1
ATOM 3100 N N . CYS B 1 13 ? 4.086 -3.012 12.977 1 97.12 13 CYS B N 1
ATOM 3101 C CA . CYS B 1 13 ? 3.463 -1.701 13.109 1 97.12 13 CYS B CA 1
ATOM 3102 C C . CYS B 1 13 ? 1.955 -1.832 13.297 1 97.12 13 CYS B C 1
ATOM 3104 O O . CYS B 1 13 ? 1.36 -1.127 14.109 1 97.12 13 CYS B O 1
ATOM 3106 N N . LEU B 1 14 ? 1.386 -2.732 12.586 1 97.5 14 LEU B N 1
ATOM 3107 C CA . LEU B 1 14 ? -0.061 -2.895 12.672 1 97.5 14 LEU B CA 1
ATOM 3108 C C . LEU B 1 14 ? -0.466 -3.441 14.031 1 97.5 14 LEU B C 1
ATOM 3110 O O . LEU B 1 14 ? -1.433 -2.969 14.633 1 97.5 14 LEU B O 1
ATOM 3114 N N . ILE B 1 15 ? 0.281 -4.367 14.523 1 97.5 15 ILE B N 1
ATOM 3115 C CA . ILE B 1 15 ? -0.037 -4.973 15.812 1 97.5 15 ILE B CA 1
ATOM 3116 C C . ILE B 1 15 ? 0.18 -3.955 16.938 1 97.5 15 ILE B C 1
ATOM 3118 O O . ILE B 1 15 ? -0.734 -3.676 17.703 1 97.5 15 ILE B O 1
ATOM 3122 N N . PHE B 1 16 ? 1.305 -3.365 16.938 1 97.56 16 PHE B N 1
ATOM 3123 C CA . PHE B 1 16 ? 1.638 -2.459 18.031 1 97.56 16 PHE B CA 1
ATOM 3124 C C . PHE B 1 16 ? 0.87 -1.149 17.906 1 97.56 16 PHE B C 1
ATOM 3126 O O . PHE B 1 16 ? 0.566 -0.5 18.906 1 97.56 16 PHE B O 1
ATOM 3133 N N . GLY B 1 17 ? 0.615 -0.768 16.656 1 96.5 17 GLY B N 1
ATOM 3134 C CA . GLY B 1 17 ? -0.246 0.391 16.484 1 96.5 17 GLY B CA 1
ATOM 3135 C C . GLY B 1 17 ? -1.598 0.237 17.156 1 96.5 17 GLY B C 1
ATOM 3136 O O . GLY B 1 17 ? -2.041 1.129 17.891 1 96.5 17 GLY B O 1
ATOM 3137 N N . LYS B 1 18 ? -2.205 -0.935 16.953 1 96.94 18 LYS B N 1
ATOM 3138 C CA . LYS B 1 18 ? -3.514 -1.191 17.547 1 96.94 18 LYS B CA 1
ATOM 3139 C C . LYS B 1 18 ? -3.412 -1.342 19.062 1 96.94 18 LYS B C 1
ATOM 3141 O O . LYS B 1 18 ? -4.32 -0.939 19.797 1 96.94 18 LYS B O 1
ATOM 3146 N N . ILE B 1 19 ? -2.4 -1.922 19.516 1 97.38 19 ILE B N 1
ATOM 3147 C CA . ILE B 1 19 ? -2.174 -2.012 20.953 1 97.38 19 ILE B CA 1
ATOM 3148 C C . ILE B 1 19 ? -2.057 -0.609 21.547 1 97.38 19 ILE B C 1
ATOM 3150 O O . ILE B 1 19 ? -2.66 -0.312 22.578 1 97.38 19 ILE B O 1
ATOM 3154 N N . GLY B 1 20 ? -1.281 0.242 20.906 1 97 20 GLY B N 1
ATOM 3155 C CA . GLY B 1 20 ? -1.188 1.628 21.328 1 97 20 GLY B CA 1
ATOM 3156 C C . GLY B 1 20 ? -2.527 2.342 21.328 1 97 20 GLY B C 1
ATOM 3157 O O . GLY B 1 20 ? -2.848 3.066 22.281 1 97 20 GLY B O 1
ATOM 3158 N N . ASN B 1 21 ? -3.266 2.109 20.266 1 95.31 21 ASN B N 1
ATOM 3159 C CA . ASN B 1 21 ? -4.594 2.705 20.188 1 95.31 21 ASN B CA 1
ATOM 3160 C C . ASN B 1 21 ? -5.457 2.312 21.375 1 95.31 21 ASN B C 1
ATOM 3162 O O . ASN B 1 21 ? -6.152 3.154 21.953 1 95.31 21 ASN B O 1
ATOM 3166 N N . GLU B 1 22 ? -5.391 1.06 21.688 1 95.69 22 GLU B N 1
ATOM 3167 C CA . GLU B 1 22 ? -6.199 0.551 22.797 1 95.69 22 GLU B CA 1
ATOM 3168 C C . GLU B 1 22 ? -5.766 1.169 24.125 1 95.69 22 GLU B C 1
ATOM 3170 O O . GLU B 1 22 ? -6.609 1.544 24.938 1 95.69 22 GLU B O 1
ATOM 3175 N N . ILE B 1 23 ? -4.531 1.278 24.344 1 96.62 23 ILE B N 1
ATOM 3176 C CA . ILE B 1 23 ? -4.004 1.847 25.594 1 96.62 23 ILE B CA 1
ATOM 3177 C C . ILE B 1 23 ? -4.469 3.293 25.734 1 96.62 23 ILE B C 1
ATOM 3179 O O . ILE B 1 23 ? -4.945 3.697 26.797 1 96.62 23 ILE B O 1
ATOM 3183 N N . MET B 1 24 ? -4.34 4.078 24.688 1 93.06 24 MET B N 1
ATOM 3184 C CA . MET B 1 24 ? -4.75 5.48 24.734 1 93.06 24 MET B CA 1
ATOM 3185 C C . MET B 1 24 ? -6.258 5.598 24.922 1 93.06 24 MET B C 1
ATOM 3187 O O . MET B 1 24 ? -6.727 6.465 25.672 1 93.06 24 MET B O 1
ATOM 3191 N N . TRP B 1 25 ? -6.945 4.723 24.234 1 92.12 25 TRP B N 1
ATOM 3192 C CA . TRP B 1 25 ? -8.398 4.711 24.391 1 92.12 25 TRP B CA 1
ATOM 3193 C C . TRP B 1 25 ? -8.781 4.457 25.844 1 92.12 25 TRP B C 1
ATOM 3195 O O . TRP B 1 25 ? -9.688 5.105 26.375 1 92.12 25 TRP B O 1
ATOM 3205 N N . ARG B 1 26 ? -8.156 3.576 26.516 1 94.06 26 ARG B N 1
ATOM 3206 C CA . ARG B 1 26 ? -8.453 3.23 27.906 1 94.06 26 ARG B CA 1
ATOM 3207 C C . ARG B 1 26 ? -8.156 4.398 28.844 1 94.06 26 ARG B C 1
ATOM 3209 O O . ARG B 1 26 ? -8.82 4.566 29.859 1 94.06 26 ARG B O 1
ATOM 3216 N N . PHE B 1 27 ? -7.277 5.25 28.453 1 93.38 27 PHE B N 1
ATOM 3217 C CA . PHE B 1 27 ? -6.945 6.418 29.25 1 93.38 27 PHE B CA 1
ATOM 3218 C C . PHE B 1 27 ? -7.832 7.602 28.875 1 93.38 27 PHE B C 1
ATOM 3220 O O . PHE B 1 27 ? -7.664 8.703 29.406 1 93.38 27 PHE B O 1
ATOM 3227 N N . GLY B 1 28 ? -8.633 7.395 27.859 1 90.19 28 GLY B N 1
ATOM 3228 C CA . GLY B 1 28 ? -9.609 8.398 27.484 1 90.19 28 GLY B CA 1
ATOM 3229 C C . GLY B 1 28 ? -9.094 9.367 26.438 1 90.19 28 GLY B C 1
ATOM 3230 O O . GLY B 1 28 ? -9.688 10.422 26.219 1 90.19 28 GLY B O 1
ATOM 3231 N N . PHE B 1 29 ? -8.047 9.062 25.812 1 90.88 29 PHE B N 1
ATOM 3232 C CA . PHE B 1 29 ? -7.488 9.898 24.75 1 90.88 29 PHE B CA 1
ATOM 3233 C C . PHE B 1 29 ? -7.941 9.406 23.375 1 90.88 29 PHE B C 1
ATOM 3235 O O . PHE B 1 29 ? -8.414 8.273 23.234 1 90.88 29 PHE B O 1
ATOM 3242 N N . PRO B 1 30 ? -7.852 10.305 22.391 1 90 30 PRO B N 1
ATOM 3243 C CA . PRO B 1 30 ? -8.078 9.812 21.031 1 90 30 PRO B CA 1
ATOM 3244 C C . PRO B 1 30 ? -7.141 8.664 20.641 1 90 30 PRO B C 1
ATOM 3246 O O . PRO B 1 30 ? -5.934 8.742 20.891 1 90 30 PRO B O 1
ATOM 3249 N N . SER B 1 31 ? -7.648 7.641 20.078 1 92.19 31 SER B N 1
ATOM 3250 C CA . SER B 1 31 ? -6.93 6.395 19.844 1 92.19 31 SER B CA 1
ATOM 3251 C C . SER B 1 31 ? -5.715 6.609 18.953 1 92.19 31 SER B C 1
ATOM 3253 O O . SER B 1 31 ? -4.672 5.977 19.141 1 92.19 31 SER B O 1
ATOM 3255 N N . VAL B 1 32 ? -5.836 7.523 18.047 1 91.38 32 VAL B N 1
ATOM 3256 C CA . VAL B 1 32 ? -4.785 7.738 17.062 1 91.38 32 VAL B CA 1
ATOM 3257 C C . VAL B 1 32 ? -3.492 8.148 17.75 1 91.38 32 VAL B C 1
ATOM 3259 O O . VAL B 1 32 ? -2.398 7.91 17.234 1 91.38 32 VAL B O 1
ATOM 3262 N N . PHE B 1 33 ? -3.639 8.711 18.906 1 91.94 33 PHE B N 1
ATOM 3263 C CA . PHE B 1 33 ? -2.471 9.094 19.703 1 91.94 33 PHE B CA 1
ATOM 3264 C C . PHE B 1 33 ? -1.591 7.883 19.984 1 91.94 33 PHE B C 1
ATOM 3266 O O . PHE B 1 33 ? -0.366 8 20.047 1 91.94 33 PHE B O 1
ATOM 3273 N N . GLY B 1 34 ? -2.191 6.766 20.109 1 94.31 34 GLY B N 1
ATOM 3274 C CA . GLY B 1 34 ? -1.457 5.531 20.344 1 94.31 34 GLY B CA 1
ATOM 3275 C C . GLY B 1 34 ? -0.53 5.156 19.203 1 94.31 34 GLY B C 1
ATOM 3276 O O . GLY B 1 34 ? 0.62 4.773 19.438 1 94.31 34 GLY B O 1
ATOM 3277 N N . GLU B 1 35 ? -0.959 5.254 17.984 1 95.19 35 GLU B N 1
ATOM 3278 C CA . GLU B 1 35 ? -0.144 4.961 16.812 1 95.19 35 GLU B CA 1
ATOM 3279 C C . GLU B 1 35 ? 1.049 5.906 16.719 1 95.19 35 GLU B C 1
ATOM 3281 O O . GLU B 1 35 ? 2.16 5.484 16.391 1 95.19 35 GLU B O 1
ATOM 3286 N N . ILE B 1 36 ? 0.791 7.16 17.031 1 93.94 36 ILE B N 1
ATOM 3287 C CA . ILE B 1 36 ? 1.849 8.164 16.984 1 93.94 36 ILE B CA 1
ATOM 3288 C C . ILE B 1 36 ? 2.912 7.84 18.031 1 93.94 36 ILE B C 1
ATOM 3290 O O . ILE B 1 36 ? 4.109 7.879 17.734 1 93.94 36 ILE B O 1
ATOM 3294 N N . LEU B 1 37 ? 2.518 7.504 19.188 1 95.06 37 LEU B N 1
ATOM 3295 C CA . LEU B 1 37 ? 3.436 7.18 20.266 1 95.06 37 LEU B CA 1
ATOM 3296 C C . LEU B 1 37 ? 4.277 5.953 19.922 1 95.06 37 LEU B C 1
ATOM 3298 O O . LEU B 1 37 ? 5.48 5.926 20.188 1 95.06 37 LEU B O 1
ATOM 3302 N N . ILE B 1 38 ? 3.613 4.938 19.391 1 96.31 38 ILE B N 1
ATOM 3303 C CA . ILE B 1 38 ? 4.348 3.75 18.969 1 96.31 38 ILE B CA 1
ATOM 3304 C C . ILE B 1 38 ? 5.371 4.129 17.891 1 96.31 38 ILE B C 1
ATOM 3306 O O . ILE B 1 38 ? 6.496 3.623 17.906 1 96.31 38 ILE B O 1
ATOM 3310 N N . GLY B 1 39 ? 4.992 4.984 17.016 1 95.56 39 GLY B N 1
ATOM 3311 C CA . GLY B 1 39 ? 5.93 5.5 16.016 1 95.56 39 GLY B CA 1
ATOM 3312 C C . GLY B 1 39 ? 7.129 6.195 16.641 1 95.56 39 GLY B C 1
ATOM 3313 O O . GLY B 1 39 ? 8.266 5.977 16.219 1 95.56 39 GLY B O 1
ATOM 3314 N N . ILE B 1 40 ? 6.836 7.027 17.625 1 94.88 40 ILE B N 1
ATOM 3315 C CA . ILE B 1 40 ? 7.91 7.73 18.328 1 94.88 40 ILE B CA 1
ATOM 3316 C C . ILE B 1 40 ? 8.867 6.715 18.938 1 94.88 40 ILE B C 1
ATOM 3318 O O . ILE B 1 40 ? 10.094 6.852 18.812 1 94.88 40 ILE B O 1
ATOM 3322 N N . ILE B 1 41 ? 8.336 5.695 19.516 1 96.44 41 ILE B N 1
ATOM 3323 C CA . ILE B 1 41 ? 9.148 4.672 20.172 1 96.44 41 ILE B CA 1
ATOM 3324 C C . ILE B 1 41 ? 9.992 3.943 19.125 1 96.44 41 ILE B C 1
ATOM 3326 O O . ILE B 1 41 ? 11.211 3.848 19.25 1 96.44 41 ILE B O 1
ATOM 3330 N N . PHE B 1 42 ? 9.383 3.465 18.078 1 96 42 PHE B N 1
ATOM 3331 C CA . PHE B 1 42 ? 10.086 2.707 17.047 1 96 42 PHE B CA 1
ATOM 3332 C C . PHE B 1 42 ? 11.141 3.568 16.375 1 96 42 PHE B C 1
ATOM 3334 O O . PHE B 1 42 ? 12.258 3.109 16.125 1 96 42 PHE B O 1
ATOM 3341 N N . GLY B 1 43 ? 10.766 4.801 16.062 1 94.56 43 GLY B N 1
ATOM 3342 C CA . GLY B 1 43 ? 11.711 5.699 15.414 1 94.56 43 GLY B CA 1
ATOM 3343 C C . GLY B 1 43 ? 12.93 6 16.281 1 94.56 43 GLY B C 1
ATOM 3344 O O . GLY B 1 43 ? 14.055 6.035 15.773 1 94.56 43 GLY B O 1
ATOM 3345 N N . ASN B 1 44 ? 12.719 6.203 17.484 1 94.62 44 ASN B N 1
ATOM 3346 C CA . ASN B 1 44 ? 13.82 6.609 18.359 1 94.62 44 ASN B CA 1
ATOM 3347 C C . ASN B 1 44 ? 14.648 5.41 18.797 1 94.62 44 ASN B C 1
ATOM 3349 O O . ASN B 1 44 ? 15.805 5.562 19.203 1 94.62 44 ASN B O 1
ATOM 3353 N N . LEU B 1 45 ? 14.086 4.18 18.703 1 94.62 45 LEU B N 1
ATOM 3354 C CA . LEU B 1 45 ? 14.93 2.996 18.844 1 94.62 45 LEU B CA 1
ATOM 3355 C C . LEU B 1 45 ? 15.992 2.963 17.75 1 94.62 45 LEU B C 1
ATOM 3357 O O . LEU B 1 45 ? 17.109 2.48 17.969 1 94.62 45 LEU B O 1
ATOM 3361 N N . LEU B 1 46 ? 15.672 3.494 16.656 1 92.38 46 LEU B N 1
ATOM 3362 C CA . LEU B 1 46 ? 16.594 3.557 15.539 1 92.38 46 LEU B CA 1
ATOM 3363 C C . LEU B 1 46 ? 17.578 4.711 15.703 1 92.38 46 LEU B C 1
ATOM 3365 O O . LEU B 1 46 ? 18.781 4.535 15.516 1 92.38 46 LEU B O 1
ATOM 3369 N N . PHE B 1 47 ? 17.078 5.898 16.031 1 91.69 47 PHE B N 1
ATOM 3370 C CA . PHE B 1 47 ? 17.906 7.098 16.156 1 91.69 47 PHE B CA 1
ATOM 3371 C C . PHE B 1 47 ? 18.938 6.934 17.25 1 91.69 47 PHE B C 1
ATOM 3373 O O . PHE B 1 47 ? 20.078 7.406 17.109 1 91.69 47 PHE B O 1
ATOM 3380 N N . PHE B 1 48 ? 18.531 6.223 18.281 1 93.19 48 PHE B N 1
ATOM 3381 C CA . PHE B 1 48 ? 19.453 6.039 19.406 1 93.19 48 PHE B CA 1
ATOM 3382 C C . PHE B 1 48 ? 20.328 4.812 19.188 1 93.19 48 PHE B C 1
ATOM 3384 O O . PHE B 1 48 ? 21.172 4.488 20.031 1 93.19 48 PHE B O 1
ATOM 3391 N N . GLY B 1 49 ? 20.172 4.094 18.109 1 90.25 49 GLY B N 1
ATOM 3392 C CA . GLY B 1 49 ? 21.031 2.99 17.719 1 90.25 49 GLY B CA 1
ATOM 3393 C C . GLY B 1 49 ? 20.734 1.707 18.469 1 90.25 49 GLY B C 1
ATOM 3394 O O . GLY B 1 49 ? 21.578 0.803 18.516 1 90.25 49 GLY B O 1
ATOM 3395 N N . ILE B 1 50 ? 19.656 1.643 19.047 1 91.75 50 ILE B N 1
ATOM 3396 C CA . ILE B 1 50 ? 19.297 0.449 19.797 1 91.75 50 ILE B CA 1
ATOM 3397 C C . ILE B 1 50 ? 18.922 -0.681 18.844 1 91.75 50 ILE B C 1
ATOM 3399 O O . ILE B 1 50 ? 19.266 -1.843 19.078 1 91.75 50 ILE B O 1
ATOM 3403 N N . VAL B 1 51 ? 18.219 -0.378 17.75 1 91 51 VAL B N 1
ATOM 3404 C CA . VAL B 1 51 ? 17.859 -1.33 16.703 1 91 51 VAL B CA 1
ATOM 3405 C C . VAL B 1 51 ? 18.484 -0.906 15.375 1 91 51 VAL B C 1
ATOM 3407 O O . VAL B 1 51 ? 18.547 0.287 15.07 1 91 51 VAL B O 1
ATOM 3410 N N . ASP B 1 52 ? 18.906 -1.887 14.719 1 89.25 52 ASP B N 1
ATOM 3411 C CA . ASP B 1 52 ? 19.516 -1.626 13.422 1 89.25 52 ASP B CA 1
ATOM 3412 C C . ASP B 1 52 ? 18.453 -1.222 12.391 1 89.25 52 ASP B C 1
ATOM 3414 O O . ASP B 1 52 ? 17.375 -1.803 12.352 1 89.25 52 ASP B O 1
ATOM 3418 N N . SER B 1 53 ? 18.719 -0.219 11.664 1 83.88 53 SER B N 1
ATOM 3419 C CA . SER B 1 53 ? 17.797 0.328 10.672 1 83.88 53 SER B CA 1
ATOM 3420 C C . SER B 1 53 ? 17.469 -0.703 9.602 1 83.88 53 SER B C 1
ATOM 3422 O O . SER B 1 53 ? 16.438 -0.595 8.93 1 83.88 53 SER B O 1
ATOM 3424 N N . SER B 1 54 ? 18.266 -1.669 9.477 1 83.44 54 SER B N 1
ATOM 3425 C CA . SER B 1 54 ? 18.016 -2.715 8.484 1 83.44 54 SER B CA 1
ATOM 3426 C C . SER B 1 54 ? 16.891 -3.637 8.922 1 83.44 54 SER B C 1
ATOM 3428 O O . SER B 1 54 ? 16.234 -4.277 8.094 1 83.44 54 SER B O 1
ATOM 3430 N N . HIS B 1 55 ? 16.609 -3.688 10.156 1 86.5 55 HIS B N 1
ATOM 3431 C CA . HIS B 1 55 ? 15.617 -4.625 10.688 1 86.5 55 HIS B CA 1
ATOM 3432 C C . HIS B 1 55 ? 14.273 -3.941 10.906 1 86.5 55 HIS B C 1
ATOM 3434 O O . HIS B 1 55 ? 13.234 -4.605 10.969 1 86.5 55 HIS B O 1
ATOM 3440 N N . LEU B 1 56 ? 14.273 -2.715 11.094 1 89.62 56 LEU B N 1
ATOM 3441 C CA . LEU B 1 56 ? 13.078 -1.882 11.164 1 89.62 56 LEU B CA 1
ATOM 3442 C C . LEU B 1 56 ? 13.133 -0.767 10.125 1 89.62 56 LEU B C 1
ATOM 3444 O O . LEU B 1 56 ? 13.641 0.323 10.398 1 89.62 56 LEU B O 1
ATOM 3448 N N . THR B 1 57 ? 12.531 -1.012 9.016 1 88.69 57 THR B N 1
ATOM 3449 C CA . THR B 1 57 ? 12.75 -0.198 7.82 1 88.69 57 THR B CA 1
ATOM 3450 C C . THR B 1 57 ? 11.797 0.996 7.801 1 88.69 57 THR B C 1
ATOM 3452 O O . THR B 1 57 ? 11.133 1.249 6.797 1 88.69 57 THR B O 1
ATOM 3455 N N . LEU B 1 58 ? 11.781 1.739 8.789 1 87.62 58 LEU B N 1
ATOM 3456 C CA . LEU B 1 58 ? 10.875 2.877 8.891 1 87.62 58 LEU B CA 1
ATOM 3457 C C . LEU B 1 58 ? 11.523 4.141 8.328 1 87.62 58 LEU B C 1
ATOM 3459 O O . LEU B 1 58 ? 10.828 5.062 7.902 1 87.62 58 LEU B O 1
ATOM 3463 N N . HIS B 1 59 ? 12.852 4.215 8.32 1 81.25 59 HIS B N 1
ATOM 3464 C CA . HIS B 1 59 ? 13.508 5.441 7.875 1 81.25 59 HIS B CA 1
ATOM 3465 C C . HIS B 1 59 ? 14.172 5.25 6.516 1 81.25 59 HIS B C 1
ATOM 3467 O O . HIS B 1 59 ? 14.656 4.16 6.207 1 81.25 59 HIS B O 1
ATOM 3473 N N . GLU B 1 60 ? 14.148 6.289 5.758 1 74.94 60 GLU B N 1
ATOM 3474 C CA . GLU B 1 60 ? 14.852 6.355 4.48 1 74.94 60 GLU B CA 1
ATOM 3475 C C . GLU B 1 60 ? 14.461 5.191 3.572 1 74.94 60 GLU B C 1
ATOM 3477 O O . GLU B 1 60 ? 15.328 4.555 2.967 1 74.94 60 GLU B O 1
ATOM 3482 N N . ASN B 1 61 ? 13.273 4.852 3.67 1 86.62 61 ASN B N 1
ATOM 3483 C CA . ASN B 1 61 ? 12.742 3.791 2.822 1 86.62 61 ASN B CA 1
ATOM 3484 C C . ASN B 1 61 ? 11.609 4.301 1.933 1 86.62 61 ASN B C 1
ATOM 3486 O O . ASN B 1 61 ? 10.578 4.762 2.432 1 86.62 61 ASN B O 1
ATOM 3490 N N . ASP B 1 62 ? 11.758 4.152 0.654 1 87.94 62 ASP B N 1
ATOM 3491 C CA . ASP B 1 62 ? 10.805 4.672 -0.324 1 87.94 62 ASP B CA 1
ATOM 3492 C C . ASP B 1 62 ? 9.453 3.986 -0.191 1 87.94 62 ASP B C 1
ATOM 3494 O O . ASP B 1 62 ? 8.414 4.598 -0.449 1 87.94 62 ASP B O 1
ATOM 3498 N N . ILE B 1 63 ? 9.477 2.781 0.269 1 91.44 63 ILE B N 1
ATOM 3499 C CA . ILE B 1 63 ? 8.242 2.012 0.383 1 91.44 63 ILE B CA 1
ATOM 3500 C C . ILE B 1 63 ? 7.395 2.564 1.525 1 91.44 63 ILE B C 1
ATOM 3502 O O . ILE B 1 63 ? 6.195 2.791 1.361 1 91.44 63 ILE B O 1
ATOM 3506 N N . PHE B 1 64 ? 7.98 2.814 2.623 1 91.19 64 PHE B N 1
ATOM 3507 C CA . PHE B 1 64 ? 7.227 3.316 3.768 1 91.19 64 PHE B CA 1
ATOM 3508 C C . PHE B 1 64 ? 6.777 4.75 3.529 1 91.19 64 PHE B C 1
ATOM 3510 O O . PHE B 1 64 ? 5.707 5.156 3.99 1 91.19 64 PHE B O 1
ATOM 3517 N N . ASP B 1 65 ? 7.641 5.48 2.811 1 90.31 65 ASP B N 1
ATOM 3518 C CA . ASP B 1 65 ? 7.211 6.82 2.412 1 90.31 65 ASP B CA 1
ATOM 3519 C C . ASP B 1 65 ? 5.941 6.762 1.566 1 90.31 65 ASP B C 1
ATOM 3521 O O . ASP B 1 65 ? 5.016 7.547 1.771 1 90.31 65 ASP B O 1
ATOM 3525 N N . PHE B 1 66 ? 5.941 5.836 0.702 1 93.25 66 PHE B N 1
ATOM 3526 C CA . PHE B 1 66 ? 4.785 5.652 -0.168 1 93.25 66 PHE B CA 1
ATOM 3527 C C . PHE B 1 66 ? 3.576 5.184 0.631 1 93.25 66 PHE B C 1
ATOM 3529 O O . PHE B 1 66 ? 2.477 5.715 0.469 1 93.25 66 PHE B O 1
ATOM 3536 N N . LEU B 1 67 ? 3.746 4.227 1.466 1 94.38 67 LEU B N 1
ATOM 3537 C CA . LEU B 1 67 ? 2.656 3.684 2.271 1 94.38 67 LEU B CA 1
ATOM 3538 C C . LEU B 1 67 ? 2.059 4.762 3.168 1 94.38 67 LEU B C 1
ATOM 3540 O O . LEU B 1 67 ? 0.836 4.84 3.322 1 94.38 67 LEU B O 1
ATOM 3544 N N . SER B 1 68 ? 2.92 5.496 3.76 1 92.94 68 SER B N 1
ATOM 3545 C CA . SER B 1 68 ? 2.465 6.59 4.609 1 92.94 68 SER B CA 1
ATOM 3546 C C . SER B 1 68 ? 1.664 7.613 3.812 1 92.94 68 SER B C 1
ATOM 3548 O O . SER B 1 68 ? 0.629 8.102 4.277 1 92.94 68 SER B O 1
ATOM 3550 N N . THR B 1 69 ? 2.133 7.906 2.619 1 93.31 69 THR B N 1
ATOM 3551 C CA . THR B 1 69 ? 1.438 8.852 1.75 1 93.31 69 THR B CA 1
ATOM 3552 C C . THR B 1 69 ? 0.049 8.328 1.388 1 93.31 69 THR B C 1
ATOM 3554 O O . THR B 1 69 ? -0.935 9.07 1.459 1 93.31 69 THR B O 1
ATOM 3557 N N . VAL B 1 70 ? -0.011 7.09 1.071 1 96.19 70 VAL B N 1
ATOM 3558 C CA . VAL B 1 70 ? -1.296 6.496 0.719 1 96.19 70 VAL B CA 1
ATOM 3559 C C . VAL B 1 70 ? -2.195 6.438 1.952 1 96.19 70 VAL B C 1
ATOM 3561 O O . VAL B 1 70 ? -3.412 6.613 1.849 1 96.19 70 VAL B O 1
ATOM 3564 N N . GLY B 1 71 ? -1.61 6.176 3.078 1 96 71 GLY B N 1
ATOM 3565 C CA . GLY B 1 71 ? -2.375 6.172 4.316 1 96 71 GLY B CA 1
ATOM 3566 C C . GLY B 1 71 ? -3.078 7.488 4.586 1 96 71 GLY B C 1
ATOM 3567 O O . GLY B 1 71 ? -4.277 7.512 4.863 1 96 71 GLY B O 1
ATOM 3568 N N . ILE B 1 72 ? -2.377 8.562 4.484 1 94.69 72 ILE B N 1
ATOM 3569 C CA . ILE B 1 72 ? -2.982 9.867 4.75 1 94.69 72 ILE B CA 1
ATOM 3570 C C . ILE B 1 72 ? -3.959 10.219 3.633 1 94.69 72 ILE B C 1
ATOM 3572 O O . ILE B 1 72 ? -4.969 10.891 3.867 1 94.69 72 ILE B O 1
ATOM 3576 N N . MET B 1 73 ? -3.668 9.781 2.434 1 96.31 73 MET B N 1
ATOM 3577 C CA . MET B 1 73 ? -4.621 9.977 1.345 1 96.31 73 MET B CA 1
ATOM 3578 C C . MET B 1 73 ? -5.965 9.336 1.676 1 96.31 73 MET B C 1
ATOM 3580 O O . MET B 1 73 ? -7.012 9.961 1.507 1 96.31 73 MET B O 1
ATOM 3584 N N . PHE B 1 74 ? -5.883 8.133 2.17 1 96.25 74 PHE B N 1
ATOM 3585 C CA . PHE B 1 74 ? -7.113 7.434 2.535 1 96.25 74 PHE B CA 1
ATOM 3586 C C . PHE B 1 74 ? -7.832 8.164 3.666 1 96.25 74 PHE B C 1
ATOM 3588 O O . PHE B 1 74 ? -9.062 8.258 3.666 1 96.25 74 PHE B O 1
ATOM 3595 N N . LEU B 1 75 ? -7.09 8.594 4.598 1 94.5 75 LEU B N 1
ATOM 3596 C CA . LEU B 1 75 ? -7.68 9.312 5.723 1 94.5 75 LEU B CA 1
ATOM 3597 C C . LEU B 1 75 ? -8.445 10.539 5.246 1 94.5 75 LEU B C 1
ATOM 3599 O O . LEU B 1 75 ? -9.594 10.75 5.637 1 94.5 75 LEU B O 1
ATOM 3603 N N . LEU B 1 76 ? -7.812 11.281 4.406 1 94.69 76 LEU B N 1
ATOM 3604 C CA . LEU B 1 76 ? -8.445 12.516 3.955 1 94.69 76 LEU B CA 1
ATOM 3605 C C . LEU B 1 76 ? -9.57 12.227 2.971 1 94.69 76 LEU B C 1
ATOM 3607 O O . LEU B 1 76 ? -10.555 12.969 2.908 1 94.69 76 LEU B O 1
ATOM 3611 N N . PHE B 1 77 ? -9.383 11.188 2.213 1 96 77 PHE B N 1
ATOM 3612 C CA . PHE B 1 77 ? -10.477 10.734 1.359 1 96 77 PHE B CA 1
ATOM 3613 C C . PHE B 1 77 ? -11.711 10.406 2.189 1 96 77 PHE B C 1
ATOM 3615 O O . PHE B 1 77 ? -12.82 10.844 1.863 1 96 77 PHE B O 1
ATOM 3622 N N . ILE B 1 78 ? -11.539 9.695 3.264 1 94.81 78 ILE B N 1
ATOM 3623 C CA . ILE B 1 78 ? -12.625 9.336 4.172 1 94.81 78 ILE B CA 1
ATOM 3624 C C . ILE B 1 78 ? -13.195 10.594 4.816 1 94.81 78 ILE B C 1
ATOM 3626 O O . ILE B 1 78 ? -14.414 10.727 4.957 1 94.81 78 ILE B O 1
ATOM 3630 N N . SER B 1 79 ? -12.344 11.438 5.199 1 93 79 SER B N 1
ATOM 3631 C CA . SER B 1 79 ? -12.773 12.703 5.785 1 93 79 SER B CA 1
ATOM 3632 C C . SER B 1 79 ? -13.672 13.484 4.824 1 93 79 SER B C 1
ATOM 3634 O O . SER B 1 79 ? -14.688 14.039 5.234 1 93 79 SER B O 1
ATOM 3636 N N . GLY B 1 80 ? -13.258 13.555 3.574 1 93.31 80 GLY B N 1
ATOM 3637 C CA . GLY B 1 80 ? -14.07 14.195 2.557 1 93.31 80 GLY B CA 1
ATOM 3638 C C . GLY B 1 80 ? -15.422 13.531 2.367 1 93.31 80 GLY B C 1
ATOM 3639 O O . GLY B 1 80 ? -16.438 14.203 2.184 1 93.31 80 GLY B O 1
ATOM 3640 N N . LEU B 1 81 ? -15.422 12.273 2.471 1 93 81 LEU B N 1
ATOM 3641 C CA . LEU B 1 81 ? -16.641 11.492 2.314 1 93 81 LEU B CA 1
ATOM 3642 C C . LEU B 1 81 ? -17.609 11.742 3.473 1 93 81 LEU B C 1
ATOM 3644 O O . LEU B 1 81 ? -18.828 11.664 3.303 1 93 81 LEU B O 1
ATOM 3648 N N . GLU B 1 82 ? -17.078 12.055 4.594 1 91.25 82 GLU B N 1
ATOM 3649 C CA . GLU B 1 82 ? -17.891 12.125 5.812 1 91.25 82 GLU B CA 1
ATOM 3650 C C . GLU B 1 82 ? -18.266 13.562 6.141 1 91.25 82 GLU B C 1
ATOM 3652 O O . GLU B 1 82 ? -19.219 13.805 6.902 1 91.25 82 GLU B O 1
ATOM 3657 N N . ILE B 1 83 ? -17.531 14.5 5.605 1 91.25 83 ILE B N 1
ATOM 3658 C CA . ILE B 1 83 ? -17.781 15.898 5.93 1 91.25 83 ILE B CA 1
ATOM 3659 C C . ILE B 1 83 ? -19.141 16.328 5.383 1 91.25 83 ILE B C 1
ATOM 3661 O O . ILE B 1 83 ? -19.594 15.82 4.359 1 91.25 83 ILE B O 1
ATOM 3665 N N . ASP B 1 84 ? -19.844 17.188 6.152 1 91.62 84 ASP B N 1
ATOM 3666 C CA . ASP B 1 84 ? -21.125 17.75 5.715 1 91.62 84 ASP B CA 1
ATOM 3667 C C . ASP B 1 84 ? -20.906 18.938 4.773 1 91.62 84 ASP B C 1
ATOM 3669 O O . ASP B 1 84 ? -20.516 20.016 5.215 1 91.62 84 ASP B O 1
ATOM 3673 N N . ILE B 1 85 ? -21.297 18.797 3.584 1 90.38 85 ILE B N 1
ATOM 3674 C CA . ILE B 1 85 ? -21.031 19.781 2.545 1 90.38 85 ILE B CA 1
ATOM 3675 C C . ILE B 1 85 ? -21.781 21.078 2.857 1 90.38 85 ILE B C 1
ATOM 3677 O O . ILE B 1 85 ? -21.297 22.172 2.561 1 90.38 85 ILE B O 1
ATOM 3681 N N . HIS B 1 86 ? -22.953 20.938 3.418 1 92.88 86 HIS B N 1
ATOM 3682 C CA . HIS B 1 86 ? -23.719 22.125 3.779 1 92.88 86 HIS B CA 1
ATOM 3683 C C . HIS B 1 86 ? -23.016 22.938 4.867 1 92.88 86 HIS B C 1
ATOM 3685 O O . HIS B 1 86 ? -23 24.172 4.816 1 92.88 86 HIS B O 1
ATOM 3691 N N . ARG B 1 87 ? -22.453 22.281 5.734 1 93.5 87 ARG B N 1
ATOM 3692 C CA . ARG B 1 87 ? -21.719 22.953 6.809 1 93.5 87 ARG B CA 1
ATOM 3693 C C . ARG B 1 87 ? -20.406 23.547 6.297 1 93.5 87 ARG B C 1
ATOM 3695 O O . ARG B 1 87 ? -19.969 24.594 6.773 1 93.5 87 ARG B O 1
ATOM 3702 N N . LEU B 1 88 ? -19.891 22.859 5.391 1 93.62 88 LEU B N 1
ATOM 3703 C CA . LEU B 1 88 ? -18.672 23.359 4.766 1 93.62 88 LEU B CA 1
ATOM 3704 C C . LEU B 1 88 ? -18.922 24.703 4.082 1 93.62 88 LEU B C 1
ATOM 3706 O O . LEU B 1 88 ? -18.125 25.641 4.23 1 93.62 88 LEU B O 1
ATOM 3710 N N . LYS B 1 89 ? -19.953 24.797 3.404 1 93.06 89 LYS B N 1
ATOM 3711 C CA . LYS B 1 89 ? -20.328 26.031 2.715 1 93.06 89 LYS B CA 1
ATOM 3712 C C . LYS B 1 89 ? -20.734 27.125 3.711 1 93.06 89 LYS B C 1
ATOM 3714 O O . LYS B 1 89 ? -20.375 28.281 3.531 1 93.06 89 LYS B O 1
ATOM 3719 N N . LYS B 1 90 ? -21.391 26.672 4.688 1 93.81 90 LYS B N 1
ATOM 3720 C CA . LYS B 1 90 ? -21.859 27.594 5.719 1 93.81 90 LYS B CA 1
ATOM 3721 C C . LYS B 1 90 ? -20.688 28.266 6.441 1 93.81 90 LYS B C 1
ATOM 3723 O O . LYS B 1 90 ? -20.781 29.422 6.84 1 93.81 90 LYS B O 1
ATOM 3728 N N . THR B 1 91 ? -19.625 27.562 6.574 1 95.31 91 THR B N 1
ATOM 3729 C CA . THR B 1 91 ? -18.531 28.062 7.391 1 95.31 91 THR B CA 1
ATOM 3730 C C . THR B 1 91 ? -17.391 28.562 6.508 1 95.31 91 THR B C 1
ATOM 3732 O O . THR B 1 91 ? -16.266 28.734 6.984 1 95.31 91 THR B O 1
ATOM 3735 N N . GLU B 1 92 ? -17.609 28.703 5.293 1 94.75 92 GLU B N 1
ATOM 3736 C CA . GLU B 1 92 ? -16.562 29.047 4.332 1 94.75 92 GLU B CA 1
ATOM 3737 C C . GLU B 1 92 ? -15.859 30.344 4.703 1 94.75 92 GLU B C 1
ATOM 3739 O O . GLU B 1 92 ? -14.633 30.422 4.668 1 94.75 92 GLU B O 1
ATOM 3744 N N . ASN B 1 93 ? -16.578 31.328 5.059 1 96.06 93 ASN B N 1
ATOM 3745 C CA . ASN B 1 93 ? -16 32.625 5.402 1 96.06 93 ASN B CA 1
ATOM 3746 C C . ASN B 1 93 ? -15.188 32.562 6.691 1 96.06 93 ASN B C 1
ATOM 3748 O O . ASN B 1 93 ? -14.156 33.219 6.82 1 96.06 93 ASN B O 1
ATOM 3752 N N . ILE B 1 94 ? -15.688 31.828 7.594 1 96.62 94 ILE B N 1
ATOM 3753 C CA . ILE B 1 94 ? -14.961 31.609 8.844 1 96.62 94 ILE B CA 1
ATOM 3754 C C . ILE B 1 94 ? -13.609 30.969 8.555 1 96.62 94 ILE B C 1
ATOM 3756 O O . ILE B 1 94 ? -12.578 31.406 9.07 1 96.62 94 ILE B O 1
ATOM 3760 N N . SER B 1 95 ? -13.656 29.938 7.742 1 96.69 95 SER B N 1
ATOM 3761 C CA . SER B 1 95 ? -12.445 29.203 7.406 1 96.69 95 SER B CA 1
ATOM 3762 C C . SER B 1 95 ? -11.43 30.094 6.695 1 96.69 95 SER B C 1
ATOM 3764 O O . SER B 1 95 ? -10.234 30.016 6.957 1 96.69 95 SER B O 1
ATOM 3766 N N . ILE B 1 96 ? -11.906 30.938 5.809 1 96.31 96 ILE B N 1
ATOM 3767 C CA . ILE B 1 96 ? -11.031 31.812 5.043 1 96.31 96 ILE B CA 1
ATOM 3768 C C . ILE B 1 96 ? -10.344 32.812 5.98 1 96.31 96 ILE B C 1
ATOM 3770 O O . ILE B 1 96 ? -9.117 32.938 5.957 1 96.31 96 ILE B O 1
ATOM 3774 N N . VAL B 1 97 ? -11.031 33.438 6.805 1 97 97 VAL B N 1
ATOM 3775 C CA . VAL B 1 97 ? -10.484 34.469 7.699 1 97 97 VAL B CA 1
ATOM 3776 C C . VAL B 1 97 ? -9.586 33.812 8.742 1 97 97 VAL B C 1
ATOM 3778 O O . VAL B 1 97 ? -8.523 34.344 9.078 1 97 97 VAL B O 1
ATOM 3781 N N . ALA B 1 98 ? -10.047 32.688 9.25 1 97.06 98 ALA B N 1
ATOM 3782 C CA . ALA B 1 98 ? -9.227 31.953 10.211 1 97.06 98 ALA B CA 1
ATOM 3783 C C . ALA B 1 98 ? -7.891 31.562 9.594 1 97.06 98 ALA B C 1
ATOM 3785 O O . ALA B 1 98 ? -6.84 31.719 10.219 1 97.06 98 ALA B O 1
ATOM 3786 N N . ALA B 1 99 ? -7.957 31.031 8.414 1 96.38 99 ALA B N 1
ATOM 3787 C CA . ALA B 1 99 ? -6.734 30.609 7.738 1 96.38 99 ALA B CA 1
ATOM 3788 C C . ALA B 1 99 ? -5.809 31.797 7.488 1 96.38 99 ALA B C 1
ATOM 3790 O O . ALA B 1 99 ? -4.594 31.703 7.676 1 96.38 99 ALA B O 1
ATOM 3791 N N . VAL B 1 100 ? -6.328 32.906 7.066 1 96.62 100 VAL B N 1
ATOM 3792 C CA . VAL B 1 100 ? -5.535 34.094 6.77 1 96.62 100 VAL B CA 1
ATOM 3793 C C . VAL B 1 100 ? -4.898 34.625 8.047 1 96.62 100 VAL B C 1
ATOM 3795 O O . VAL B 1 100 ? -3.688 34.844 8.094 1 96.62 100 VAL B O 1
ATOM 3798 N N . LEU B 1 101 ? -5.688 34.75 9.055 1 97.06 101 LEU B N 1
ATOM 3799 C CA . LEU B 1 101 ? -5.156 35.25 10.32 1 97.06 101 LEU B CA 1
ATOM 3800 C C . LEU B 1 101 ? -4.184 34.25 10.93 1 97.06 101 LEU B C 1
ATOM 3802 O O . LEU B 1 101 ? -3.203 34.625 11.57 1 97.06 101 LEU B O 1
ATOM 3806 N N . GLY B 1 102 ? -4.5 32.969 10.742 1 96.38 102 GLY B N 1
ATOM 3807 C CA . GLY B 1 102 ? -3.633 31.922 11.234 1 96.38 102 GLY B CA 1
ATOM 3808 C C . GLY B 1 102 ? -2.297 31.859 10.516 1 96.38 102 GLY B C 1
ATOM 3809 O O . GLY B 1 102 ? -1.345 31.266 11.016 1 96.38 102 GLY B O 1
ATOM 3810 N N . ALA B 1 103 ? -2.229 32.438 9.383 1 95.94 103 ALA B N 1
ATOM 3811 C CA . ALA B 1 103 ? -0.976 32.5 8.641 1 95.94 103 ALA B CA 1
ATOM 3812 C C . ALA B 1 103 ? -0.254 33.812 8.875 1 95.94 103 ALA B C 1
ATOM 3814 O O . ALA B 1 103 ? 0.968 33.844 9.031 1 95.94 103 ALA B O 1
ATOM 3815 N N . VAL B 1 104 ? -0.965 34.875 8.977 1 95.56 104 VAL B N 1
ATOM 3816 C CA . VAL B 1 104 ? -0.402 36.219 9.086 1 95.56 104 VAL B CA 1
ATOM 3817 C C . VAL B 1 104 ? 0.201 36.438 10.469 1 95.56 104 VAL B C 1
ATOM 3819 O O . VAL B 1 104 ? 1.302 36.969 10.609 1 95.56 104 VAL B O 1
ATOM 3822 N N . PHE B 1 105 ? -0.505 36 11.484 1 96.94 105 PHE B N 1
ATOM 3823 C CA . PHE B 1 105 ? -0.038 36.219 12.844 1 96.94 105 PHE B CA 1
ATOM 3824 C C . PHE B 1 105 ? 1.275 35.469 13.094 1 96.94 105 PHE B C 1
ATOM 3826 O O . PHE B 1 105 ? 2.256 36.062 13.531 1 96.94 105 PHE B O 1
ATOM 3833 N N . PRO B 1 106 ? 1.314 34.188 12.812 1 96.88 106 PRO B N 1
ATOM 3834 C CA . PRO B 1 106 ? 2.598 33.531 13 1 96.88 106 PRO B CA 1
ATOM 3835 C C . PRO B 1 106 ? 3.717 34.125 12.156 1 96.88 106 PRO B C 1
ATOM 3837 O O . PRO B 1 106 ? 4.871 34.156 12.586 1 96.88 106 PRO B O 1
ATOM 3840 N N . LEU B 1 107 ? 3.396 34.562 10.992 1 96.12 107 LEU B N 1
ATOM 3841 C CA . LEU B 1 107 ? 4.402 35.188 10.141 1 96.12 107 LEU B CA 1
ATOM 3842 C C . LEU B 1 107 ? 4.953 36.469 10.781 1 96.12 107 LEU B C 1
ATOM 3844 O O . LEU B 1 107 ? 6.172 36.625 10.859 1 96.12 107 LEU B O 1
ATOM 3848 N N . ILE B 1 108 ? 4.09 37.344 11.234 1 96.88 108 ILE B N 1
ATOM 3849 C CA . ILE B 1 108 ? 4.477 38.625 11.773 1 96.88 108 ILE B CA 1
ATOM 3850 C C . ILE B 1 108 ? 5.191 38.438 13.109 1 96.88 108 ILE B C 1
ATOM 3852 O O . ILE B 1 108 ? 6.281 39 13.32 1 96.88 108 ILE B O 1
ATOM 3856 N N . PHE B 1 109 ? 4.621 37.719 14 1 97.5 109 PHE B N 1
ATOM 3857 C CA . PHE B 1 109 ? 5.191 37.562 15.328 1 97.5 109 PHE B CA 1
ATOM 3858 C C . PHE B 1 109 ? 6.434 36.688 15.289 1 97.5 109 PHE B C 1
ATOM 3860 O O . PHE B 1 109 ? 7.34 36.844 16.109 1 97.5 109 PHE B O 1
ATOM 3867 N N . GLY B 1 110 ? 6.441 35.719 14.375 1 96.81 110 GLY B N 1
ATOM 3868 C CA . GLY B 1 110 ? 7.664 34.969 14.164 1 96.81 110 GLY B CA 1
ATOM 3869 C C . GLY B 1 110 ? 8.82 35.812 13.688 1 96.81 110 GLY B C 1
ATOM 3870 O O . GLY B 1 110 ? 9.938 35.719 14.211 1 96.81 110 GLY B O 1
ATOM 3871 N N . TYR B 1 111 ? 8.508 36.656 12.75 1 96.44 111 TYR B N 1
ATOM 3872 C CA . TYR B 1 111 ? 9.516 37.562 12.242 1 96.44 111 TYR B CA 1
ATOM 3873 C C . TYR B 1 111 ? 10.039 38.469 13.352 1 96.44 111 TYR B C 1
ATOM 3875 O O . TYR B 1 111 ? 11.258 38.625 13.508 1 96.44 111 TYR B O 1
ATOM 3883 N N . ILE B 1 112 ? 9.125 39.062 14.117 1 97.69 112 ILE B N 1
ATOM 3884 C CA . ILE B 1 112 ? 9.484 40.031 15.164 1 97.69 112 ILE B CA 1
ATOM 3885 C C . ILE B 1 112 ? 10.312 39.312 16.234 1 97.69 112 ILE B C 1
ATOM 3887 O O . ILE B 1 112 ? 11.344 39.844 16.672 1 97.69 112 ILE B O 1
ATOM 3891 N N . SER B 1 113 ? 9.93 38.156 16.656 1 97.44 113 SER B N 1
ATOM 3892 C CA . SER B 1 113 ? 10.609 37.406 17.719 1 97.44 113 SER B CA 1
ATOM 3893 C C . SER B 1 113 ? 12.008 37 17.297 1 97.44 113 SER B C 1
ATOM 3895 O O . SER B 1 113 ? 12.977 37.188 18.031 1 97.44 113 SER B O 1
ATOM 3897 N N . LEU B 1 114 ? 12.125 36.469 16.125 1 96.69 114 LEU B N 1
ATOM 3898 C CA . LEU B 1 114 ? 13.422 35.969 15.664 1 96.69 114 LEU B CA 1
ATOM 3899 C C . LEU B 1 114 ? 14.375 37.156 15.398 1 96.69 114 LEU B C 1
ATOM 3901 O O . LEU B 1 114 ? 15.57 37.031 15.656 1 96.69 114 LEU B O 1
ATOM 3905 N N . SER B 1 115 ? 13.828 38.25 14.844 1 96.56 115 SER B N 1
ATOM 3906 C CA . SER B 1 115 ? 14.648 39.469 14.648 1 96.56 115 SER B CA 1
ATOM 3907 C C . SER B 1 115 ? 15.188 39.969 15.977 1 96.56 115 SER B C 1
ATOM 3909 O O . SER B 1 115 ? 16.328 40.406 16.062 1 96.56 115 SER B O 1
ATOM 3911 N N . TYR B 1 116 ? 14.336 39.938 16.922 1 96.38 116 TYR B N 1
ATOM 3912 C CA . TYR B 1 116 ? 14.727 40.406 18.25 1 96.38 116 TYR B CA 1
ATOM 3913 C C . TYR B 1 116 ? 15.852 39.531 18.812 1 96.38 116 TYR B C 1
ATOM 3915 O O . TYR B 1 116 ? 16.703 40.031 19.547 1 96.38 116 TYR B O 1
ATOM 3923 N N . PHE B 1 117 ? 15.93 38.281 18.5 1 94.88 117 PHE B N 1
ATOM 3924 C CA . PHE B 1 117 ? 16.938 37.375 19.031 1 94.88 117 PHE B CA 1
ATOM 3925 C C . PHE B 1 117 ? 18.172 37.375 18.141 1 94.88 117 PHE B C 1
ATOM 3927 O O . PHE B 1 117 ? 19.062 36.531 18.328 1 94.88 117 PHE B O 1
ATOM 3934 N N . GLY B 1 118 ? 18.203 38.156 17.062 1 93.88 118 GLY B N 1
ATOM 3935 C CA . GLY B 1 118 ? 19.438 38.406 16.344 1 93.88 118 GLY B CA 1
ATOM 3936 C C . GLY B 1 118 ? 19.531 37.625 15.031 1 93.88 118 GLY B C 1
ATOM 3937 O O . GLY B 1 118 ? 20.578 37.625 14.383 1 93.88 118 GLY B O 1
ATOM 3938 N N . TYR B 1 119 ? 18.5 37 14.633 1 95.94 119 TYR B N 1
ATOM 3939 C CA . TYR B 1 119 ? 18.516 36.344 13.352 1 95.94 119 TYR B CA 1
ATOM 3940 C C . TYR B 1 119 ? 18.391 37.312 12.203 1 95.94 119 TYR B C 1
ATOM 3942 O O . TYR B 1 119 ? 17.891 38.438 12.391 1 95.94 119 TYR B O 1
ATOM 3950 N N . THR B 1 120 ? 18.844 36.969 11.07 1 96.12 120 THR B N 1
ATOM 3951 C CA . THR B 1 120 ? 18.766 37.844 9.906 1 96.12 120 THR B CA 1
ATOM 3952 C C . THR B 1 120 ? 17.312 38.031 9.469 1 96.12 120 THR B C 1
ATOM 3954 O O . THR B 1 120 ? 16.438 37.25 9.867 1 96.12 120 THR B O 1
ATOM 3957 N N . ALA B 1 121 ? 17.078 39 8.633 1 94.94 121 ALA B N 1
ATOM 3958 C CA . ALA B 1 121 ? 15.734 39.281 8.133 1 94.94 121 ALA B CA 1
ATOM 3959 C C . ALA B 1 121 ? 15.18 38.094 7.348 1 94.94 121 ALA B C 1
ATOM 3961 O O . ALA B 1 121 ? 14.008 37.75 7.488 1 94.94 121 ALA B O 1
ATOM 3962 N N . LYS B 1 122 ? 16.047 37.5 6.609 1 93.81 122 LYS B N 1
ATOM 3963 C CA . LYS B 1 122 ? 15.625 36.375 5.797 1 93.81 122 LYS B CA 1
ATOM 3964 C C . LYS B 1 122 ? 15.312 35.156 6.668 1 93.81 122 LYS B C 1
ATOM 3966 O O . LYS B 1 122 ? 14.312 34.469 6.449 1 93.81 122 LYS B O 1
ATOM 3971 N N . GLU B 1 123 ? 16.156 34.938 7.59 1 95.56 123 GLU B N 1
ATOM 3972 C CA . GLU B 1 123 ? 15.922 33.812 8.516 1 95.56 123 GLU B CA 1
ATOM 3973 C C . GLU B 1 123 ? 14.641 34.031 9.32 1 95.56 123 GLU B C 1
ATOM 3975 O O . GLU B 1 123 ? 13.898 33.094 9.594 1 95.56 123 GLU B O 1
ATOM 3980 N N . SER B 1 124 ? 14.453 35.312 9.672 1 96.69 124 SER B N 1
ATOM 3981 C CA . SER B 1 124 ? 13.281 35.656 10.469 1 96.69 124 SER B CA 1
ATOM 3982 C C . SER B 1 124 ? 11.992 35.438 9.68 1 96.69 124 SER B C 1
ATOM 3984 O O . SER B 1 124 ? 10.992 34.969 10.219 1 96.69 124 SER B O 1
ATOM 3986 N N . ILE B 1 125 ? 12.008 35.781 8.438 1 95 125 ILE B N 1
ATOM 3987 C CA . ILE B 1 125 ? 10.836 35.594 7.582 1 95 125 ILE B CA 1
ATOM 3988 C C . ILE B 1 125 ? 10.555 34.094 7.426 1 95 125 ILE B C 1
ATOM 3990 O O . ILE B 1 125 ? 9.414 33.656 7.559 1 95 125 ILE B O 1
ATOM 3994 N N . VAL B 1 126 ? 11.625 33.375 7.188 1 93.5 126 VAL B N 1
ATOM 3995 C CA . VAL B 1 126 ? 11.484 31.938 6.996 1 93.5 126 VAL B CA 1
ATOM 3996 C C . VAL B 1 126 ? 10.984 31.297 8.289 1 93.5 126 VAL B C 1
ATOM 3998 O O . VAL B 1 126 ? 10.156 30.375 8.258 1 93.5 126 VAL B O 1
ATOM 4001 N N . GLY B 1 127 ? 11.516 31.719 9.375 1 94.81 127 GLY B N 1
ATOM 4002 C CA . GLY B 1 127 ? 11.016 31.234 10.656 1 94.81 127 GLY B CA 1
ATOM 4003 C C . GLY B 1 127 ? 9.531 31.469 10.844 1 94.81 127 GLY B C 1
ATOM 4004 O O . GLY B 1 127 ? 8.82 30.594 11.359 1 94.81 127 GLY B O 1
ATOM 4005 N N . GLY B 1 128 ? 9.055 32.625 10.453 1 95.31 128 GLY B N 1
ATOM 4006 C CA . GLY B 1 128 ? 7.625 32.906 10.484 1 95.31 128 GLY B CA 1
ATOM 4007 C C . GLY B 1 128 ? 6.816 32 9.57 1 95.31 128 GLY B C 1
ATOM 4008 O O . GLY B 1 128 ? 5.723 31.562 9.938 1 95.31 128 GLY B O 1
ATOM 4009 N N . VAL B 1 129 ? 7.344 31.719 8.422 1 94.31 129 VAL B N 1
ATOM 4010 C CA . VAL B 1 129 ? 6.656 30.875 7.449 1 94.31 129 VAL B CA 1
ATOM 4011 C C . VAL B 1 129 ? 6.523 29.469 7.996 1 94.31 129 VAL B C 1
ATOM 4013 O O . VAL B 1 129 ? 5.484 28.812 7.824 1 94.31 129 VAL B O 1
ATOM 4016 N N . ILE B 1 130 ? 7.551 28.969 8.641 1 93.75 130 ILE B N 1
ATOM 4017 C CA . ILE B 1 130 ? 7.562 27.641 9.219 1 93.75 130 ILE B CA 1
ATOM 4018 C C . ILE B 1 130 ? 6.43 27.5 10.234 1 93.75 130 ILE B C 1
ATOM 4020 O O . ILE B 1 130 ? 5.805 26.453 10.344 1 93.75 130 ILE B O 1
ATOM 4024 N N . LEU B 1 131 ? 6.07 28.562 10.875 1 95.69 131 LEU B N 1
ATOM 4025 C CA . LEU B 1 131 ? 5.102 28.547 11.969 1 95.69 131 LEU B CA 1
ATOM 4026 C C . LEU B 1 131 ? 3.676 28.578 11.43 1 95.69 131 LEU B C 1
ATOM 4028 O O . LEU B 1 131 ? 2.723 28.344 12.172 1 95.69 131 LEU B O 1
ATOM 4032 N N . THR B 1 132 ? 3.504 28.734 10.133 1 93.69 132 THR B N 1
ATOM 4033 C CA . THR B 1 132 ? 2.17 28.906 9.57 1 93.69 132 THR B CA 1
ATOM 4034 C C . THR B 1 132 ? 1.551 27.547 9.234 1 93.69 132 THR B C 1
ATOM 4036 O O . THR B 1 132 ? 0.339 27.453 9.031 1 93.69 132 THR B O 1
ATOM 4039 N N . ALA B 1 133 ? 2.312 26.547 9.242 1 89.81 133 ALA B N 1
ATOM 4040 C CA . ALA B 1 133 ? 1.852 25.234 8.781 1 89.81 133 ALA B CA 1
ATOM 4041 C C . ALA B 1 133 ? 0.907 24.609 9.797 1 89.81 133 ALA B C 1
ATOM 4043 O O . ALA B 1 133 ? 1.042 24.828 11 1 89.81 133 ALA B O 1
ATOM 4044 N N . THR B 1 134 ? -0.112 23.875 9.297 1 92.44 134 THR B N 1
ATOM 4045 C CA . THR B 1 134 ? -1.016 23.062 10.109 1 92.44 134 THR B CA 1
ATOM 4046 C C . THR B 1 134 ? -1.189 21.672 9.5 1 92.44 134 THR B C 1
ATOM 4048 O O . THR B 1 134 ? -1.298 21.531 8.281 1 92.44 134 THR B O 1
ATOM 4051 N N . SER B 1 135 ? -1.173 20.688 10.359 1 93.12 135 SER B N 1
ATOM 4052 C CA . SER B 1 135 ? -1.342 19.328 9.859 1 93.12 135 SER B CA 1
ATOM 4053 C C . SER B 1 135 ? -2.816 18.953 9.758 1 93.12 135 SER B C 1
ATOM 4055 O O . SER B 1 135 ? -3.469 18.688 10.766 1 93.12 135 SER B O 1
ATOM 4057 N N . ILE B 1 136 ? -3.277 18.844 8.547 1 92.88 136 ILE B N 1
ATOM 4058 C CA . ILE B 1 136 ? -4.672 18.5 8.312 1 92.88 136 ILE B CA 1
ATOM 4059 C C . ILE B 1 136 ? -4.914 17.047 8.719 1 92.88 136 ILE B C 1
ATOM 4061 O O . ILE B 1 136 ? -5.996 16.703 9.195 1 92.88 136 ILE B O 1
ATOM 4065 N N . GLY B 1 137 ? -3.973 16.188 8.516 1 92.69 137 GLY B N 1
ATOM 4066 C CA . GLY B 1 137 ? -4.133 14.766 8.828 1 92.69 137 GLY B CA 1
ATOM 4067 C C . GLY B 1 137 ? -4.387 14.508 10.297 1 92.69 137 GLY B C 1
ATOM 4068 O O . GLY B 1 137 ? -5.32 13.789 10.656 1 92.69 137 GLY B O 1
ATOM 4069 N N . ILE B 1 138 ? -3.627 15.086 11.117 1 93.94 138 ILE B N 1
ATOM 4070 C CA . ILE B 1 138 ? -3.773 14.906 12.555 1 93.94 138 ILE B CA 1
ATOM 4071 C C . ILE B 1 138 ? -5.09 15.523 13.023 1 93.94 138 ILE B C 1
ATOM 4073 O O . ILE B 1 138 ? -5.836 14.914 13.789 1 93.94 138 ILE B O 1
ATOM 4077 N N . THR B 1 139 ? -5.359 16.656 12.492 1 94.88 139 THR B N 1
ATOM 4078 C CA . THR B 1 139 ? -6.598 17.344 12.844 1 94.88 139 THR B CA 1
ATOM 4079 C C . THR B 1 139 ? -7.812 16.531 12.422 1 94.88 139 THR B C 1
ATOM 4081 O O . THR B 1 139 ? -8.727 16.297 13.219 1 94.88 139 THR B O 1
ATOM 4084 N N . ALA B 1 140 ? -7.762 16.062 11.227 1 94.44 140 ALA B N 1
ATOM 4085 C CA . ALA B 1 140 ? -8.883 15.281 10.695 1 94.44 140 ALA B CA 1
ATOM 4086 C C . ALA B 1 140 ? -9.109 14.016 11.516 1 94.44 140 ALA B C 1
ATOM 4088 O O . ALA B 1 140 ? -10.242 13.695 11.875 1 94.44 140 ALA B O 1
ATOM 4089 N N . ARG B 1 141 ? -8.094 13.383 11.805 1 94.25 141 ARG B N 1
ATOM 4090 C CA . ARG B 1 141 ? -8.211 12.117 12.523 1 94.25 141 ARG B CA 1
ATOM 4091 C C . ARG B 1 141 ? -8.703 12.336 13.945 1 94.25 141 ARG B C 1
ATOM 4093 O O . ARG B 1 141 ? -9.539 11.57 14.445 1 94.25 141 ARG B O 1
ATOM 4100 N N . LEU B 1 142 ? -8.219 13.328 14.594 1 94.88 142 LEU B N 1
ATOM 4101 C CA . LEU B 1 142 ? -8.633 13.609 15.969 1 94.88 142 LEU B CA 1
ATOM 4102 C C . LEU B 1 142 ? -10.102 14.023 16.016 1 94.88 142 LEU B C 1
ATOM 4104 O O . LEU B 1 142 ? -10.836 13.617 16.922 1 94.88 142 LEU B O 1
ATOM 4108 N N . LEU B 1 143 ? -10.531 14.758 15.062 1 95.44 143 LEU B N 1
ATOM 4109 C CA . LEU B 1 143 ? -11.922 15.164 15 1 95.44 143 LEU B CA 1
ATOM 4110 C C . LEU B 1 143 ? -12.836 13.969 14.727 1 95.44 143 LEU B C 1
ATOM 4112 O O . LEU B 1 143 ? -13.961 13.914 15.227 1 95.44 143 LEU B O 1
ATOM 4116 N N . MET B 1 144 ? -12.305 13.055 13.961 1 93.38 144 MET B N 1
ATOM 4117 C CA . MET B 1 144 ? -13.055 11.828 13.695 1 93.38 144 MET B CA 1
ATOM 4118 C C . MET B 1 144 ? -13.164 10.977 14.953 1 93.38 144 MET B C 1
ATOM 4120 O O . MET B 1 144 ? -14.242 10.461 15.266 1 93.38 144 MET B O 1
ATOM 4124 N N . ASP B 1 145 ? -12.102 10.859 15.641 1 92.62 145 ASP B N 1
ATOM 4125 C CA . ASP B 1 145 ? -12.086 10.062 16.859 1 92.62 145 ASP B CA 1
ATOM 4126 C C . ASP B 1 145 ? -13.023 10.648 17.922 1 92.62 145 ASP B C 1
ATOM 4128 O O . ASP B 1 145 ? -13.625 9.914 18.703 1 92.62 145 ASP B O 1
ATOM 4132 N N . LEU B 1 146 ? -13.141 11.969 17.844 1 94.12 146 LEU B N 1
ATOM 4133 C CA . LEU B 1 146 ? -14.008 12.664 18.797 1 94.12 146 LEU B CA 1
ATOM 4134 C C . LEU B 1 146 ? -15.438 12.734 18.266 1 94.12 146 LEU B C 1
ATOM 4136 O O . LEU B 1 146 ? -16.328 13.234 18.953 1 94.12 146 LEU B O 1
ATOM 4140 N N . LYS B 1 147 ? -15.742 12.32 17 1 92.94 147 LYS B N 1
ATOM 4141 C CA . LYS B 1 147 ? -17.047 12.273 16.344 1 92.94 147 LYS B CA 1
ATOM 4142 C C . LYS B 1 147 ? -17.625 13.672 16.172 1 92.94 147 LYS B C 1
ATOM 4144 O O . LYS B 1 147 ? -18.828 13.875 16.328 1 92.94 147 LYS B O 1
ATOM 4149 N N . VAL B 1 148 ? -16.688 14.594 15.859 1 95.5 148 VAL B N 1
ATOM 4150 C CA . VAL B 1 148 ? -17.156 15.969 15.719 1 95.5 148 VAL B CA 1
ATOM 4151 C C . VAL B 1 148 ? -16.781 16.5 14.336 1 95.5 148 VAL B C 1
ATOM 4153 O O . VAL B 1 148 ? -16.859 17.703 14.086 1 95.5 148 VAL B O 1
ATOM 4156 N N . LEU B 1 149 ? -16.359 15.68 13.453 1 94.12 149 LEU B N 1
ATOM 4157 C CA . LEU B 1 149 ? -15.984 16.062 12.102 1 94.12 149 LEU B CA 1
ATOM 4158 C C . LEU B 1 149 ? -17.172 16.672 11.359 1 94.12 149 LEU B C 1
ATOM 4160 O O . LEU B 1 149 ? -17 17.594 10.547 1 94.12 149 LEU B O 1
ATOM 4164 N N . LYS B 1 150 ? -18.438 16.297 11.711 1 92.94 150 LYS B N 1
ATOM 4165 C CA . LYS B 1 150 ? -19.625 16.688 10.969 1 92.94 150 LYS B CA 1
ATOM 4166 C C . LYS B 1 150 ? -20.266 17.938 11.578 1 92.94 150 LYS B C 1
ATOM 4168 O O . LYS B 1 150 ? -21.375 18.328 11.211 1 92.94 150 LYS B O 1
ATOM 4173 N N . THR B 1 151 ? -19.547 18.531 12.445 1 96.06 151 THR B N 1
ATOM 4174 C CA . THR B 1 151 ? -20.016 19.766 13.062 1 96.06 151 THR B CA 1
ATOM 4175 C C . THR B 1 151 ? -19.5 20.984 12.312 1 96.06 151 THR B C 1
ATOM 4177 O O . THR B 1 151 ? -18.672 20.859 11.406 1 96.06 151 THR B O 1
ATOM 4180 N N . ASP B 1 152 ? -20 22.156 12.75 1 96.81 152 ASP B N 1
ATOM 4181 C CA . ASP B 1 152 ? -19.516 23.406 12.172 1 96.81 152 ASP B CA 1
ATOM 4182 C C . ASP B 1 152 ? -18.016 23.578 12.414 1 96.81 152 ASP B C 1
ATOM 4184 O O . ASP B 1 152 ? -17.281 24.016 11.523 1 96.81 152 ASP B O 1
ATOM 4188 N N . VAL B 1 153 ? -17.609 23.25 13.57 1 96.69 153 VAL B N 1
ATOM 4189 C CA . VAL B 1 153 ? -16.203 23.391 13.922 1 96.69 153 VAL B CA 1
ATOM 4190 C C . VAL B 1 153 ? -15.359 22.438 13.07 1 96.69 153 VAL B C 1
ATOM 4192 O O . VAL B 1 153 ? -14.297 22.812 12.57 1 96.69 153 VAL B O 1
ATOM 4195 N N . GLY B 1 154 ? -15.844 21.188 12.953 1 96.81 154 GLY B N 1
ATOM 4196 C CA . GLY B 1 154 ? -15.133 20.219 12.125 1 96.81 154 GLY B CA 1
ATOM 4197 C C . GLY B 1 154 ? -14.992 20.656 10.68 1 96.81 154 GLY B C 1
ATOM 4198 O O . GLY B 1 154 ? -13.898 20.609 10.117 1 96.81 154 GLY B O 1
ATOM 4199 N N . ALA B 1 155 ? -16.047 21.125 10.117 1 96.06 155 ALA B N 1
ATOM 4200 C CA . ALA B 1 155 ? -16.047 21.578 8.734 1 96.06 155 ALA B CA 1
ATOM 4201 C C . ALA B 1 155 ? -15.117 22.781 8.547 1 96.06 155 ALA B C 1
ATOM 4203 O O . ALA B 1 155 ? -14.344 22.828 7.586 1 96.06 155 ALA B O 1
ATOM 4204 N N . ALA B 1 156 ? -15.18 23.656 9.445 1 96.81 156 ALA B N 1
ATOM 4205 C CA . ALA B 1 156 ? -14.352 24.859 9.367 1 96.81 156 ALA B CA 1
ATOM 4206 C C . ALA B 1 156 ? -12.867 24.516 9.523 1 96.81 156 ALA B C 1
ATOM 4208 O O . ALA B 1 156 ? -12.016 25.094 8.844 1 96.81 156 ALA B O 1
ATOM 4209 N N . ALA B 1 157 ? -12.586 23.641 10.438 1 97.06 157 ALA B N 1
ATOM 4210 C CA . ALA B 1 157 ? -11.203 23.266 10.703 1 97.06 157 ALA B CA 1
ATOM 4211 C C . ALA B 1 157 ? -10.555 22.625 9.477 1 97.06 157 ALA B C 1
ATOM 4213 O O . ALA B 1 157 ? -9.422 22.938 9.125 1 97.06 157 ALA B O 1
ATOM 4214 N N . ILE B 1 158 ? -11.258 21.734 8.859 1 95.19 158 ILE B N 1
ATOM 4215 C CA . ILE B 1 158 ? -10.734 21.047 7.684 1 95.19 158 ILE B CA 1
ATOM 4216 C C . ILE B 1 158 ? -10.531 22.047 6.543 1 95.19 158 ILE B C 1
ATOM 4218 O O . ILE B 1 158 ? -9.477 22.047 5.902 1 95.19 158 ILE B O 1
ATOM 4222 N N . SER B 1 159 ? -11.523 22.828 6.355 1 94.75 159 SER B N 1
ATOM 4223 C CA . SER B 1 159 ? -11.445 23.812 5.285 1 94.75 159 SER B CA 1
ATOM 4224 C C . SER B 1 159 ? -10.312 24.797 5.531 1 94.75 159 SER B C 1
ATOM 4226 O O . SER B 1 159 ? -9.555 25.125 4.613 1 94.75 159 SER B O 1
ATOM 4228 N N . ALA B 1 160 ? -10.203 25.25 6.699 1 95.75 160 ALA B N 1
ATOM 4229 C CA . ALA B 1 160 ? -9.148 26.203 7.047 1 95.75 160 ALA B CA 1
ATOM 4230 C C . ALA B 1 160 ? -7.77 25.578 6.883 1 95.75 160 ALA B C 1
ATOM 4232 O O . ALA B 1 160 ? -6.82 26.25 6.473 1 95.75 160 ALA B O 1
ATOM 4233 N N . SER B 1 161 ? -7.656 24.344 7.215 1 94 161 SER B N 1
ATOM 4234 C CA . SER B 1 161 ? -6.379 23.641 7.098 1 94 161 SER B CA 1
ATOM 4235 C C . SER B 1 161 ? -5.949 23.531 5.637 1 94 161 SER B C 1
ATOM 4237 O O . SER B 1 161 ? -4.77 23.688 5.32 1 94 161 SER B O 1
ATOM 4239 N N . ILE B 1 162 ? -6.875 23.25 4.824 1 91.19 162 ILE B N 1
ATOM 4240 C CA . ILE B 1 162 ? -6.594 23.156 3.396 1 91.19 162 ILE B CA 1
ATOM 4241 C C . ILE B 1 162 ? -6.125 24.5 2.863 1 91.19 162 ILE B C 1
ATOM 4243 O O . ILE B 1 162 ? -5.133 24.578 2.133 1 91.19 162 ILE B O 1
ATOM 4247 N N . LEU B 1 163 ? -6.816 25.5 3.234 1 92.62 163 LEU B N 1
ATOM 4248 C CA . LEU B 1 163 ? -6.449 26.859 2.818 1 92.62 163 LEU B CA 1
ATOM 4249 C C . LEU B 1 163 ? -5.07 27.234 3.342 1 92.62 163 LEU B C 1
ATOM 4251 O O . LEU B 1 163 ? -4.289 27.875 2.641 1 92.62 163 LEU B O 1
ATOM 4255 N N . ASP B 1 164 ? -4.848 26.797 4.523 1 92.94 164 ASP B N 1
ATOM 4256 C CA . ASP B 1 164 ? -3.561 27.062 5.164 1 92.94 164 ASP B CA 1
ATOM 4257 C C . ASP B 1 164 ? -2.41 26.484 4.336 1 92.94 164 ASP B C 1
ATOM 4259 O O . ASP B 1 164 ? -1.335 27.094 4.266 1 92.94 164 ASP B O 1
ATOM 4263 N N . ASP B 1 165 ? -2.621 25.438 3.766 1 89.62 165 ASP B N 1
ATOM 4264 C CA . ASP B 1 165 ? -1.58 24.797 2.967 1 89.62 165 ASP B CA 1
ATOM 4265 C C . ASP B 1 165 ? -1.248 25.625 1.729 1 89.62 165 ASP B C 1
ATOM 4267 O O . ASP B 1 165 ? -0.077 25.781 1.378 1 89.62 165 ASP B O 1
ATOM 4271 N N . PHE B 1 166 ? -2.186 26.156 1.097 1 90.31 166 PHE B N 1
ATOM 4272 C CA . PHE B 1 166 ? -1.961 26.984 -0.087 1 90.31 166 PHE B CA 1
ATOM 4273 C C . PHE B 1 166 ? -1.343 28.328 0.292 1 90.31 166 PHE B C 1
ATOM 4275 O O . PHE B 1 166 ? -0.467 28.828 -0.412 1 90.31 166 PHE B O 1
ATOM 4282 N N . LEU B 1 167 ? -1.795 28.844 1.361 1 91.56 167 LEU B N 1
ATOM 4283 C CA . LEU B 1 167 ? -1.222 30.094 1.849 1 91.56 167 LEU B CA 1
ATOM 4284 C C . LEU B 1 167 ? 0.251 29.906 2.205 1 91.56 167 LEU B C 1
ATOM 4286 O O . LEU B 1 167 ? 1.067 30.797 1.958 1 91.56 167 LEU B O 1
ATOM 4290 N N . GLY B 1 168 ? 0.525 28.797 2.807 1 88.31 168 GLY B N 1
ATOM 4291 C CA . GLY B 1 168 ? 1.913 28.5 3.123 1 88.31 168 GLY B CA 1
ATOM 4292 C C . GLY B 1 168 ? 2.816 28.5 1.903 1 88.31 168 GLY B C 1
ATOM 4293 O O . GLY B 1 168 ? 3.941 29 1.959 1 88.31 168 GLY B O 1
ATOM 4294 N N . LEU B 1 169 ? 2.303 28 0.821 1 86.69 169 LEU B N 1
ATOM 4295 C CA . LEU B 1 169 ? 3.061 27.969 -0.425 1 86.69 169 LEU B CA 1
ATOM 4296 C C . LEU B 1 169 ? 3.281 29.375 -0.963 1 86.69 169 LEU B C 1
ATOM 4298 O O . LEU B 1 169 ? 4.371 29.703 -1.441 1 86.69 169 LEU B O 1
ATOM 4302 N N . ILE B 1 170 ? 2.312 30.156 -0.894 1 89.88 170 ILE B N 1
ATOM 4303 C CA . ILE B 1 170 ? 2.393 31.531 -1.352 1 89.88 170 ILE B CA 1
ATOM 4304 C C . ILE B 1 170 ? 3.445 32.281 -0.54 1 89.88 170 ILE B C 1
ATOM 4306 O O . ILE B 1 170 ? 4.309 32.969 -1.105 1 89.88 170 ILE B O 1
ATOM 4310 N N . LEU B 1 171 ? 3.404 32.094 0.72 1 90.5 171 LEU B N 1
ATOM 4311 C CA . LEU B 1 171 ? 4.328 32.781 1.611 1 90.5 171 LEU B CA 1
ATOM 4312 C C . LEU B 1 171 ? 5.758 32.312 1.392 1 90.5 171 LEU B C 1
ATOM 4314 O O . LEU B 1 171 ? 6.703 33.094 1.493 1 90.5 171 LEU B O 1
ATOM 4318 N N . LEU B 1 172 ? 5.824 31.094 1.111 1 86.5 172 LEU B N 1
ATOM 4319 C CA . LEU B 1 172 ? 7.148 30.547 0.861 1 86.5 172 LEU B CA 1
ATOM 4320 C C . LEU B 1 172 ? 7.758 31.141 -0.405 1 86.5 172 LEU B C 1
ATOM 4322 O O . LEU B 1 172 ? 8.945 31.453 -0.434 1 86.5 172 LEU B O 1
ATOM 4326 N N . ILE B 1 173 ? 7.012 31.25 -1.475 1 85.75 173 ILE B N 1
ATOM 4327 C CA . ILE B 1 173 ? 7.469 31.859 -2.725 1 85.75 173 ILE B CA 1
ATOM 4328 C C . ILE B 1 173 ? 7.906 33.312 -2.475 1 85.75 173 ILE B C 1
ATOM 4330 O O . ILE B 1 173 ? 8.945 33.719 -2.971 1 85.75 173 ILE B O 1
ATOM 4334 N N . LEU B 1 174 ? 7.203 33.938 -1.652 1 85.88 174 LEU B N 1
ATOM 4335 C CA . LEU B 1 174 ? 7.516 35.312 -1.349 1 85.88 174 LEU B CA 1
ATOM 4336 C C . LEU B 1 174 ? 8.773 35.438 -0.49 1 85.88 174 LEU B C 1
ATOM 4338 O O . LEU B 1 174 ? 9.586 36.344 -0.675 1 85.88 174 LEU B O 1
ATOM 4342 N N . ALA B 1 175 ? 8.922 34.531 0.371 1 84.81 175 ALA B N 1
ATOM 4343 C CA . ALA B 1 175 ? 10.047 34.531 1.298 1 84.81 175 ALA B CA 1
ATOM 4344 C C . ALA B 1 175 ? 11.352 34.188 0.585 1 84.81 175 ALA B C 1
ATOM 4346 O O . ALA B 1 175 ? 12.398 34.781 0.867 1 84.81 175 ALA B O 1
ATOM 4347 N N . VAL B 1 176 ? 11.266 33.219 -0.299 1 84.88 176 VAL B N 1
ATOM 4348 C CA . VAL B 1 176 ? 12.477 32.75 -0.969 1 84.88 176 VAL B CA 1
ATOM 4349 C C . VAL B 1 176 ? 12.758 33.625 -2.197 1 84.88 176 VAL B C 1
ATOM 4351 O O . VAL B 1 176 ? 13.906 33.719 -2.641 1 84.88 176 VAL B O 1
ATOM 4354 N N . GLY B 1 177 ? 11.781 34.281 -2.674 1 79.94 177 GLY B N 1
ATOM 4355 C CA . GLY B 1 177 ? 11.953 35.156 -3.803 1 79.94 177 GLY B CA 1
ATOM 4356 C C . GLY B 1 177 ? 12.008 34.438 -5.137 1 79.94 177 GLY B C 1
ATOM 4357 O O . GLY B 1 177 ? 12.438 35.031 -6.141 1 79.94 177 GLY B O 1
ATOM 4358 N N . SER B 1 178 ? 11.773 33.219 -5.117 1 77.38 178 SER B N 1
ATOM 4359 C CA . SER B 1 178 ? 11.766 32.438 -6.352 1 77.38 178 SER B CA 1
ATOM 4360 C C . SER B 1 178 ? 10.414 31.766 -6.574 1 77.38 178 SER B C 1
ATOM 4362 O O . SER B 1 178 ? 9.672 31.516 -5.617 1 77.38 178 SER B O 1
ATOM 4364 N N . GLY B 1 179 ? 9.945 31.797 -7.832 1 79.81 179 GLY B N 1
ATOM 4365 C CA . GLY B 1 179 ? 8.672 31.188 -8.18 1 79.81 179 GLY B CA 1
ATOM 4366 C C . GLY B 1 179 ? 7.668 32.188 -8.719 1 79.81 179 GLY B C 1
ATOM 4367 O O . GLY B 1 179 ? 7.84 33.406 -8.547 1 79.81 179 GLY B O 1
ATOM 4368 N N . SER B 1 180 ? 6.758 31.781 -9.406 1 88.31 180 SER B N 1
ATOM 4369 C CA . SER B 1 180 ? 5.73 32.625 -10 1 88.31 180 SER B CA 1
ATOM 4370 C C . SER B 1 180 ? 4.438 32.562 -9.188 1 88.31 180 SER B C 1
ATOM 4372 O O . SER B 1 180 ? 3.758 31.547 -9.156 1 88.31 180 SER B O 1
ATOM 4374 N N . LEU B 1 181 ? 4.184 33.688 -8.445 1 90.12 181 LEU B N 1
ATOM 4375 C CA . LEU B 1 181 ? 2.934 33.781 -7.695 1 90.12 181 LEU B CA 1
ATOM 4376 C C . LEU B 1 181 ? 1.733 33.594 -8.617 1 90.12 181 LEU B C 1
ATOM 4378 O O . LEU B 1 181 ? 0.774 32.906 -8.258 1 90.12 181 LEU B O 1
ATOM 4382 N N . LEU B 1 182 ? 1.823 34.188 -9.734 1 90.75 182 LEU B N 1
ATOM 4383 C CA . LEU B 1 182 ? 0.744 34.062 -10.703 1 90.75 182 LEU B CA 1
ATOM 4384 C C . LEU B 1 182 ? 0.61 32.625 -11.172 1 90.75 182 LEU B C 1
ATOM 4386 O O . LEU B 1 182 ? -0.501 32.125 -11.398 1 90.75 182 LEU B O 1
ATOM 4390 N N . GLY B 1 183 ? 1.72 31.984 -11.383 1 91.12 183 GLY B N 1
ATOM 4391 C CA . GLY B 1 183 ? 1.698 30.578 -11.75 1 91.12 183 GLY B CA 1
ATOM 4392 C C . GLY B 1 183 ? 1.049 29.703 -10.695 1 91.12 183 GLY B C 1
ATOM 4393 O O . GLY B 1 183 ? 0.256 28.812 -11.023 1 91.12 183 GLY B O 1
ATOM 4394 N N . LEU B 1 184 ? 1.375 30.047 -9.492 1 91.31 184 LEU B N 1
ATOM 4395 C CA . LEU B 1 184 ? 0.823 29.266 -8.391 1 91.31 184 LEU B CA 1
ATOM 4396 C C . LEU B 1 184 ? -0.686 29.469 -8.281 1 91.31 184 LEU B C 1
ATOM 4398 O O . LEU B 1 184 ? -1.436 28.5 -8.156 1 91.31 184 LEU B O 1
ATOM 4402 N N . ILE B 1 185 ? -1.099 30.672 -8.328 1 92.25 185 ILE B N 1
ATOM 4403 C CA . ILE B 1 185 ? -2.52 30.984 -8.219 1 92.25 185 ILE B CA 1
ATOM 4404 C C . ILE B 1 185 ? -3.277 30.344 -9.383 1 92.25 185 ILE B C 1
ATOM 4406 O O . ILE B 1 185 ? -4.383 29.828 -9.203 1 92.25 185 ILE B O 1
ATOM 4410 N N . SER B 1 186 ? -2.705 30.359 -10.555 1 93.56 186 SER B N 1
ATOM 4411 C CA . SER B 1 186 ? -3.312 29.719 -11.719 1 93.56 186 SER B CA 1
ATOM 4412 C C . SER B 1 186 ? -3.445 28.219 -11.516 1 93.56 186 SER B C 1
ATOM 4414 O O . SER B 1 186 ? -4.477 27.625 -11.844 1 93.56 186 SER B O 1
ATOM 4416 N N . GLU B 1 187 ? -2.449 27.672 -10.945 1 93.25 187 GLU B N 1
ATOM 4417 C CA . GLU B 1 187 ? -2.469 26.234 -10.703 1 93.25 187 GLU B CA 1
ATOM 4418 C C . GLU B 1 187 ? -3.547 25.859 -9.695 1 93.25 187 GLU B C 1
ATOM 4420 O O . GLU B 1 187 ? -4.238 24.844 -9.859 1 93.25 187 GLU B O 1
ATOM 4425 N N . ILE B 1 188 ? -3.629 26.656 -8.664 1 93 188 ILE B N 1
ATOM 4426 C CA . ILE B 1 188 ? -4.641 26.406 -7.641 1 93 188 ILE B CA 1
ATOM 4427 C C . ILE B 1 188 ? -6.035 26.5 -8.258 1 93 188 ILE B C 1
ATOM 4429 O O . ILE B 1 188 ? -6.883 25.641 -8.039 1 93 188 ILE B O 1
ATOM 4433 N N . THR B 1 189 ? -6.195 27.469 -9.07 1 93.75 189 THR B N 1
ATOM 4434 C CA . THR B 1 189 ? -7.488 27.688 -9.711 1 93.75 189 THR B CA 1
ATOM 4435 C C . THR B 1 189 ? -7.832 26.547 -10.656 1 93.75 189 THR B C 1
ATOM 4437 O O . THR B 1 189 ? -8.945 26.016 -10.617 1 93.75 189 THR B O 1
ATOM 4440 N N . VAL B 1 190 ? -6.945 26.172 -11.469 1 94.5 190 VAL B N 1
ATOM 4441 C CA . VAL B 1 190 ? -7.168 25.094 -12.422 1 94.5 190 VAL B CA 1
ATOM 4442 C C . VAL B 1 190 ? -7.441 23.797 -11.68 1 94.5 190 VAL B C 1
ATOM 4444 O O . VAL B 1 190 ? -8.281 23 -12.102 1 94.5 190 VAL B O 1
ATOM 4447 N N . PHE B 1 191 ? -6.754 23.594 -10.617 1 93.94 191 PHE B N 1
ATOM 4448 C CA . PHE B 1 191 ? -6.941 22.406 -9.812 1 93.94 191 PHE B CA 1
ATOM 4449 C C . PHE B 1 191 ? -8.375 22.312 -9.305 1 93.94 191 PHE B C 1
ATOM 4451 O O . PHE B 1 191 ? -9.016 21.266 -9.414 1 93.94 191 PHE B O 1
ATOM 4458 N N . PHE B 1 192 ? -8.914 23.406 -8.82 1 92.25 192 PHE B N 1
ATOM 4459 C CA . PHE B 1 192 ? -10.266 23.406 -8.258 1 92.25 192 PHE B CA 1
ATOM 4460 C C . PHE B 1 192 ? -11.312 23.328 -9.359 1 92.25 192 PHE B C 1
ATOM 4462 O O . PHE B 1 192 ? -12.391 22.766 -9.164 1 92.25 192 PHE B O 1
ATOM 4469 N N . ILE B 1 193 ? -10.922 23.844 -10.5 1 94.19 193 ILE B N 1
ATOM 4470 C CA . ILE B 1 193 ? -11.836 23.719 -11.633 1 94.19 193 ILE B CA 1
ATOM 4471 C C . ILE B 1 193 ? -11.938 22.266 -12.07 1 94.19 193 ILE B C 1
ATOM 4473 O O . ILE B 1 193 ? -13.039 21.75 -12.266 1 94.19 193 ILE B O 1
ATOM 4477 N N . ILE B 1 194 ? -10.859 21.578 -12.141 1 93.56 194 ILE B N 1
ATOM 4478 C CA . ILE B 1 194 ? -10.82 20.203 -12.617 1 93.56 194 ILE B CA 1
ATOM 4479 C C . ILE B 1 194 ? -11.445 19.281 -11.57 1 93.56 194 ILE B C 1
ATOM 4481 O O . ILE B 1 194 ? -12.359 18.516 -11.883 1 93.56 194 ILE B O 1
ATOM 4485 N N . THR B 1 195 ? -11.016 19.406 -10.391 1 92.88 195 THR B N 1
ATOM 4486 C CA . THR B 1 195 ? -11.422 18.453 -9.367 1 92.88 195 THR B CA 1
ATOM 4487 C C . THR B 1 195 ? -12.75 18.844 -8.742 1 92.88 195 THR B C 1
ATOM 4489 O O . THR B 1 195 ? -13.523 17.984 -8.312 1 92.88 195 THR B O 1
ATOM 4492 N N . GLY B 1 196 ? -12.953 20.141 -8.641 1 91.31 196 GLY B N 1
ATOM 4493 C CA . GLY B 1 196 ? -14.188 20.625 -8.039 1 91.31 196 GLY B CA 1
ATOM 4494 C C . GLY B 1 196 ? -15.336 20.703 -9.023 1 91.31 196 GLY B C 1
ATOM 4495 O O . GLY B 1 196 ? -16.312 19.953 -8.906 1 91.31 196 GLY B O 1
ATOM 4496 N N . TYR B 1 197 ? -15.164 21.469 -10.023 1 90.5 197 TYR B N 1
ATOM 4497 C CA . TYR B 1 197 ? -16.266 21.688 -10.961 1 90.5 197 TYR B CA 1
ATOM 4498 C C . TYR B 1 197 ? -16.484 20.453 -11.836 1 90.5 197 TYR B C 1
ATOM 4500 O O . TYR B 1 197 ? -17.562 19.875 -11.82 1 90.5 197 TYR B O 1
ATOM 4508 N N . PHE B 1 198 ? -15.492 20.016 -12.508 1 91.25 198 PHE B N 1
ATOM 4509 C CA . PHE B 1 198 ? -15.641 18.891 -13.422 1 91.25 198 PHE B CA 1
ATOM 4510 C C . PHE B 1 198 ? -15.82 17.594 -12.656 1 91.25 198 PHE B C 1
ATOM 4512 O O . PHE B 1 198 ? -16.594 16.719 -13.078 1 91.25 198 PHE B O 1
ATOM 4519 N N . GLY B 1 199 ? -15.109 17.5 -11.586 1 91.75 199 GLY B N 1
ATOM 4520 C CA . GLY B 1 199 ? -15.328 16.344 -10.75 1 91.75 199 GLY B CA 1
ATOM 4521 C C . GLY B 1 199 ? -16.766 16.203 -10.273 1 91.75 199 GLY B C 1
ATOM 4522 O O . GLY B 1 199 ? -17.359 15.125 -10.336 1 91.75 199 GLY B O 1
ATOM 4523 N N . TRP B 1 200 ? -17.219 17.359 -9.922 1 90.25 200 TRP B N 1
ATOM 4524 C CA . TRP B 1 200 ? -18.578 17.406 -9.391 1 90.25 200 TRP B CA 1
ATOM 4525 C C . TRP B 1 200 ? -19.594 17.078 -10.477 1 90.25 200 TRP B C 1
ATOM 4527 O O . TRP B 1 200 ? -20.547 16.328 -10.234 1 90.25 200 TRP B O 1
ATOM 4537 N N . LYS B 1 201 ? -19.375 17.469 -11.648 1 92.38 201 LYS B N 1
ATOM 4538 C CA . LYS B 1 201 ? -20.297 17.281 -12.758 1 92.38 201 LYS B CA 1
ATOM 4539 C C . LYS B 1 201 ? -20.203 15.875 -13.336 1 92.38 201 LYS B C 1
ATOM 4541 O O . LYS B 1 201 ? -21.203 15.305 -13.773 1 92.38 201 LYS B O 1
ATOM 4546 N N . LEU B 1 202 ? -19.047 15.266 -13.258 1 94.62 202 LEU B N 1
ATOM 4547 C CA . LEU B 1 202 ? -18.828 14.039 -14.016 1 94.62 202 LEU B CA 1
ATOM 4548 C C . LEU B 1 202 ? -18.828 12.82 -13.094 1 94.62 202 LEU B C 1
ATOM 4550 O O . LEU B 1 202 ? -18.828 11.68 -13.562 1 94.62 202 LEU B O 1
ATOM 4554 N N . ILE B 1 203 ? -18.922 13.047 -11.844 1 94 203 ILE B N 1
ATOM 4555 C CA . ILE B 1 203 ? -18.781 11.961 -10.891 1 94 203 ILE B CA 1
ATOM 4556 C C . ILE B 1 203 ? -19.922 10.953 -11.078 1 94 203 ILE B C 1
ATOM 4558 O O . ILE B 1 203 ? -19.703 9.742 -11.008 1 94 203 ILE B O 1
ATOM 4562 N N . LYS B 1 204 ? -21.141 11.422 -11.297 1 92.44 204 LYS B N 1
ATOM 4563 C CA . LYS B 1 204 ? -22.266 10.523 -11.492 1 92.44 204 LYS B CA 1
ATOM 4564 C C . LYS B 1 204 ? -22.078 9.656 -12.734 1 92.44 204 LYS B C 1
ATOM 4566 O O . LYS B 1 204 ? -22.344 8.453 -12.695 1 92.44 204 LYS B O 1
ATOM 4571 N N . LYS B 1 205 ? -21.688 10.234 -13.828 1 94.75 205 LYS B N 1
ATOM 4572 C CA . LYS B 1 205 ? -21.438 9.484 -15.055 1 94.75 205 LYS B CA 1
ATOM 4573 C C . LYS B 1 205 ? -20.312 8.469 -14.859 1 94.75 205 LYS B C 1
ATOM 4575 O O . LYS B 1 205 ? -20.375 7.355 -15.391 1 94.75 205 LYS B O 1
ATOM 4580 N N . TYR B 1 206 ? -19.312 8.914 -14.141 1 95.19 206 TYR B N 1
ATOM 4581 C CA . TYR B 1 206 ? -18.156 8.062 -13.844 1 95.19 206 TYR B CA 1
ATOM 4582 C C . TYR B 1 206 ? -18.594 6.82 -13.078 1 95.19 206 TYR B C 1
ATOM 4584 O O . TYR B 1 206 ? -18.203 5.703 -13.43 1 95.19 206 TYR B O 1
ATOM 4592 N N . LEU B 1 207 ? -19.438 6.977 -12.125 1 93.88 207 LEU B N 1
ATOM 4593 C CA . LEU B 1 207 ? -19.891 5.871 -11.289 1 93.88 207 LEU B CA 1
ATOM 4594 C C . LEU B 1 207 ? -20.891 4.988 -12.023 1 93.88 207 LEU B C 1
ATOM 4596 O O . LEU B 1 207 ? -20.875 3.764 -11.875 1 93.88 207 LEU B O 1
ATOM 4600 N N . ILE B 1 208 ? -21.75 5.586 -12.789 1 93.19 208 ILE B N 1
ATOM 4601 C CA . ILE B 1 208 ? -22.719 4.824 -13.578 1 93.19 208 ILE B CA 1
ATOM 4602 C C . ILE B 1 208 ? -21.984 3.932 -14.57 1 93.19 208 ILE B C 1
ATOM 4604 O O . ILE B 1 208 ? -22.359 2.779 -14.789 1 93.19 208 ILE B O 1
ATOM 4608 N N . PHE B 1 209 ? -20.953 4.461 -15.109 1 94.81 209 PHE B N 1
ATOM 4609 C CA . PHE B 1 209 ? -20.141 3.68 -16.031 1 94.81 209 PHE B CA 1
ATOM 4610 C C . PHE B 1 209 ? -19.547 2.463 -15.32 1 94.81 209 PHE B C 1
ATOM 4612 O O . PHE B 1 209 ? -19.594 1.35 -15.844 1 94.81 209 PHE B O 1
ATOM 4619 N N . ALA B 1 210 ? -19.016 2.629 -14.188 1 94.31 210 ALA B N 1
ATOM 4620 C CA . ALA B 1 210 ? -18.438 1.542 -13.414 1 94.31 210 ALA B CA 1
ATOM 4621 C C . ALA B 1 210 ? -19.484 0.516 -13.016 1 94.31 210 ALA B C 1
ATOM 4623 O O . ALA B 1 210 ? -19.203 -0.681 -12.938 1 94.31 210 ALA B O 1
ATOM 4624 N N . GLU B 1 211 ? -20.641 0.976 -12.742 1 93.25 211 GLU B N 1
ATOM 4625 C CA . GLU B 1 211 ? -21.734 0.114 -12.289 1 93.25 211 GLU B CA 1
ATOM 4626 C C . GLU B 1 211 ? -22.188 -0.83 -13.398 1 93.25 211 GLU B C 1
ATOM 4628 O O . GLU B 1 211 ? -22.797 -1.869 -13.133 1 93.25 211 GLU B O 1
ATOM 4633 N N . LYS B 1 212 ? -21.891 -0.501 -14.594 1 93.81 212 LYS B N 1
ATOM 4634 C CA . LYS B 1 212 ? -22.312 -1.309 -15.734 1 93.81 212 LYS B CA 1
ATOM 4635 C C . LYS B 1 212 ? -21.484 -2.58 -15.852 1 93.81 212 LYS B C 1
ATOM 4637 O O . LYS B 1 212 ? -21.859 -3.518 -16.547 1 93.81 212 LYS B O 1
ATOM 4642 N N . PHE B 1 213 ? -20.375 -2.566 -15.164 1 93.62 213 PHE B N 1
ATOM 4643 C CA . PHE B 1 213 ? -19.484 -3.711 -15.25 1 93.62 213 PHE B CA 1
ATOM 4644 C C . PHE B 1 213 ? -20.016 -4.887 -14.445 1 93.62 213 PHE B C 1
ATOM 4646 O O . PHE B 1 213 ? -20.625 -4.695 -13.391 1 93.62 213 PHE B O 1
ATOM 4653 N N . HIS B 1 214 ? -19.781 -6.105 -14.891 1 90.56 214 HIS B N 1
ATOM 4654 C CA . HIS B 1 214 ? -20.203 -7.324 -14.219 1 90.56 214 HIS B CA 1
ATOM 4655 C C . HIS B 1 214 ? -19.156 -7.805 -13.227 1 90.56 214 HIS B C 1
ATOM 4657 O O . HIS B 1 214 ? -19.422 -8.68 -12.398 1 90.56 214 HIS B O 1
ATOM 4663 N N . ILE B 1 215 ? -18.031 -7.184 -13.289 1 88.06 215 ILE B N 1
ATOM 4664 C CA . ILE B 1 215 ? -16.891 -7.598 -12.469 1 88.06 215 ILE B CA 1
ATOM 4665 C C . ILE B 1 215 ? -17.078 -7.094 -11.039 1 88.06 215 ILE B C 1
ATOM 4667 O O . ILE B 1 215 ? -17.453 -5.938 -10.828 1 88.06 215 ILE B O 1
ATOM 4671 N N . GLU B 1 216 ? -16.797 -7.961 -10.109 1 86.38 216 GLU B N 1
ATOM 4672 C CA . GLU B 1 216 ? -16.984 -7.629 -8.695 1 86.38 216 GLU B CA 1
ATOM 4673 C C . GLU B 1 216 ? -16.062 -6.492 -8.273 1 86.38 216 GLU B C 1
ATOM 4675 O O . GLU B 1 216 ? -14.914 -6.414 -8.727 1 86.38 216 GLU B O 1
ATOM 4680 N N . LYS B 1 217 ? -16.547 -5.578 -7.414 1 90.69 217 LYS B N 1
ATOM 4681 C CA . LYS B 1 217 ? -15.805 -4.52 -6.738 1 90.69 217 LYS B CA 1
ATOM 4682 C C . LYS B 1 217 ? -15.25 -3.51 -7.738 1 90.69 217 LYS B C 1
ATOM 4684 O O . LYS B 1 217 ? -14.258 -2.832 -7.461 1 90.69 217 LYS B O 1
ATOM 4689 N N . THR B 1 218 ? -15.906 -3.436 -8.883 1 93.81 218 THR B N 1
ATOM 4690 C CA . THR B 1 218 ? -15.469 -2.5 -9.914 1 93.81 218 THR B CA 1
ATOM 4691 C C . THR B 1 218 ? -15.68 -1.059 -9.461 1 93.81 218 THR B C 1
ATOM 4693 O O . THR B 1 218 ? -14.797 -0.216 -9.609 1 93.81 218 THR B O 1
ATOM 4696 N N . VAL B 1 219 ? -16.844 -0.8 -8.859 1 94.44 219 VAL B N 1
ATOM 4697 C CA . VAL B 1 219 ? -17.156 0.554 -8.422 1 94.44 219 VAL B CA 1
ATOM 4698 C C . VAL B 1 219 ? -16.141 1.005 -7.367 1 94.44 219 VAL B C 1
ATOM 4700 O O . VAL B 1 219 ? -15.68 2.145 -7.395 1 94.44 219 VAL B O 1
ATOM 4703 N N . LEU B 1 220 ? -15.805 0.136 -6.488 1 95.12 220 LEU B N 1
ATOM 4704 C CA . LEU B 1 220 ? -14.82 0.443 -5.461 1 95.12 220 LEU B CA 1
ATOM 4705 C C . LEU B 1 220 ? -13.453 0.716 -6.082 1 95.12 220 LEU B C 1
ATOM 4707 O O . LEU B 1 220 ? -12.766 1.659 -5.688 1 95.12 220 LEU B O 1
ATOM 4711 N N . SER B 1 221 ? -13.039 -0.08 -7.051 1 96.94 221 SER B N 1
ATOM 4712 C CA . SER B 1 221 ? -11.773 0.112 -7.746 1 96.94 221 SER B CA 1
ATOM 4713 C C . SER B 1 221 ? -11.727 1.465 -8.445 1 96.94 221 SER B C 1
ATOM 4715 O O . SER B 1 221 ? -10.703 2.16 -8.398 1 96.94 221 SER B O 1
ATOM 4717 N N . PHE B 1 222 ? -12.797 1.807 -9.078 1 96.38 222 PHE B N 1
ATOM 4718 C CA . PHE B 1 222 ? -12.883 3.082 -9.781 1 96.38 222 PHE B CA 1
ATOM 4719 C C . PHE B 1 222 ? -12.797 4.246 -8.797 1 96.38 222 PHE B C 1
ATOM 4721 O O . PHE B 1 222 ? -12.188 5.273 -9.102 1 96.38 222 PHE B O 1
ATOM 4728 N N . THR B 1 223 ? -13.445 4.086 -7.691 1 96.06 223 THR B N 1
ATOM 4729 C CA . THR B 1 223 ? -13.422 5.129 -6.668 1 96.06 223 THR B CA 1
ATOM 4730 C C . THR B 1 223 ? -12.008 5.32 -6.125 1 96.06 223 THR B C 1
ATOM 4732 O O . THR B 1 223 ? -11.539 6.453 -5.98 1 96.06 223 THR B O 1
ATOM 4735 N N . ILE B 1 224 ? -11.32 4.258 -5.859 1 97.19 224 ILE B N 1
ATOM 4736 C CA . ILE B 1 224 ? -9.938 4.32 -5.395 1 97.19 224 ILE B CA 1
ATOM 4737 C C . ILE B 1 224 ? -9.055 4.934 -6.48 1 97.19 224 ILE B C 1
ATOM 4739 O O . ILE B 1 224 ? -8.172 5.742 -6.184 1 97.19 224 ILE B O 1
ATOM 4743 N N . ALA B 1 225 ? -9.32 4.574 -7.703 1 97.81 225 ALA B N 1
ATOM 4744 C CA . ALA B 1 225 ? -8.562 5.117 -8.828 1 97.81 225 ALA B CA 1
ATOM 4745 C C . ALA B 1 225 ? -8.711 6.633 -8.906 1 97.81 225 ALA B C 1
ATOM 4747 O O . ALA B 1 225 ? -7.742 7.348 -9.18 1 97.81 225 ALA B O 1
ATOM 4748 N N . LEU B 1 226 ? -9.93 7.066 -8.703 1 96.44 226 LEU B N 1
ATOM 4749 C CA . LEU B 1 226 ? -10.18 8.5 -8.727 1 96.44 226 LEU B CA 1
ATOM 4750 C C . LEU B 1 226 ? -9.367 9.211 -7.652 1 96.44 226 LEU B C 1
ATOM 4752 O O . LEU B 1 226 ? -8.812 10.289 -7.898 1 96.44 226 LEU B O 1
ATOM 4756 N N . MET B 1 227 ? -9.375 8.672 -6.461 1 97.19 227 MET B N 1
ATOM 4757 C CA . MET B 1 227 ? -8.578 9.227 -5.371 1 97.19 227 MET B CA 1
ATOM 4758 C C . MET B 1 227 ? -7.113 9.359 -5.781 1 97.19 227 MET B C 1
ATOM 4760 O O . MET B 1 227 ? -6.496 10.398 -5.566 1 97.19 227 MET B O 1
ATOM 4764 N N . PHE B 1 228 ? -6.555 8.359 -6.43 1 98 228 PHE B N 1
ATOM 4765 C CA . PHE B 1 228 ? -5.16 8.359 -6.848 1 98 228 PHE B CA 1
ATOM 4766 C C . PHE B 1 228 ? -4.922 9.375 -7.957 1 98 228 PHE B C 1
ATOM 4768 O O . PHE B 1 228 ? -3.9 10.07 -7.961 1 98 228 PHE B O 1
ATOM 4775 N N . LEU B 1 229 ? -5.785 9.469 -8.883 1 97.19 229 LEU B N 1
ATOM 4776 C CA . LEU B 1 229 ? -5.613 10.375 -10.016 1 97.19 229 LEU B CA 1
ATOM 4777 C C . LEU B 1 229 ? -5.715 11.828 -9.57 1 97.19 229 LEU B C 1
ATOM 4779 O O . LEU B 1 229 ? -4.949 12.68 -10.039 1 97.19 229 LEU B O 1
ATOM 4783 N N . PHE B 1 230 ? -6.672 12.102 -8.711 1 97.12 230 PHE B N 1
ATOM 4784 C CA . PHE B 1 230 ? -6.754 13.453 -8.164 1 97.12 230 PHE B CA 1
ATOM 4785 C C . PHE B 1 230 ? -5.52 13.773 -7.324 1 97.12 230 PHE B C 1
ATOM 4787 O O . PHE B 1 230 ? -5.02 14.898 -7.352 1 97.12 230 PHE B O 1
ATOM 4794 N N . SER B 1 231 ? -5.09 12.82 -6.562 1 96.81 231 SER B N 1
ATOM 4795 C CA . SER B 1 231 ? -3.877 13 -5.77 1 96.81 231 SER B CA 1
ATOM 4796 C C . SER B 1 231 ? -2.662 13.242 -6.66 1 96.81 231 SER B C 1
ATOM 4798 O O . SER B 1 231 ? -1.762 14 -6.297 1 96.81 231 SER B O 1
ATOM 4800 N N . PHE B 1 232 ? -2.615 12.594 -7.816 1 95.94 232 PHE B N 1
ATOM 4801 C CA . PHE B 1 232 ? -1.55 12.82 -8.789 1 95.94 232 PHE B CA 1
ATOM 4802 C C . PHE B 1 232 ? -1.52 14.273 -9.234 1 95.94 232 PHE B C 1
ATOM 4804 O O . PHE B 1 232 ? -0.457 14.898 -9.258 1 95.94 232 PHE B O 1
ATOM 4811 N N . LEU B 1 233 ? -2.641 14.797 -9.562 1 94.5 233 LEU B N 1
ATOM 4812 C CA . LEU B 1 233 ? -2.729 16.188 -10.023 1 94.5 233 LEU B CA 1
ATOM 4813 C C . LEU B 1 233 ? -2.209 17.141 -8.953 1 94.5 233 LEU B C 1
ATOM 4815 O O . LEU B 1 233 ? -1.399 18.016 -9.25 1 94.5 233 LEU B O 1
ATOM 4819 N N . SER B 1 234 ? -2.654 16.938 -7.746 1 93.75 234 SER B N 1
ATOM 4820 C CA . SER B 1 234 ? -2.268 17.828 -6.652 1 93.75 234 SER B CA 1
ATOM 4821 C C . SER B 1 234 ? -0.792 17.672 -6.305 1 93.75 234 SER B C 1
ATOM 4823 O O . SER B 1 234 ? -0.091 18.656 -6.07 1 93.75 234 SER B O 1
ATOM 4825 N N . GLU B 1 235 ? -0.353 16.469 -6.258 1 92.38 235 GLU B N 1
ATOM 4826 C CA . GLU B 1 235 ? 1.049 16.203 -5.953 1 92.38 235 GLU B CA 1
ATOM 4827 C C . GLU B 1 235 ? 1.968 16.797 -7.02 1 92.38 235 GLU B C 1
ATOM 4829 O O . GLU B 1 235 ? 3.023 17.344 -6.699 1 92.38 235 GLU B O 1
ATOM 4834 N N . SER B 1 236 ? 1.611 16.656 -8.25 1 90.31 236 SER B N 1
ATOM 4835 C CA . SER B 1 236 ? 2.416 17.141 -9.367 1 90.31 236 SER B CA 1
ATOM 4836 C C . SER B 1 236 ? 2.508 18.672 -9.367 1 90.31 236 SER B C 1
ATOM 4838 O O . SER B 1 236 ? 3.541 19.234 -9.727 1 90.31 236 SER B O 1
ATOM 4840 N N . TRP B 1 237 ? 1.449 19.281 -8.898 1 89.19 237 TRP B N 1
ATOM 4841 C CA . TRP B 1 237 ? 1.396 20.734 -9.008 1 89.19 237 TRP B CA 1
ATOM 4842 C C . TRP B 1 237 ? 1.825 21.406 -7.703 1 89.19 237 TRP B C 1
ATOM 4844 O O . TRP B 1 237 ? 2.438 22.469 -7.711 1 89.19 237 TRP B O 1
ATOM 4854 N N . PHE B 1 238 ? 1.456 20.75 -6.523 1 85.62 238 PHE B N 1
ATOM 4855 C CA . PHE B 1 238 ? 1.643 21.422 -5.246 1 85.62 238 PHE B CA 1
ATOM 4856 C C . PHE B 1 238 ? 2.51 20.594 -4.309 1 85.62 238 PHE B C 1
ATOM 4858 O O . PHE B 1 238 ? 2.773 20.984 -3.174 1 85.62 238 PHE B O 1
ATOM 4865 N N . GLU B 1 239 ? 2.852 19.375 -4.707 1 80.31 239 GLU B N 1
ATOM 4866 C CA . GLU B 1 239 ? 3.668 18.453 -3.92 1 80.31 239 GLU B CA 1
ATOM 4867 C C . GLU B 1 239 ? 2.93 17.984 -2.666 1 80.31 239 GLU B C 1
ATOM 4869 O O . GLU B 1 239 ? 3.553 17.719 -1.635 1 80.31 239 GLU B O 1
ATOM 4874 N N . VAL B 1 240 ? 1.605 18.047 -2.746 1 86.12 240 VAL B N 1
ATOM 4875 C CA . VAL B 1 240 ? 0.765 17.625 -1.633 1 86.12 240 VAL B CA 1
ATOM 4876 C C . VAL B 1 240 ? -0.366 16.734 -2.148 1 86.12 240 VAL B C 1
ATOM 4878 O O . VAL B 1 240 ? -1.461 17.234 -2.441 1 86.12 240 VAL B O 1
ATOM 4881 N N . ALA B 1 241 ? -0.233 15.516 -2.086 1 88.38 241 ALA B N 1
ATOM 4882 C CA . ALA B 1 241 ? -1.163 14.547 -2.656 1 88.38 241 ALA B CA 1
ATOM 4883 C C . ALA B 1 241 ? -2.496 14.562 -1.915 1 88.38 241 ALA B C 1
ATOM 4885 O O . ALA B 1 241 ? -3.537 14.227 -2.488 1 88.38 241 ALA B O 1
ATOM 4886 N N . ILE B 1 242 ? -2.504 14.961 -0.72 1 90.25 242 ILE B N 1
ATOM 4887 C CA . ILE B 1 242 ? -3.617 14.773 0.202 1 90.25 242 ILE B CA 1
ATOM 4888 C C . ILE B 1 242 ? -4.777 15.688 -0.195 1 90.25 242 ILE B C 1
ATOM 4890 O O . ILE B 1 242 ? -5.941 15.359 0.037 1 90.25 242 ILE B O 1
ATOM 4894 N N . GLU B 1 243 ? -4.48 16.844 -0.786 1 92.75 243 GLU B N 1
ATOM 4895 C CA . GLU B 1 243 ? -5.547 17.75 -1.216 1 92.75 243 GLU B CA 1
ATOM 4896 C C . GLU B 1 243 ? -6.414 17.109 -2.293 1 92.75 243 GLU B C 1
ATOM 4898 O O . GLU B 1 243 ? -7.633 17.281 -2.305 1 92.75 243 GLU B O 1
ATOM 4903 N N . GLY B 1 244 ? -5.754 16.438 -3.207 1 95.19 244 GLY B N 1
ATOM 4904 C CA . GLY B 1 244 ? -6.5 15.719 -4.23 1 95.19 244 GLY B CA 1
ATOM 4905 C C . GLY B 1 244 ? -7.359 14.602 -3.666 1 95.19 244 GLY B C 1
ATOM 4906 O O . GLY B 1 244 ? -8.5 14.406 -4.098 1 95.19 244 GLY B O 1
ATOM 4907 N N . ALA B 1 245 ? -6.879 13.875 -2.719 1 96.44 245 ALA B N 1
ATOM 4908 C CA . ALA B 1 245 ? -7.625 12.797 -2.074 1 96.44 245 ALA B CA 1
ATOM 4909 C C . ALA B 1 245 ? -8.875 13.336 -1.379 1 96.44 245 ALA B C 1
ATOM 4911 O O . ALA B 1 245 ? -9.953 12.75 -1.478 1 96.44 245 ALA B O 1
ATOM 4912 N N . PHE B 1 246 ? -8.711 14.43 -0.701 1 94.56 246 PHE B N 1
ATOM 4913 C CA . PHE B 1 246 ? -9.836 15.062 -0.017 1 94.56 246 PHE B CA 1
ATOM 4914 C C . PHE B 1 246 ? -10.922 15.461 -1.011 1 94.56 246 PHE B C 1
ATOM 4916 O O . PHE B 1 246 ? -12.109 15.203 -0.781 1 94.56 246 PHE B O 1
ATOM 4923 N N . MET B 1 247 ? -10.484 16.078 -2.096 1 95.12 247 MET B N 1
ATOM 4924 C CA . MET B 1 247 ? -11.445 16.531 -3.102 1 95.12 247 MET B CA 1
ATOM 4925 C C . MET B 1 247 ? -12.195 15.336 -3.703 1 95.12 247 MET B C 1
ATOM 4927 O O . MET B 1 247 ? -13.398 15.422 -3.953 1 95.12 247 MET B O 1
ATOM 4931 N N . ALA B 1 248 ? -11.5 14.258 -3.955 1 96.19 248 ALA B N 1
ATOM 4932 C CA . ALA B 1 248 ? -12.148 13.047 -4.465 1 96.19 248 ALA B CA 1
ATOM 4933 C C . ALA B 1 248 ? -13.211 12.547 -3.496 1 96.19 248 ALA B C 1
ATOM 4935 O O . ALA B 1 248 ? -14.312 12.172 -3.91 1 96.19 248 ALA B O 1
ATOM 4936 N N . GLY B 1 249 ? -12.891 12.547 -2.217 1 95.25 249 GLY B N 1
ATOM 4937 C CA . GLY B 1 249 ? -13.852 12.156 -1.203 1 95.25 249 GLY B CA 1
ATOM 4938 C C . GLY B 1 249 ? -15.055 13.086 -1.13 1 95.25 249 GLY B C 1
ATOM 4939 O O . GLY B 1 249 ? -16.188 12.625 -1.025 1 95.25 249 GLY B O 1
ATOM 4940 N N . LEU B 1 250 ? -14.789 14.328 -1.212 1 93.56 250 LEU B N 1
ATOM 4941 C CA . LEU B 1 250 ? -15.836 15.336 -1.126 1 93.56 250 LEU B CA 1
ATOM 4942 C C . LEU B 1 250 ? -16.828 15.195 -2.281 1 93.56 250 LEU B C 1
ATOM 4944 O O . LEU B 1 250 ? -18.031 15.266 -2.076 1 93.56 250 LEU B O 1
ATOM 4948 N N . ILE B 1 251 ? -16.312 15.031 -3.469 1 94.12 251 ILE B N 1
ATOM 4949 C CA . ILE B 1 251 ? -17.172 14.914 -4.645 1 94.12 251 ILE B CA 1
ATOM 4950 C C . ILE B 1 251 ? -18.016 13.633 -4.555 1 94.12 251 ILE B C 1
ATOM 4952 O O . ILE B 1 251 ? -19.172 13.617 -4.949 1 94.12 251 ILE B O 1
ATOM 4956 N N . LEU B 1 252 ? -17.422 12.609 -4.062 1 93.56 252 LEU B N 1
ATOM 4957 C CA . LEU B 1 252 ? -18.109 11.328 -3.953 1 93.56 252 LEU B CA 1
ATOM 4958 C C . LEU B 1 252 ? -19.203 11.391 -2.889 1 93.56 252 LEU B C 1
ATOM 4960 O O . LEU B 1 252 ? -20.172 10.633 -2.951 1 93.56 252 LEU B O 1
ATOM 4964 N N . SER B 1 253 ? -19.062 12.211 -1.917 1 91.56 253 SER B N 1
ATOM 4965 C CA . SER B 1 253 ? -19.984 12.305 -0.798 1 91.56 253 SER B CA 1
ATOM 4966 C C . SER B 1 253 ? -21.375 12.758 -1.264 1 91.56 253 SER B C 1
ATOM 4968 O O . SER B 1 253 ? -22.359 12.539 -0.57 1 91.56 253 SER B O 1
ATOM 4970 N N . LYS B 1 254 ? -21.453 13.289 -2.404 1 87.25 254 LYS B N 1
ATOM 4971 C CA . LYS B 1 254 ? -22.719 13.766 -2.949 1 87.25 254 LYS B CA 1
ATOM 4972 C C . LYS B 1 254 ? -23.547 12.617 -3.531 1 87.25 254 LYS B C 1
ATOM 4974 O O . LYS B 1 254 ? -24.75 12.758 -3.738 1 87.25 254 LYS B O 1
ATOM 4979 N N . THR B 1 255 ? -22.891 11.516 -3.76 1 90 255 THR B N 1
ATOM 4980 C CA . THR B 1 255 ? -23.547 10.398 -4.43 1 90 255 THR B CA 1
ATOM 4981 C C . THR B 1 255 ? -23.969 9.336 -3.422 1 90 255 THR B C 1
ATOM 4983 O O . THR B 1 255 ? -23.391 9.234 -2.338 1 90 255 THR B O 1
ATOM 4986 N N . SER B 1 256 ? -24.953 8.562 -3.727 1 86.75 256 SER B N 1
ATOM 4987 C CA . SER B 1 256 ? -25.391 7.445 -2.893 1 86.75 256 SER B CA 1
ATOM 4988 C C . SER B 1 256 ? -24.312 6.371 -2.82 1 86.75 256 SER B C 1
ATOM 4990 O O . SER B 1 256 ? -24.156 5.707 -1.792 1 86.75 256 SER B O 1
ATOM 4992 N N . GLU B 1 257 ? -23.562 6.27 -3.822 1 84.94 257 GLU B N 1
ATOM 4993 C CA . GLU B 1 257 ? -22.469 5.289 -3.871 1 84.94 257 GLU B CA 1
ATOM 4994 C C . GLU B 1 257 ? -21.406 5.602 -2.834 1 84.94 257 GLU B C 1
ATOM 4996 O O . GLU B 1 257 ? -20.828 4.691 -2.225 1 84.94 257 GLU B O 1
ATOM 5001 N N . GLY B 1 258 ? -21.266 6.844 -2.738 1 84.38 258 GLY B N 1
ATOM 5002 C CA . GLY B 1 258 ? -20.266 7.25 -1.759 1 84.38 258 GLY B CA 1
ATOM 5003 C C . GLY B 1 258 ? -20.578 6.762 -0.356 1 84.38 258 GLY B C 1
ATOM 5004 O O . GLY B 1 258 ? -19.688 6.285 0.354 1 84.38 258 GLY B O 1
ATOM 5005 N N . LYS B 1 259 ? -21.766 6.801 -0.007 1 80.56 259 LYS B N 1
ATOM 5006 C CA . LYS B 1 259 ? -22.172 6.367 1.322 1 80.56 259 LYS B CA 1
ATOM 5007 C C . LYS B 1 259 ? -22.047 4.855 1.477 1 80.56 259 LYS B C 1
ATOM 5009 O O . LYS B 1 259 ? -21.625 4.367 2.527 1 80.56 259 LYS B O 1
ATOM 5014 N N . THR B 1 260 ? -22.312 4.223 0.402 1 84.62 260 THR B N 1
ATOM 5015 C CA . THR B 1 260 ? -22.266 2.768 0.436 1 84.62 260 THR B CA 1
ATOM 5016 C C . THR B 1 260 ? -20.828 2.279 0.476 1 84.62 260 THR B C 1
ATOM 5018 O O . THR B 1 260 ? -20.516 1.286 1.139 1 84.62 260 THR B O 1
ATOM 5021 N N . LEU B 1 261 ? -20 3.018 -0.156 1 89.44 261 LEU B N 1
ATOM 5022 C CA . LEU B 1 261 ? -18.609 2.596 -0.289 1 89.44 261 LEU B CA 1
ATOM 5023 C C . LEU B 1 261 ? -17.781 3.045 0.914 1 89.44 261 LEU B C 1
ATOM 5025 O O . LEU B 1 261 ? -16.672 2.564 1.122 1 89.44 261 LEU B O 1
ATOM 5029 N N . ALA B 1 262 ? -18.359 3.951 1.684 1 88.06 262 ALA B N 1
ATOM 5030 C CA . ALA B 1 262 ? -17.656 4.523 2.824 1 88.06 262 ALA B CA 1
ATOM 5031 C C . ALA B 1 262 ? -17.172 3.43 3.781 1 88.06 262 ALA B C 1
ATOM 5033 O O . ALA B 1 262 ? -16.062 3.494 4.305 1 88.06 262 ALA B O 1
ATOM 5034 N N . LYS B 1 263 ? -17.984 2.451 3.967 1 87.62 263 LYS B N 1
ATOM 5035 C CA . LYS B 1 263 ? -17.656 1.381 4.902 1 87.62 263 LYS B CA 1
ATOM 5036 C C . LYS B 1 263 ? -16.453 0.572 4.418 1 87.62 263 LYS B C 1
ATOM 5038 O O . LYS B 1 263 ? -15.547 0.256 5.199 1 87.62 263 LYS B O 1
ATOM 5043 N N . GLU B 1 264 ? -16.422 0.306 3.166 1 90.75 264 GLU B N 1
ATOM 5044 C CA . GLU B 1 264 ? -15.328 -0.482 2.604 1 90.75 264 GLU B CA 1
ATOM 5045 C C . GLU B 1 264 ? -14.031 0.317 2.57 1 90.75 264 GLU B C 1
ATOM 5047 O O . GLU B 1 264 ? -12.961 -0.213 2.877 1 90.75 264 GLU B O 1
ATOM 5052 N N . ILE B 1 265 ? -14.188 1.516 2.262 1 92.94 265 ILE B N 1
ATOM 5053 C CA . ILE B 1 265 ? -13.016 2.385 2.189 1 92.94 265 ILE B CA 1
ATOM 5054 C C . ILE B 1 265 ? -12.43 2.572 3.586 1 92.94 265 ILE B C 1
ATOM 5056 O O . ILE B 1 265 ? -11.203 2.549 3.76 1 92.94 265 ILE B O 1
ATOM 5060 N N . LYS B 1 266 ? -13.281 2.709 4.543 1 91.56 266 LYS B N 1
ATOM 5061 C CA . LYS B 1 266 ? -12.852 2.842 5.93 1 91.56 266 LYS B CA 1
ATOM 5062 C C . LYS B 1 266 ? -12.148 1.573 6.41 1 91.56 266 LYS B C 1
ATOM 5064 O O . LYS B 1 266 ? -11.188 1.643 7.184 1 91.56 266 LYS B O 1
ATOM 5069 N N . SER B 1 267 ? -12.68 0.487 5.926 1 91.5 267 SER B N 1
ATOM 5070 C CA . SER B 1 267 ? -12.062 -0.782 6.297 1 91.5 267 SER B CA 1
ATOM 5071 C C . SER B 1 267 ? -10.641 -0.878 5.773 1 91.5 267 SER B C 1
ATOM 5073 O O . SER B 1 267 ? -9.727 -1.274 6.504 1 91.5 267 SER B O 1
ATOM 5075 N N . ILE B 1 268 ? -10.414 -0.489 4.602 1 92.56 268 ILE B N 1
ATOM 5076 C CA . ILE B 1 268 ? -9.102 -0.513 3.982 1 92.56 268 ILE B CA 1
ATOM 5077 C C . ILE B 1 268 ? -8.164 0.455 4.707 1 92.56 268 ILE B C 1
ATOM 5079 O O . ILE B 1 268 ? -7.055 0.088 5.09 1 92.56 268 ILE B O 1
ATOM 5083 N N . GLY B 1 269 ? -8.656 1.597 4.891 1 94.5 269 GLY B N 1
ATOM 5084 C CA . GLY B 1 269 ? -7.836 2.65 5.469 1 94.5 269 GLY B CA 1
ATOM 5085 C C . GLY B 1 269 ? -7.484 2.398 6.926 1 94.5 269 GLY B C 1
ATOM 5086 O O . GLY B 1 269 ? -6.309 2.379 7.289 1 94.5 269 GLY B O 1
ATOM 5087 N N . ASN B 1 270 ? -8.477 2.076 7.746 1 93.25 270 ASN B N 1
ATOM 5088 C CA . ASN B 1 270 ? -8.305 2.021 9.195 1 93.25 270 ASN B CA 1
ATOM 5089 C C . ASN B 1 270 ? -7.598 0.74 9.625 1 93.25 270 ASN B C 1
ATOM 5091 O O . ASN B 1 270 ? -6.949 0.706 10.672 1 93.25 270 ASN B O 1
ATOM 5095 N N . SER B 1 271 ? -7.688 -0.249 8.805 1 93.69 271 SER B N 1
ATOM 5096 C CA . SER B 1 271 ? -7.121 -1.527 9.211 1 93.69 271 SER B CA 1
ATOM 5097 C C . SER B 1 271 ? -5.684 -1.676 8.734 1 93.69 271 SER B C 1
ATOM 5099 O O . SER B 1 271 ? -4.914 -2.463 9.289 1 93.69 271 SER B O 1
ATOM 5101 N N . PHE B 1 272 ? -5.359 -0.963 7.719 1 95.19 272 PHE B N 1
ATOM 5102 C CA . PHE B 1 272 ? -4.09 -1.259 7.066 1 95.19 272 PHE B CA 1
ATOM 5103 C C . PHE B 1 272 ? -3.279 0.014 6.859 1 95.19 272 PHE B C 1
ATOM 5105 O O . PHE B 1 272 ? -2.291 0.247 7.559 1 95.19 272 PHE B O 1
ATOM 5112 N N . LEU B 1 273 ? -3.744 1.009 6.164 1 96.06 273 LEU B N 1
ATOM 5113 C CA . LEU B 1 273 ? -2.914 2.066 5.598 1 96.06 273 LEU B CA 1
ATOM 5114 C C . LEU B 1 273 ? -2.801 3.244 6.559 1 96.06 273 LEU B C 1
ATOM 5116 O O . LEU B 1 273 ? -1.703 3.744 6.809 1 96.06 273 LEU B O 1
ATOM 5120 N N . ILE B 1 274 ? -3.895 3.648 7.18 1 95.75 274 ILE B N 1
ATOM 5121 C CA . ILE B 1 274 ? -3.93 4.855 8 1 95.75 274 ILE B CA 1
ATOM 5122 C C . ILE B 1 274 ? -3.029 4.672 9.219 1 95.75 274 ILE B C 1
ATOM 5124 O O . ILE B 1 274 ? -2.238 5.562 9.555 1 95.75 274 ILE B O 1
ATOM 5128 N N . PRO B 1 275 ? -3.057 3.494 9.836 1 96 275 PRO B N 1
ATOM 5129 C CA . PRO B 1 275 ? -2.148 3.291 10.969 1 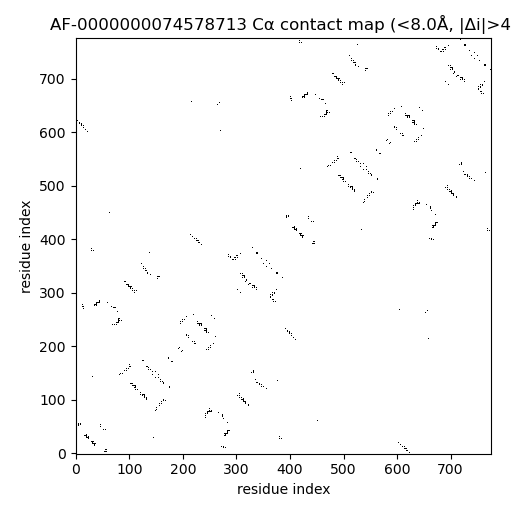96 275 PRO B CA 1
ATOM 5130 C C . PRO B 1 275 ? -0.681 3.453 10.578 1 96 275 PRO B C 1
ATOM 5132 O O . PRO B 1 275 ? 0.114 3.973 11.367 1 96 275 PRO B O 1
ATOM 5135 N N . LEU B 1 276 ? -0.354 3.033 9.414 1 96.31 276 LEU B N 1
ATOM 5136 C CA . LEU B 1 276 ? 1.031 3.131 8.969 1 96.31 276 LEU B CA 1
ATOM 5137 C C . LEU B 1 276 ? 1.447 4.586 8.797 1 96.31 276 LEU B C 1
ATOM 5139 O O . LEU B 1 276 ? 2.605 4.938 9.031 1 96.31 276 LEU B O 1
ATOM 5143 N N . PHE B 1 277 ? 0.55 5.406 8.422 1 94.94 277 PHE B N 1
ATOM 5144 C CA . PHE B 1 277 ? 0.837 6.828 8.289 1 94.94 277 PHE B CA 1
ATOM 5145 C C . PHE B 1 277 ? 1.2 7.434 9.641 1 94.94 277 PHE B C 1
ATOM 5147 O O . PHE B 1 277 ? 2.209 8.133 9.758 1 94.94 277 PHE B O 1
ATOM 5154 N N . PHE B 1 278 ? 0.422 7.16 10.617 1 94.5 278 PHE B N 1
ATOM 5155 C CA . PHE B 1 278 ? 0.615 7.789 11.922 1 94.5 278 PHE B CA 1
ATOM 5156 C C . PHE B 1 278 ? 1.861 7.242 12.602 1 94.5 278 PHE B C 1
ATOM 5158 O O . PHE B 1 278 ? 2.582 7.984 13.273 1 94.5 278 PHE B O 1
ATOM 5165 N N . ILE B 1 279 ? 2.074 5.992 12.43 1 96 279 ILE B N 1
ATOM 5166 C CA . ILE B 1 279 ? 3.289 5.414 12.992 1 96 279 ILE B CA 1
ATOM 5167 C C . ILE B 1 279 ? 4.512 6.012 12.297 1 96 279 ILE B C 1
ATOM 5169 O O . ILE B 1 279 ? 5.504 6.344 12.953 1 96 279 ILE B O 1
ATOM 5173 N N . TYR B 1 280 ? 4.414 6.141 11 1 93.94 280 TYR B N 1
ATOM 5174 C CA . TYR B 1 280 ? 5.508 6.73 10.234 1 93.94 280 TYR B CA 1
ATOM 5175 C C . TYR B 1 280 ? 5.75 8.172 10.656 1 93.94 280 TYR B C 1
ATOM 5177 O O . TYR B 1 280 ? 6.898 8.602 10.805 1 93.94 280 TYR B O 1
ATOM 5185 N N . THR B 1 281 ? 4.703 8.922 10.805 1 91.19 281 THR B N 1
ATOM 5186 C CA . THR B 1 281 ? 4.793 10.305 11.266 1 91.19 281 THR B CA 1
ATOM 5187 C C . THR B 1 281 ? 5.492 10.383 12.617 1 91.19 281 THR B C 1
ATOM 5189 O O . THR B 1 281 ? 6.387 11.211 12.812 1 91.19 281 THR B O 1
ATOM 5192 N N . GLY B 1 282 ? 5.137 9.523 13.523 1 93.5 282 GLY B N 1
ATOM 5193 C CA . GLY B 1 282 ? 5.797 9.469 14.82 1 93.5 282 GLY B CA 1
ATOM 5194 C C . GLY B 1 282 ? 7.258 9.062 14.727 1 93.5 282 GLY B C 1
ATOM 5195 O O . GLY B 1 282 ? 8.102 9.602 15.445 1 93.5 282 GLY B O 1
ATOM 5196 N N . ALA B 1 283 ? 7.52 8.148 13.859 1 94.06 283 ALA B N 1
ATOM 5197 C CA . ALA B 1 283 ? 8.875 7.617 13.734 1 94.06 283 ALA B CA 1
ATOM 5198 C C . ALA B 1 283 ? 9.836 8.688 13.234 1 94.06 283 ALA B C 1
ATOM 5200 O O . ALA B 1 283 ? 11.047 8.586 13.453 1 94.06 283 ALA B O 1
ATOM 5201 N N . ARG B 1 284 ? 9.336 9.68 12.594 1 90.94 284 ARG B N 1
ATOM 5202 C CA . ARG B 1 284 ? 10.172 10.734 12.039 1 90.94 284 ARG B CA 1
ATOM 5203 C C . ARG B 1 284 ? 10.523 11.773 13.102 1 90.94 284 ARG B C 1
ATOM 5205 O O . ARG B 1 284 ? 11.391 12.625 12.891 1 90.94 284 ARG B O 1
ATOM 5212 N N . LEU B 1 285 ? 9.867 11.688 14.227 1 91.81 285 LEU B N 1
ATOM 5213 C CA . LEU B 1 285 ? 10.133 12.617 15.32 1 91.81 285 LEU B CA 1
ATOM 5214 C C . LEU B 1 285 ? 11.383 12.203 16.094 1 91.81 285 LEU B C 1
ATOM 5216 O O . LEU B 1 285 ? 11.305 11.406 17.031 1 91.81 285 LEU B O 1
ATOM 5220 N N . ASN B 1 286 ? 12.5 12.75 15.719 1 93.12 286 ASN B N 1
ATOM 5221 C CA . ASN B 1 286 ? 13.812 12.422 16.266 1 93.12 286 ASN B CA 1
ATOM 5222 C C . ASN B 1 286 ? 14.047 13.109 17.609 1 93.12 286 ASN B C 1
ATOM 5224 O O . ASN B 1 286 ? 14.375 14.297 17.656 1 93.12 286 ASN B O 1
ATOM 5228 N N . LEU B 1 287 ? 14.008 12.398 18.641 1 94 287 LEU B N 1
ATOM 5229 C CA . LEU B 1 287 ? 14.141 12.953 19.984 1 94 287 LEU B CA 1
ATOM 5230 C C . LEU B 1 287 ? 15.586 13.336 20.281 1 94 287 LEU B C 1
ATOM 5232 O O . LEU B 1 287 ? 15.859 14.062 21.234 1 94 287 LEU B O 1
ATOM 5236 N N . THR B 1 288 ? 16.516 12.953 19.453 1 92.62 288 THR B N 1
ATOM 5237 C CA . THR B 1 288 ? 17.906 13.383 19.625 1 92.62 288 THR B CA 1
ATOM 5238 C C . THR B 1 288 ? 18.031 14.883 19.391 1 92.62 288 THR B C 1
ATOM 5240 O O . THR B 1 288 ? 19.031 15.5 19.797 1 92.62 288 THR B O 1
ATOM 5243 N N . ALA B 1 289 ? 17.062 15.461 18.703 1 90.12 289 ALA B N 1
ATOM 5244 C CA . ALA B 1 289 ? 17.031 16.906 18.469 1 90.12 289 ALA B CA 1
ATOM 5245 C C . ALA B 1 289 ? 17.016 17.672 19.781 1 90.12 289 ALA B C 1
ATOM 5247 O O . ALA B 1 289 ? 17.5 18.797 19.859 1 90.12 289 ALA B O 1
ATOM 5248 N N . PHE B 1 290 ? 16.562 17.047 20.828 1 91.38 290 PHE B N 1
ATOM 5249 C CA . PHE B 1 290 ? 16.438 17.703 22.125 1 91.38 290 PHE B CA 1
ATOM 5250 C C . PHE B 1 290 ? 17.797 17.797 22.797 1 91.38 290 PHE B C 1
ATOM 5252 O O . PHE B 1 290 ? 17.953 18.531 23.781 1 91.38 290 PHE B O 1
ATOM 5259 N N . LEU B 1 291 ? 18.766 17.125 22.281 1 90.44 291 LEU B N 1
ATOM 5260 C CA . LEU B 1 291 ? 20.109 17.156 22.844 1 90.44 291 LEU B CA 1
ATOM 5261 C C . LEU B 1 291 ? 20.875 18.391 22.359 1 90.44 291 LEU B C 1
ATOM 5263 O O . LEU B 1 291 ? 21.906 18.75 22.922 1 90.44 291 LEU B O 1
ATOM 5267 N N . ASN B 1 292 ? 20.359 19.078 21.344 1 90.12 292 ASN B N 1
ATOM 5268 C CA . ASN B 1 292 ? 20.938 20.328 20.875 1 90.12 292 ASN B CA 1
ATOM 5269 C C . ASN B 1 292 ? 20.484 21.516 21.719 1 90.12 292 ASN B C 1
ATOM 5271 O O . ASN B 1 292 ? 19.422 22.094 21.469 1 90.12 292 ASN B O 1
ATOM 5275 N N . HIS B 1 293 ? 21.312 22.016 22.516 1 89.94 293 HIS B N 1
ATOM 5276 C CA . HIS B 1 293 ? 20.953 23.047 23.484 1 89.94 293 HIS B CA 1
ATOM 5277 C C . HIS B 1 293 ? 20.641 24.375 22.812 1 89.94 293 HIS B C 1
ATOM 5279 O O . HIS B 1 293 ? 19.766 25.109 23.266 1 89.94 293 HIS B O 1
ATOM 5285 N N . GLU B 1 294 ? 21.375 24.672 21.781 1 88.31 294 GLU B N 1
ATOM 5286 C CA . GLU B 1 294 ? 21.125 25.938 21.078 1 88.31 294 GLU B CA 1
ATOM 5287 C C . GLU B 1 294 ? 19.766 25.922 20.391 1 88.31 294 GLU B C 1
ATOM 5289 O O . GLU B 1 294 ? 19.125 26.969 20.25 1 88.31 294 GLU B O 1
ATOM 5294 N N . ALA B 1 295 ? 19.375 24.781 20.047 1 94.19 295 ALA B N 1
ATOM 5295 C CA . ALA B 1 295 ? 18.109 24.656 19.328 1 94.19 295 ALA B CA 1
ATOM 5296 C C . ALA B 1 295 ? 16.938 24.781 20.281 1 94.19 295 ALA B C 1
ATOM 5298 O O . ALA B 1 295 ? 15.82 25.094 19.859 1 94.19 295 ALA B O 1
ATOM 5299 N N . LEU B 1 296 ? 17.156 24.609 21.578 1 95.75 296 LEU B N 1
ATOM 5300 C CA . LEU B 1 296 ? 16.062 24.609 22.547 1 95.75 296 LEU B CA 1
ATOM 5301 C C . LEU B 1 296 ? 15.469 26 22.703 1 95.75 296 LEU B C 1
ATOM 5303 O O . LEU B 1 296 ? 14.258 26.141 22.875 1 95.75 296 LEU B O 1
ATOM 5307 N N . ILE B 1 297 ? 16.328 26.969 22.641 1 94.88 297 ILE B N 1
ATOM 5308 C CA . ILE B 1 297 ? 15.828 28.344 22.75 1 94.88 297 ILE B CA 1
ATOM 5309 C C . ILE B 1 297 ? 14.945 28.672 21.562 1 94.88 297 ILE B C 1
ATOM 5311 O O . ILE B 1 297 ? 13.828 29.156 21.719 1 94.88 297 ILE B O 1
ATOM 5315 N N . LEU B 1 298 ? 15.531 28.406 20.406 1 96.31 298 LEU B N 1
ATOM 5316 C CA . LEU B 1 298 ? 14.766 28.641 19.203 1 96.31 298 LEU B CA 1
ATOM 5317 C C . LEU B 1 298 ? 13.477 27.828 19.188 1 96.31 298 LEU B C 1
ATOM 5319 O O . LEU B 1 298 ? 12.422 28.328 18.781 1 96.31 298 LEU B O 1
ATOM 5323 N N . ALA B 1 299 ? 13.57 26.609 19.641 1 97.44 299 ALA B N 1
ATOM 5324 C CA . ALA B 1 299 ? 12.391 25.75 19.719 1 97.44 299 ALA B CA 1
ATOM 5325 C C . ALA B 1 299 ? 11.344 26.344 20.656 1 97.44 299 ALA B C 1
ATOM 5327 O O . ALA B 1 299 ? 10.141 26.281 20.359 1 97.44 299 ALA B O 1
ATOM 5328 N N . THR B 1 300 ? 11.773 26.844 21.766 1 96.94 300 THR B N 1
ATOM 5329 C CA . THR B 1 300 ? 10.859 27.469 22.719 1 96.94 300 THR B CA 1
ATOM 5330 C C . THR B 1 300 ? 10.148 28.656 22.094 1 96.94 300 THR B C 1
ATOM 5332 O O . THR B 1 300 ? 8.945 28.844 22.297 1 96.94 300 THR B O 1
ATOM 5335 N N . ILE B 1 301 ? 10.852 29.406 21.344 1 96.31 301 ILE B N 1
ATOM 5336 C CA . ILE B 1 301 ? 10.258 30.531 20.625 1 96.31 301 ILE B CA 1
ATOM 5337 C C . ILE B 1 301 ? 9.219 30.031 19.625 1 96.31 301 ILE B C 1
ATOM 5339 O O . ILE B 1 301 ? 8.109 30.547 19.562 1 96.31 301 ILE B O 1
ATOM 5343 N N . PHE B 1 302 ? 9.617 29.016 18.844 1 97.62 302 PHE B N 1
ATOM 5344 C CA . PHE B 1 302 ? 8.703 28.438 17.875 1 97.62 302 PHE B CA 1
ATOM 5345 C C . PHE B 1 302 ? 7.434 27.938 18.562 1 97.62 302 PHE B C 1
ATOM 5347 O O . PHE B 1 302 ? 6.328 28.141 18.062 1 97.62 302 PHE B O 1
ATOM 5354 N N . ILE B 1 303 ? 7.602 27.281 19.703 1 97.5 303 ILE B N 1
ATOM 5355 C CA . ILE B 1 303 ? 6.477 26.688 20.406 1 97.5 303 ILE B CA 1
ATOM 5356 C C . ILE B 1 303 ? 5.555 27.781 20.938 1 97.5 303 ILE B C 1
ATOM 5358 O O . ILE B 1 303 ? 4.348 27.766 20.703 1 97.5 303 ILE B O 1
ATOM 5362 N N . ILE B 1 304 ? 6.082 28.734 21.578 1 97 304 ILE B N 1
ATOM 5363 C CA . ILE B 1 304 ? 5.281 29.797 22.203 1 97 304 ILE B CA 1
ATOM 5364 C C . ILE B 1 304 ? 4.621 30.641 21.125 1 97 304 ILE B C 1
ATOM 5366 O O . ILE B 1 304 ? 3.398 30.812 21.109 1 97 304 ILE B O 1
ATOM 5370 N N . VAL B 1 305 ? 5.406 31.141 20.203 1 96.94 305 VAL B N 1
ATOM 5371 C CA . VAL B 1 305 ? 4.898 32.031 19.188 1 96.94 305 VAL B CA 1
ATOM 5372 C C . VAL B 1 305 ? 4.008 31.266 18.219 1 96.94 305 VAL B C 1
ATOM 5374 O O . VAL B 1 305 ? 2.914 31.719 17.859 1 96.94 305 VAL B O 1
ATOM 5377 N N . GLY B 1 306 ? 4.488 30.141 17.781 1 96.31 306 GLY B N 1
ATOM 5378 C CA . GLY B 1 306 ? 3.764 29.344 16.797 1 96.31 306 GLY B CA 1
ATOM 5379 C C . GLY B 1 306 ? 2.41 28.875 17.297 1 96.31 306 GLY B C 1
ATOM 5380 O O . GLY B 1 306 ? 1.397 29.062 16.609 1 96.31 306 GLY B O 1
ATOM 5381 N N . VAL B 1 307 ? 2.375 28.266 18.469 1 96.12 307 VAL B N 1
ATOM 5382 C CA . VAL B 1 307 ? 1.144 27.703 19.016 1 96.12 307 VAL B CA 1
ATOM 5383 C C . VAL B 1 307 ? 0.185 28.828 19.391 1 96.12 307 VAL B C 1
ATOM 5385 O O . VAL B 1 307 ? -1 28.797 19.047 1 96.12 307 VAL B O 1
ATOM 5388 N N . PHE B 1 308 ? 0.697 29.812 20 1 96.38 308 PHE B N 1
ATOM 5389 C CA . PHE B 1 308 ? -0.147 30.906 20.484 1 96.38 308 PHE B CA 1
ATOM 5390 C C . PHE B 1 308 ? -0.722 31.719 19.344 1 96.38 308 PHE B C 1
ATOM 5392 O O . PHE B 1 308 ? -1.914 32.031 19.328 1 96.38 308 PHE B O 1
ATOM 5399 N N . THR B 1 309 ? 0.033 32.094 18.406 1 96.19 309 THR B N 1
ATOM 5400 C CA . THR B 1 309 ? -0.428 32.969 17.312 1 96.19 309 THR B CA 1
ATOM 5401 C C . THR B 1 309 ? -1.402 32.219 16.406 1 96.19 309 THR B C 1
ATOM 5403 O O . THR B 1 309 ? -2.361 32.812 15.906 1 96.19 309 THR B O 1
ATOM 5406 N N . LYS B 1 310 ? -1.107 30.953 16.188 1 95.5 310 LYS B N 1
ATOM 5407 C CA . LYS B 1 310 ? -2.049 30.156 15.414 1 95.5 310 LYS B CA 1
ATOM 5408 C C . LYS B 1 310 ? -3.385 30.031 16.141 1 95.5 310 LYS B C 1
ATOM 5410 O O . LYS B 1 310 ? -4.445 30.125 15.516 1 95.5 310 LYS B O 1
ATOM 5415 N N . PHE B 1 311 ? -3.234 29.734 17.375 1 96.44 311 PHE B N 1
ATOM 5416 C CA . PHE B 1 311 ? -4.41 29.594 18.234 1 96.44 311 PHE B CA 1
ATOM 5417 C C . PHE B 1 311 ? -5.258 30.859 18.203 1 96.44 311 PHE B C 1
ATOM 5419 O O . PHE B 1 311 ? -6.465 30.797 17.969 1 96.44 311 PHE B O 1
ATOM 5426 N N . VAL B 1 312 ? -4.641 31.953 18.328 1 96.69 312 VAL B N 1
ATOM 5427 C CA . VAL B 1 312 ? -5.336 33.219 18.328 1 96.69 312 VAL B CA 1
ATOM 5428 C C . VAL B 1 312 ? -5.859 33.562 16.938 1 96.69 312 VAL B C 1
ATOM 5430 O O . VAL B 1 312 ? -6.973 34.062 16.781 1 96.69 312 VAL B O 1
ATOM 5433 N N . GLY B 1 313 ? -5.047 33.281 15.938 1 96.75 313 GLY B N 1
ATOM 5434 C CA . GLY B 1 313 ? -5.461 33.562 14.57 1 96.75 313 GLY B CA 1
ATOM 5435 C C . GLY B 1 313 ? -6.738 32.844 14.18 1 96.75 313 GLY B C 1
ATOM 5436 O O . GLY B 1 313 ? -7.699 33.469 13.734 1 96.75 313 GLY B O 1
ATOM 5437 N N . TRP B 1 314 ? -6.742 31.516 14.359 1 97.31 314 TRP B N 1
ATOM 5438 C CA . TRP B 1 314 ? -7.926 30.734 14.023 1 97.31 314 TRP B CA 1
ATOM 5439 C C . TRP B 1 314 ? -9.102 31.109 14.914 1 97.31 314 TRP B C 1
ATOM 5441 O O . TRP B 1 314 ? -10.234 31.219 14.445 1 97.31 314 TRP B O 1
ATOM 5451 N N . GLY B 1 315 ? -8.852 31.312 16.234 1 96.69 315 GLY B N 1
ATOM 5452 C CA . GLY B 1 315 ? -9.898 31.688 17.172 1 96.69 315 GLY B CA 1
ATOM 5453 C C . GLY B 1 315 ? -10.547 33.031 16.828 1 96.69 315 GLY B C 1
ATOM 5454 O O . GLY B 1 315 ? -11.773 33.156 16.875 1 96.69 315 GLY B O 1
ATOM 5455 N N . LEU B 1 316 ? -9.758 33.969 16.547 1 95.94 316 LEU B N 1
ATOM 5456 C CA . LEU B 1 316 ? -10.266 35.312 16.203 1 95.94 316 LEU B CA 1
ATOM 5457 C C . LEU B 1 316 ? -11.07 35.25 14.906 1 95.94 316 LEU B C 1
ATOM 5459 O O . LEU B 1 316 ? -12.062 35.969 14.75 1 95.94 316 LEU B O 1
ATOM 5463 N N . GLY B 1 317 ? -10.555 34.469 13.984 1 94.38 317 GLY B N 1
ATOM 5464 C CA . GLY B 1 317 ? -11.32 34.281 12.758 1 94.38 317 GLY B CA 1
ATOM 5465 C C . GLY B 1 317 ? -12.727 33.75 13.008 1 94.38 317 GLY B C 1
ATOM 5466 O O . GLY B 1 317 ? -13.688 34.219 12.398 1 94.38 317 GLY B O 1
ATOM 5467 N N . ALA B 1 318 ? -12.828 32.844 13.883 1 94.88 318 ALA B N 1
ATOM 5468 C CA . ALA B 1 318 ? -14.125 32.25 14.234 1 94.88 318 ALA B CA 1
ATOM 5469 C C . ALA B 1 318 ? -15.008 33.281 14.938 1 94.88 318 ALA B C 1
ATOM 5471 O O . ALA B 1 318 ? -16.219 33.344 14.688 1 94.88 318 ALA B O 1
ATOM 5472 N N . LYS B 1 319 ? -14.391 34.094 15.758 1 94.25 319 LYS B N 1
ATOM 5473 C CA . LYS B 1 319 ? -15.148 35.062 16.547 1 94.25 319 LYS B CA 1
ATOM 5474 C C . LYS B 1 319 ? -15.625 36.219 15.664 1 94.25 319 LYS B C 1
ATOM 5476 O O . LYS B 1 319 ? -16.781 36.625 15.742 1 94.25 319 LYS B O 1
ATOM 5481 N N . ILE B 1 320 ? -14.883 36.688 14.906 1 92.38 320 ILE B N 1
ATOM 5482 C CA . ILE B 1 320 ? -15.172 37.906 14.125 1 92.38 320 ILE B CA 1
ATOM 5483 C C . ILE B 1 320 ? -16.156 37.562 13.008 1 92.38 320 ILE B C 1
ATOM 5485 O O . ILE B 1 320 ? -17.172 38.219 12.844 1 92.38 320 ILE B O 1
ATOM 5489 N N . MET B 1 321 ? -15.906 36.5 12.273 1 88.5 321 MET B N 1
ATOM 5490 C CA . MET B 1 321 ? -16.688 36.188 11.078 1 88.5 321 MET B CA 1
ATOM 5491 C C . MET B 1 321 ? -17.875 35.312 11.422 1 88.5 321 MET B C 1
ATOM 5493 O O . MET B 1 321 ? -18.922 35.406 10.789 1 88.5 321 MET B O 1
ATOM 5497 N N . GLY B 1 322 ? -17.609 34.375 12.297 1 85.06 322 GLY B N 1
ATOM 5498 C CA . GLY B 1 322 ? -18.641 33.406 12.609 1 85.06 322 GLY B CA 1
ATOM 5499 C C . GLY B 1 322 ? -19.578 33.875 13.703 1 85.06 322 GLY B C 1
ATOM 5500 O O . GLY B 1 322 ? -20.656 33.312 13.883 1 85.06 322 GLY B O 1
ATOM 5501 N N . LYS B 1 323 ? -19.25 34.812 14.398 1 92.25 323 LYS B N 1
ATOM 5502 C CA . LYS B 1 323 ? -19.984 35.25 15.594 1 92.25 323 LYS B CA 1
ATOM 5503 C C . LYS B 1 323 ? -20.203 34.062 16.547 1 92.25 323 LYS B C 1
ATOM 5505 O O . LYS B 1 323 ? -21.297 33.906 17.109 1 92.25 323 LYS B O 1
ATOM 5510 N N . TRP B 1 324 ? -19.141 33.219 16.531 1 94.12 324 TRP B N 1
ATOM 5511 C CA . TRP B 1 324 ? -19.203 32.031 17.391 1 94.12 324 TRP B CA 1
ATOM 5512 C C . TRP B 1 324 ? -18.938 32.375 18.844 1 94.12 324 TRP B C 1
ATOM 5514 O O . TRP B 1 324 ? -18.281 33.375 19.125 1 94.12 324 TRP B O 1
ATOM 5524 N N . ASP B 1 325 ? -19.516 31.609 19.766 1 94.5 325 ASP B N 1
ATOM 5525 C CA . ASP B 1 325 ? -19.203 31.812 21.172 1 94.5 325 ASP B CA 1
ATOM 5526 C C . ASP B 1 325 ? -17.781 31.391 21.484 1 94.5 325 ASP B C 1
ATOM 5528 O O . ASP B 1 325 ? -17.078 30.859 20.625 1 94.5 325 ASP B O 1
ATOM 5532 N N . LEU B 1 326 ? -17.344 31.672 22.672 1 94.56 326 LEU B N 1
ATOM 5533 C CA . LEU B 1 326 ? -15.961 31.453 23.062 1 94.56 326 LEU B CA 1
ATOM 5534 C C . LEU B 1 326 ? -15.617 29.969 23.016 1 94.56 326 LEU B C 1
ATOM 5536 O O . LEU B 1 326 ? -14.5 29.609 22.641 1 94.56 326 LEU B O 1
ATOM 5540 N N . LYS B 1 327 ? -16.562 29.172 23.328 1 95.25 327 LYS B N 1
ATOM 5541 C CA . LYS B 1 327 ? -16.312 27.734 23.344 1 95.25 327 LYS B CA 1
ATOM 5542 C C . LYS B 1 327 ? -16.016 27.203 21.938 1 95.25 327 LYS B C 1
ATOM 5544 O O . LYS B 1 327 ? -15.016 26.531 21.719 1 95.25 327 LYS B O 1
ATOM 5549 N N . LYS B 1 328 ? -16.859 27.516 21.031 1 96 328 LYS B N 1
ATOM 5550 C CA . LYS B 1 328 ? -16.688 27.094 19.641 1 96 328 LYS B CA 1
ATOM 5551 C C . LYS B 1 328 ? -15.406 27.672 19.047 1 96 328 LYS B C 1
ATOM 5553 O O . LYS B 1 328 ? -14.711 27 18.281 1 96 328 LYS B O 1
ATOM 5558 N N . SER B 1 329 ? -15.164 28.859 19.422 1 96.94 329 SER B N 1
ATOM 5559 C CA . SER B 1 329 ? -13.961 29.516 18.922 1 96.94 329 SER B CA 1
ATOM 5560 C C . SER B 1 329 ? -12.695 28.828 19.438 1 96.94 329 SER B C 1
ATOM 5562 O O . SER B 1 329 ? -11.727 28.672 18.703 1 96.94 329 SER B O 1
ATOM 5564 N N . ILE B 1 330 ? -12.664 28.453 20.672 1 96.94 330 ILE B N 1
ATOM 5565 C CA . ILE B 1 330 ? -11.531 27.766 21.281 1 96.94 330 ILE B CA 1
ATOM 5566 C C . ILE B 1 330 ? -11.375 26.375 20.656 1 96.94 330 ILE B C 1
ATOM 5568 O O . ILE B 1 330 ? -10.25 25.906 20.453 1 96.94 330 ILE B O 1
ATOM 5572 N N . GLN B 1 331 ? -12.508 25.781 20.328 1 97.56 331 GLN B N 1
ATOM 5573 C CA . GLN B 1 331 ? -12.484 24.469 19.688 1 97.56 331 GLN B CA 1
ATOM 5574 C C . GLN B 1 331 ? -11.797 24.562 18.312 1 97.56 331 GLN B C 1
ATOM 5576 O O . GLN B 1 331 ? -10.93 23.75 18 1 97.56 331 GLN B O 1
ATOM 5581 N N . LEU B 1 332 ? -12.172 25.516 17.578 1 97.69 332 LEU B N 1
ATOM 5582 C CA . LEU B 1 332 ? -11.547 25.703 16.266 1 97.69 332 LEU B CA 1
ATOM 5583 C C . LEU B 1 332 ? -10.07 26.047 16.422 1 97.69 332 LEU B C 1
ATOM 5585 O O . LEU B 1 332 ? -9.227 25.516 15.688 1 97.69 332 LEU B O 1
ATOM 5589 N N . ALA B 1 333 ? -9.789 26.953 17.344 1 97.69 333 ALA B N 1
ATOM 5590 C CA . ALA B 1 333 ? -8.414 27.359 17.594 1 97.69 333 ALA B CA 1
ATOM 5591 C C . ALA B 1 333 ? -7.543 26.156 17.953 1 97.69 333 ALA B C 1
ATOM 5593 O O . ALA B 1 333 ? -6.406 26.031 17.484 1 97.69 333 ALA B O 1
ATOM 5594 N N . SER B 1 334 ? -8.031 25.266 18.75 1 97.25 334 SER B N 1
ATOM 5595 C CA . SER B 1 334 ? -7.285 24.094 19.219 1 97.25 334 SER B CA 1
ATOM 5596 C C . SER B 1 334 ? -6.973 23.141 18.078 1 97.25 334 SER B C 1
ATOM 5598 O O . SER B 1 334 ? -5.969 22.422 18.109 1 97.25 334 SER B O 1
ATOM 5600 N N . ALA B 1 335 ? -7.758 23.188 17.016 1 96.5 335 ALA B N 1
ATOM 5601 C CA . ALA B 1 335 ? -7.582 22.312 15.859 1 96.5 335 ALA B CA 1
ATOM 5602 C C . ALA B 1 335 ? -6.438 22.797 14.977 1 96.5 335 ALA B C 1
ATOM 5604 O O . ALA B 1 335 ? -5.957 22.047 14.109 1 96.5 335 ALA B O 1
ATOM 5605 N N . SER B 1 336 ? -5.918 23.953 15.234 1 96.38 336 SER B N 1
ATOM 5606 C CA . SER B 1 336 ? -4.879 24.547 14.398 1 96.38 336 SER B CA 1
ATOM 5607 C C . SER B 1 336 ? -3.488 24.25 14.938 1 96.38 336 SER B C 1
ATOM 5609 O O . SER B 1 336 ? -2.484 24.562 14.305 1 96.38 336 SER B O 1
ATOM 5611 N N . VAL B 1 337 ? -3.352 23.562 16 1 95.44 337 VAL B N 1
ATOM 5612 C CA . VAL B 1 337 ? -2.131 23.484 16.797 1 95.44 337 VAL B CA 1
ATOM 5613 C C . VAL B 1 337 ? -1.162 22.484 16.172 1 95.44 337 VAL B C 1
ATOM 5615 O O . VAL B 1 337 ? 0.042 22.75 16.094 1 95.44 337 VAL B O 1
ATOM 5618 N N . PRO B 1 338 ? -1.664 21.391 15.648 1 95.38 338 PRO B N 1
ATOM 5619 C CA . PRO B 1 338 ? -0.708 20.375 15.219 1 95.38 338 PRO B CA 1
ATOM 5620 C C . PRO B 1 338 ? 0.009 20.734 13.922 1 95.38 338 PRO B C 1
ATOM 5622 O O . PRO B 1 338 ? -0.598 21.328 13.023 1 95.38 338 PRO B O 1
ATOM 5625 N N . ARG B 1 339 ? 1.346 20.391 13.953 1 94.06 339 ARG B N 1
ATOM 5626 C CA . ARG B 1 339 ? 2.221 20.5 12.789 1 94.06 339 ARG B CA 1
ATOM 5627 C C . ARG B 1 339 ? 2.852 19.156 12.453 1 94.06 339 ARG B C 1
ATOM 5629 O O . ARG B 1 339 ? 3.025 18.297 13.328 1 94.06 339 ARG B O 1
ATOM 5636 N N . ALA B 1 340 ? 3.172 19.016 11.195 1 90.44 340 ALA B N 1
ATOM 5637 C CA . ALA B 1 340 ? 3.826 17.766 10.805 1 90.44 340 ALA B CA 1
ATOM 5638 C C . ALA B 1 340 ? 4.852 18 9.703 1 90.44 340 ALA B C 1
ATOM 5640 O O . ALA B 1 340 ? 5.832 18.734 9.898 1 90.44 340 ALA B O 1
ATOM 5641 N N . GLU B 1 341 ? 4.621 17.453 8.578 1 84.44 341 GLU B N 1
ATOM 5642 C CA . GLU B 1 341 ? 5.656 17.375 7.547 1 84.44 341 GLU B CA 1
ATOM 5643 C C . GLU B 1 341 ? 5.824 18.703 6.824 1 84.44 341 GLU B C 1
ATOM 5645 O O . GLU B 1 341 ? 6.926 19.047 6.398 1 84.44 341 GLU B O 1
ATOM 5650 N N . ILE B 1 342 ? 4.793 19.5 6.727 1 86.44 342 ILE B N 1
ATOM 5651 C CA . ILE B 1 342 ? 4.832 20.719 5.918 1 86.44 342 ILE B CA 1
ATOM 5652 C C . ILE B 1 342 ? 5.797 21.719 6.551 1 86.44 342 ILE B C 1
ATOM 5654 O O . ILE B 1 342 ? 6.492 22.453 5.84 1 86.44 342 ILE B O 1
ATOM 5658 N N . ALA B 1 343 ? 5.859 21.75 7.832 1 90.62 343 ALA B N 1
ATOM 5659 C CA . ALA B 1 343 ? 6.801 22.641 8.516 1 90.62 343 ALA B CA 1
ATOM 5660 C C . ALA B 1 343 ? 8.242 22.312 8.133 1 90.62 343 ALA B C 1
ATOM 5662 O O . ALA B 1 343 ? 9.039 23.219 7.859 1 90.62 343 ALA B O 1
ATOM 5663 N N . LEU B 1 344 ? 8.547 21.109 8.023 1 87.81 344 LEU B N 1
ATOM 5664 C CA . LEU B 1 344 ? 9.898 20.656 7.676 1 87.81 344 LEU B CA 1
ATOM 5665 C C . LEU B 1 344 ? 10.18 20.891 6.195 1 87.81 344 LEU B C 1
ATOM 5667 O O . LEU B 1 344 ? 11.305 21.219 5.82 1 87.81 344 LEU B O 1
ATOM 5671 N N . ILE B 1 345 ? 9.195 20.719 5.418 1 84.56 345 ILE B N 1
ATOM 5672 C CA . ILE B 1 345 ? 9.352 20.922 3.984 1 84.56 345 ILE B CA 1
ATOM 5673 C C . ILE B 1 345 ? 9.672 22.391 3.715 1 84.56 345 ILE B C 1
ATOM 5675 O O . ILE B 1 345 ? 10.586 22.719 2.955 1 84.56 345 ILE B O 1
ATOM 5679 N N . ASN B 1 346 ? 8.984 23.25 4.367 1 88.25 346 ASN B N 1
ATOM 5680 C CA . ASN B 1 346 ? 9.25 24.672 4.234 1 88.25 346 ASN B CA 1
ATOM 5681 C C . ASN B 1 346 ? 10.672 25.016 4.656 1 88.25 346 ASN B C 1
ATOM 5683 O O . ASN B 1 346 ? 11.352 25.797 3.986 1 88.25 346 ASN B O 1
ATOM 5687 N N . LEU B 1 347 ? 11.086 24.422 5.688 1 91.25 347 LEU B N 1
ATOM 5688 C CA . LEU B 1 347 ? 12.43 24.672 6.191 1 91.25 347 LEU B CA 1
ATOM 5689 C C . LEU B 1 347 ? 13.477 24.203 5.184 1 91.25 347 LEU B C 1
ATOM 5691 O O . LEU B 1 347 ? 14.445 24.922 4.906 1 91.25 347 LEU B O 1
ATOM 5695 N N . MET B 1 348 ? 13.25 23.078 4.621 1 88.75 348 MET B N 1
ATOM 5696 C CA . MET B 1 348 ? 14.25 22.516 3.719 1 88.75 348 MET B CA 1
ATOM 5697 C C . MET B 1 348 ? 14.32 23.312 2.414 1 88.75 348 MET B C 1
ATOM 5699 O O . MET B 1 348 ? 15.391 23.438 1.819 1 88.75 348 MET B O 1
ATOM 5703 N N . ILE B 1 349 ? 13.234 23.781 1.991 1 85.88 349 ILE B N 1
ATOM 5704 C CA . ILE B 1 349 ? 13.227 24.641 0.816 1 85.88 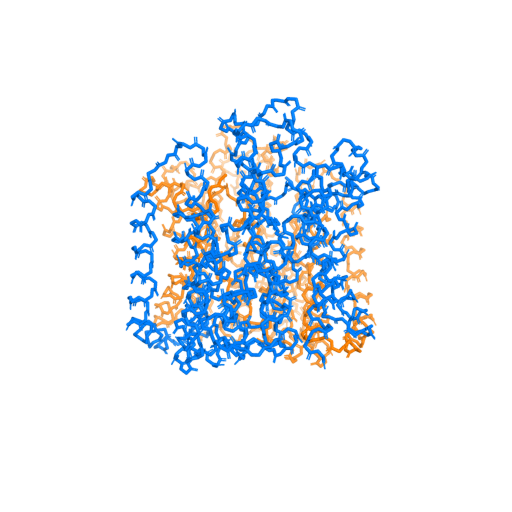349 ILE B CA 1
ATOM 5705 C C . ILE B 1 349 ? 14.031 25.906 1.1 1 85.88 349 ILE B C 1
ATOM 5707 O O . ILE B 1 349 ? 14.812 26.359 0.259 1 85.88 349 ILE B O 1
ATOM 5711 N N . ALA B 1 350 ? 13.883 26.453 2.219 1 89.62 350 ALA B N 1
ATOM 5712 C CA . ALA B 1 350 ? 14.602 27.656 2.611 1 89.62 350 ALA B CA 1
ATOM 5713 C C . ALA B 1 350 ? 16.109 27.391 2.705 1 89.62 350 ALA B C 1
ATOM 5715 O O . ALA B 1 350 ? 16.922 28.234 2.318 1 89.62 350 ALA B O 1
ATOM 5716 N N . VAL B 1 351 ? 16.469 26.281 3.211 1 91.25 351 VAL B N 1
ATOM 5717 C CA . VAL B 1 351 ? 17.875 25.891 3.316 1 91.25 351 VAL B CA 1
ATOM 5718 C C . VAL B 1 351 ? 18.484 25.75 1.921 1 91.25 351 VAL B C 1
ATOM 5720 O O . VAL B 1 351 ? 19.578 26.25 1.659 1 91.25 351 VAL B O 1
ATOM 5723 N N . SER B 1 352 ? 17.766 25.109 1.071 1 89.44 352 SER B N 1
ATOM 5724 C CA . SER B 1 352 ? 18.234 24.875 -0.292 1 89.44 352 SER B CA 1
ATOM 5725 C C . SER B 1 352 ? 18.375 26.188 -1.053 1 89.44 352 SER B C 1
ATOM 5727 O O . SER B 1 352 ? 19.219 26.328 -1.933 1 89.44 352 SER B O 1
ATOM 5729 N N . ALA B 1 353 ? 17.547 27.125 -0.678 1 89.25 353 ALA B N 1
ATOM 5730 C CA . ALA B 1 353 ? 17.562 28.438 -1.327 1 89.25 353 ALA B CA 1
ATOM 5731 C C . ALA B 1 353 ? 18.656 29.328 -0.743 1 89.25 353 ALA B C 1
ATOM 5733 O O . ALA B 1 353 ? 18.906 30.422 -1.232 1 89.25 353 ALA B O 1
ATOM 5734 N N . GLY B 1 354 ? 19.297 28.875 0.292 1 90.12 354 GLY B N 1
ATOM 5735 C CA . GLY B 1 354 ? 20.406 29.594 0.888 1 90.12 354 GLY B CA 1
ATOM 5736 C C . GLY B 1 354 ? 19.969 30.734 1.787 1 90.12 354 GLY B C 1
ATOM 5737 O O . GLY B 1 354 ? 20.734 31.672 2.047 1 90.12 354 GLY B O 1
ATOM 5738 N N . VAL B 1 355 ? 18.781 30.656 2.25 1 91.94 355 VAL B N 1
ATOM 5739 C CA . VAL B 1 355 ? 18.234 31.734 3.072 1 91.94 355 VAL B CA 1
ATOM 5740 C C . VAL B 1 355 ? 18.734 31.594 4.504 1 91.94 355 VAL B C 1
ATOM 5742 O O . VAL B 1 355 ? 18.938 32.594 5.195 1 91.94 355 VAL B O 1
ATOM 5745 N N . ILE B 1 356 ? 18.953 30.391 4.941 1 94.31 356 ILE B N 1
ATOM 5746 C CA . ILE B 1 356 ? 19.438 30.109 6.293 1 94.31 356 ILE B CA 1
ATOM 5747 C C . ILE B 1 356 ? 20.953 30 6.293 1 94.31 356 ILE B C 1
ATOM 5749 O O . ILE B 1 356 ? 21.531 29.25 5.488 1 94.31 356 ILE B O 1
ATOM 5753 N N . LEU B 1 357 ? 21.484 30.672 7.145 1 94.31 357 LEU B N 1
ATOM 5754 C CA . LEU B 1 357 ? 22.938 30.625 7.258 1 94.31 357 LEU B CA 1
ATOM 5755 C C . LEU B 1 357 ? 23.406 29.219 7.598 1 94.31 357 LEU B C 1
ATOM 5757 O O . LEU B 1 357 ? 22.75 28.516 8.383 1 94.31 357 LEU B O 1
ATOM 5761 N N . GLU B 1 358 ? 24.531 28.891 7.004 1 92.69 358 GLU B N 1
ATOM 5762 C CA . GLU B 1 358 ? 25.062 27.531 7.148 1 92.69 358 GLU B CA 1
ATOM 5763 C C . GLU B 1 358 ? 25.219 27.156 8.617 1 92.69 358 GLU B C 1
ATOM 5765 O O . GLU B 1 358 ? 24.953 26.016 9.008 1 92.69 358 GLU B O 1
ATOM 5770 N N . GLU B 1 359 ? 25.625 28.094 9.414 1 92.31 359 GLU B N 1
ATOM 5771 C CA . GLU B 1 359 ? 25.891 27.828 10.828 1 92.31 359 GLU B CA 1
ATOM 5772 C C . GLU B 1 359 ? 24.594 27.594 11.594 1 92.31 359 GLU B C 1
ATOM 5774 O O . GLU B 1 359 ? 24.609 26.984 12.672 1 92.31 359 GLU B O 1
ATOM 5779 N N . ASN B 1 360 ? 23.5 28.047 10.992 1 94.69 360 ASN B N 1
ATOM 5780 C CA . ASN B 1 360 ? 22.234 27.984 11.711 1 94.69 360 ASN B CA 1
ATOM 5781 C C . ASN B 1 360 ? 21.359 26.828 11.203 1 94.69 360 ASN B C 1
ATOM 5783 O O . ASN B 1 360 ? 20.297 26.547 11.766 1 94.69 360 ASN B O 1
ATOM 5787 N N . ILE B 1 361 ? 21.781 26.172 10.227 1 94.19 361 ILE B N 1
ATOM 5788 C CA . ILE B 1 361 ? 20.953 25.172 9.57 1 94.19 361 ILE B CA 1
ATOM 5789 C C . ILE B 1 361 ? 20.594 24.062 10.555 1 94.19 361 ILE B C 1
ATOM 5791 O O . ILE B 1 361 ? 19.422 23.734 10.719 1 94.19 361 ILE B O 1
ATOM 5795 N N . SER B 1 362 ? 21.562 23.547 11.258 1 93.19 362 SER B N 1
ATOM 5796 C CA . SER B 1 362 ? 21.312 22.469 12.203 1 93.19 362 SER B CA 1
ATOM 5797 C C . SER B 1 362 ? 20.406 22.906 13.336 1 93.19 362 SER B C 1
ATOM 5799 O O . SER B 1 362 ? 19.578 22.141 13.812 1 93.19 362 SER B O 1
ATOM 5801 N N . LYS B 1 363 ? 20.562 24.047 13.727 1 94.56 363 LYS B N 1
ATOM 5802 C CA . LYS B 1 363 ? 19.75 24.641 14.797 1 94.56 363 LYS B CA 1
ATOM 5803 C C . LYS B 1 363 ? 18.297 24.766 14.375 1 94.56 363 LYS B C 1
ATOM 5805 O O . LYS B 1 363 ? 17.391 24.391 15.133 1 94.56 363 LYS B O 1
ATOM 5810 N N . PHE B 1 364 ? 18.062 25.234 13.211 1 95.62 364 PHE B N 1
ATOM 5811 C CA . PHE B 1 364 ? 16.703 25.391 12.688 1 95.62 364 PHE B CA 1
ATOM 5812 C C . PHE B 1 364 ? 16.031 24.031 12.516 1 95.62 364 PHE B C 1
ATOM 5814 O O . PHE B 1 364 ? 14.844 23.891 12.82 1 95.62 364 PHE B O 1
ATOM 5821 N N . ILE B 1 365 ? 16.781 23.125 12.047 1 94.88 365 ILE B N 1
ATOM 5822 C CA . ILE B 1 365 ? 16.219 21.797 11.836 1 94.88 365 ILE B CA 1
ATOM 5823 C C . ILE B 1 365 ? 15.812 21.203 13.18 1 94.88 365 ILE B C 1
ATOM 5825 O O . ILE B 1 365 ? 14.68 20.734 13.336 1 94.88 365 ILE B O 1
ATOM 5829 N N . ALA B 1 366 ? 16.672 21.203 14.109 1 95 366 ALA B N 1
ATOM 5830 C CA . ALA B 1 366 ? 16.391 20.656 15.43 1 95 366 ALA B CA 1
ATOM 5831 C C . ALA B 1 366 ? 15.219 21.375 16.094 1 95 366 ALA B C 1
ATOM 5833 O O . ALA B 1 366 ? 14.344 20.734 16.672 1 95 366 ALA B O 1
ATOM 5834 N N . ALA B 1 367 ? 15.195 22.625 16.016 1 96.44 367 ALA B N 1
ATOM 5835 C CA . ALA B 1 367 ? 14.133 23.422 16.625 1 96.44 367 ALA B CA 1
ATOM 5836 C C . ALA B 1 367 ? 12.773 23.109 16 1 96.44 367 ALA B C 1
ATOM 5838 O O . ALA B 1 367 ? 11.766 23.016 16.703 1 96.44 367 ALA B O 1
ATOM 5839 N N . THR B 1 368 ? 12.789 23.016 14.695 1 95.75 368 THR B N 1
ATOM 5840 C CA . THR B 1 368 ? 11.555 22.703 13.992 1 95.75 368 THR B CA 1
ATOM 5841 C C . THR B 1 368 ? 11.039 21.328 14.391 1 95.75 368 THR B C 1
ATOM 5843 O O . THR B 1 368 ? 9.836 21.141 14.602 1 95.75 368 THR B O 1
ATOM 5846 N N . LEU B 1 369 ? 11.938 20.406 14.539 1 94.69 369 LEU B N 1
ATOM 5847 C CA . LEU B 1 369 ? 11.562 19.062 14.945 1 94.69 369 LEU B CA 1
ATOM 5848 C C . LEU B 1 369 ? 10.977 19.062 16.359 1 94.69 369 LEU B C 1
ATOM 5850 O O . LEU B 1 369 ? 9.984 18.375 16.609 1 94.69 369 LEU B O 1
ATOM 5854 N N . ILE B 1 370 ? 11.547 19.75 17.234 1 95.75 370 ILE B N 1
ATOM 5855 C CA . ILE B 1 370 ? 11.047 19.859 18.609 1 95.75 370 ILE B CA 1
ATOM 5856 C C . ILE B 1 370 ? 9.664 20.516 18.594 1 95.75 370 ILE B C 1
ATOM 5858 O O . ILE B 1 370 ? 8.75 20.031 19.281 1 95.75 370 ILE B O 1
ATOM 5862 N N . PHE B 1 371 ? 9.562 21.547 17.859 1 96.25 371 PHE B N 1
ATOM 5863 C CA . PHE B 1 371 ? 8.305 22.266 17.719 1 96.25 371 PHE B CA 1
ATOM 5864 C C . PHE B 1 371 ? 7.211 21.344 17.188 1 96.25 371 PHE B C 1
ATOM 5866 O O . PHE B 1 371 ? 6.117 21.281 17.766 1 96.25 371 PHE B O 1
ATOM 5873 N N . VAL B 1 372 ? 7.508 20.594 16.156 1 95.19 372 VAL B N 1
ATOM 5874 C CA . VAL B 1 372 ? 6.566 19.656 15.547 1 95.19 372 VAL B CA 1
ATOM 5875 C C . VAL B 1 372 ? 6.188 18.578 16.562 1 95.19 372 VAL B C 1
ATOM 5877 O O . VAL B 1 372 ? 5.012 18.25 16.719 1 95.19 372 VAL B O 1
ATOM 5880 N N . THR B 1 373 ? 7.203 18.031 17.25 1 94.81 373 THR B N 1
ATOM 5881 C CA . THR B 1 373 ? 6.969 17 18.25 1 94.81 373 THR B CA 1
ATOM 5882 C C . THR B 1 373 ? 6.047 17.5 19.344 1 94.81 373 THR B C 1
ATOM 5884 O O . THR B 1 373 ? 5.07 16.844 19.703 1 94.81 373 THR B O 1
ATOM 5887 N N . PHE B 1 374 ? 6.289 18.641 19.781 1 95.06 374 PHE B N 1
ATOM 5888 C CA . PHE B 1 374 ? 5.484 19.25 20.844 1 95.06 374 PHE B CA 1
ATOM 5889 C C . PHE B 1 374 ? 4.047 19.438 20.391 1 95.06 374 PHE B C 1
ATOM 5891 O O . PHE B 1 374 ? 3.107 19.094 21.109 1 95.06 374 PHE B O 1
ATOM 5898 N N . SER B 1 375 ? 3.883 19.984 19.219 1 95.56 375 SER B N 1
ATOM 5899 C CA . SER B 1 375 ? 2.553 20.281 18.703 1 95.56 375 SER B CA 1
ATOM 5900 C C . SER B 1 375 ? 1.727 19.016 18.5 1 95.56 375 SER B C 1
ATOM 5902 O O . SER B 1 375 ? 0.522 19.016 18.766 1 95.56 375 SER B O 1
ATOM 5904 N N . ILE B 1 376 ? 2.35 17.969 18.078 1 93.69 376 ILE B N 1
ATOM 5905 C CA . ILE B 1 376 ? 1.661 16.703 17.844 1 93.69 376 ILE B CA 1
ATOM 5906 C C . ILE B 1 376 ? 1.23 16.094 19.172 1 93.69 376 ILE B C 1
ATOM 5908 O O . ILE B 1 376 ? 0.114 15.578 19.297 1 93.69 376 ILE B O 1
ATOM 5912 N N . VAL B 1 377 ? 2.057 16.156 20.188 1 93.31 377 VAL B N 1
ATOM 5913 C CA . VAL B 1 377 ? 1.831 15.484 21.453 1 93.31 377 VAL B CA 1
ATOM 5914 C C . VAL B 1 377 ? 0.783 16.25 22.266 1 93.31 377 VAL B C 1
ATOM 5916 O O . VAL B 1 377 ? -0.036 15.648 22.953 1 93.31 377 VAL B O 1
ATOM 5919 N N . ILE B 1 378 ? 0.718 17.547 22.141 1 94.94 378 ILE B N 1
ATOM 5920 C CA . ILE B 1 378 ? -0.131 18.344 23.016 1 94.94 378 ILE B CA 1
ATOM 5921 C C . ILE B 1 378 ? -1.542 18.422 22.438 1 94.94 378 ILE B C 1
ATOM 5923 O O . ILE B 1 378 ? -2.504 18.688 23.156 1 94.94 378 ILE B O 1
ATOM 5927 N N . THR B 1 379 ? -1.725 18.172 21.188 1 94.81 379 THR B N 1
ATOM 5928 C CA . THR B 1 379 ? -2.984 18.438 20.5 1 94.81 379 THR B CA 1
ATOM 5929 C C . THR B 1 379 ? -4.066 17.469 20.969 1 94.81 379 THR B C 1
ATOM 5931 O O . THR B 1 379 ? -5.195 17.891 21.25 1 94.81 379 THR B O 1
ATOM 5934 N N . PRO B 1 380 ? -3.748 16.156 21.094 1 93.62 380 PRO B N 1
ATOM 5935 C CA . PRO B 1 380 ? -4.816 15.227 21.469 1 93.62 380 PRO B CA 1
ATOM 5936 C C . PRO B 1 380 ? -5.422 15.547 22.828 1 93.62 380 PRO B C 1
ATOM 5938 O O . PRO B 1 380 ? -6.645 15.664 22.953 1 93.62 380 PRO B O 1
ATOM 5941 N N . PRO B 1 381 ? -4.656 15.711 23.859 1 93.12 381 PRO B N 1
ATOM 5942 C CA . PRO B 1 381 ? -5.262 16.062 25.156 1 93.12 381 PRO B CA 1
ATOM 5943 C C . PRO B 1 381 ? -5.953 17.422 25.125 1 93.12 381 PRO B C 1
ATOM 5945 O O . PRO B 1 381 ? -6.973 17.625 25.781 1 93.12 381 PRO B O 1
ATOM 5948 N N . LEU B 1 382 ? -5.473 18.344 24.391 1 94.81 382 LEU B N 1
ATOM 5949 C CA . LEU B 1 382 ? -6.062 19.672 24.266 1 94.81 382 LEU B CA 1
ATOM 5950 C C . LEU B 1 382 ? -7.445 19.594 23.641 1 94.81 382 LEU B C 1
ATOM 5952 O O . LEU B 1 382 ? -8.406 20.156 24.156 1 94.81 382 LEU B O 1
ATOM 5956 N N . LEU B 1 383 ? -7.531 18.906 22.516 1 94.56 383 LEU B N 1
ATOM 5957 C CA . LEU B 1 383 ? -8.805 18.781 21.812 1 94.56 383 LEU B CA 1
ATOM 5958 C C . LEU B 1 383 ? -9.82 18.016 22.641 1 94.56 383 LEU B C 1
ATOM 5960 O O . LEU B 1 383 ? -11.008 18.359 22.656 1 94.56 383 LEU B O 1
ATOM 5964 N N . LYS B 1 384 ? -9.336 17.016 23.297 1 93.62 384 LYS B N 1
ATOM 5965 C CA . LYS B 1 384 ? -10.234 16.266 24.172 1 93.62 384 LYS B CA 1
ATOM 5966 C C . LYS B 1 384 ? -10.828 17.156 25.25 1 93.62 384 LYS B C 1
ATOM 5968 O O . LYS B 1 384 ? -12.031 17.125 25.5 1 93.62 384 LYS B O 1
ATOM 5973 N N . LYS B 1 385 ? -10.047 17.969 25.875 1 94.25 385 LYS B N 1
ATOM 5974 C CA . LYS B 1 385 ? -10.469 18.828 26.969 1 94.25 385 LYS B CA 1
ATOM 5975 C C . LYS B 1 385 ? -11.477 19.875 26.5 1 94.25 385 LYS B C 1
ATOM 5977 O O . LYS B 1 385 ? -12.477 20.141 27.172 1 94.25 385 LYS B O 1
ATOM 5982 N N . VAL B 1 386 ? -11.273 20.406 25.328 1 95.38 386 VAL B N 1
ATOM 5983 C CA . VAL B 1 386 ? -12.094 21.531 24.875 1 95.38 386 VAL B CA 1
ATOM 5984 C C . VAL B 1 386 ? -13.438 21.016 24.359 1 95.38 386 VAL B C 1
ATOM 5986 O O . VAL B 1 386 ? -14.438 21.734 24.406 1 95.38 386 VAL B O 1
ATOM 5989 N N . PHE B 1 387 ? -13.531 19.797 23.891 1 93.69 387 PHE B N 1
ATOM 5990 C CA . PHE B 1 387 ? -14.781 19.266 23.359 1 93.69 387 PHE B CA 1
ATOM 5991 C C . PHE B 1 387 ? -15.562 18.547 24.453 1 93.69 387 PHE B C 1
ATOM 5993 O O . PHE B 1 387 ? -16.734 18.219 24.266 1 93.69 387 PHE B O 1
ATOM 6000 N N . GLU B 1 388 ? -14.891 18.188 25.562 1 88.25 388 GLU B N 1
ATOM 6001 C CA . GLU B 1 388 ? -15.602 17.656 26.703 1 88.25 388 GLU B CA 1
ATOM 6002 C C . GLU B 1 388 ? -16.375 18.75 27.438 1 88.25 388 GLU B C 1
ATOM 6004 O O . GLU B 1 388 ? -17.453 18.5 27.969 1 88.25 388 GLU B O 1
#

Nearest PDB structures (foldseek):
  4bwz-assembly1_A  TM=9.075E-01  e=5.131E-17  Thermus thermophilus
  5bz2-assembly1_A-2  TM=7.755E-01  e=3.481E-15  Thermus thermophilus
  8xq4-assembly1_A  TM=7.269E-01  e=9.332E-09  Strongylocentrotus purpuratus
  8bxg-assembly1_A  TM=7.015E-01  e=1.597E-08  Escherichia coli
  9emb-assembly1_A  TM=7.236E-01  e=1.686E-07  Escherichia coli

Foldseek 3Di:
DPVVLVVVQQVVLLVQLQVQLVVCVVVPFQSLLRLLVLLLVLLQCPVVPVDPCVNNVLPPDPVLVVLLQVLLLLLLLLLLLPEDVVLLVVCVQLLVQLLVQLLVQLQVLQLVVVVVVPDDNLVSNLSSLLLLAFDLSLLSSLCVSVVNCHDSLNSSLNSNNVVSLLVSVLSLCVSLVDDDSVLSVVLVVVLCCVLPVVVLVCVVVQQVVQVPDPDPCSSVVSLVVQSQVQLVSCCVNRVRSNVRSNSSSNSLSVDPVSVVCSVVSCCPNVSRRNSSNSSSQSSPLHPCLVVDPLLVVVLVSSQVSSLVSSLCSSLVSCCPPVVDDNLSSNLSSLSRQADTDVSVVSLVVCVVSVSDDPVCSSSSNSSSSSNNVVSSNVSRVSNSVSVD/DPVVLVVVQQVVLLVQLQVQLVVCVVVPFQSLLRLLVLLLVLLQCPVVPVDPCVNNVLPPDPVLVVLLQVLLLLLLLLLLLPEDVVLLVVCVQLLVQLLVQLLVQLQVLQLVVVVVVPDDNLVSNLSSLLLLAFDLSLLSSLCVSVVNCHDSLNSSLNSNNVVSLLVSVLSLCVSLVDDDSVLSVVLVVVLCCVLPVVVLVCVVVQQVVQVPDPDPCSSVVSLVVQSQVQLVSCCVNRVRSNVRSNSSSNSLSVDPVSVVCSVVSCCPNVNRRNSSNSSSQSSPLHPCLVVDPLLVVVLVSSQVSSLVSSLCSSLVSCCPVVVDDNLSSNLSSLSRQADTDVSVVSLVVCVVSVSDDPVCSSSVNSSSSSNNVVSSNVSRVSNSVSVD

Organism: Methanococcus maripaludis (strain DSM 14266 / JCM 13030 / NBRC 101832 / S2 / LL) (NCBI:txid267377)

Solvent-accessible surface area (backbone atoms only — not comparable to full-atom values): 36282 Å² total; per-residue (Å²): 133,69,66,29,30,46,31,35,36,52,14,51,47,39,45,47,25,49,50,26,19,41,55,27,40,76,73,69,42,48,33,68,54,13,16,25,50,45,10,30,51,57,26,36,35,39,75,72,60,75,39,60,58,78,64,46,43,74,66,98,30,73,55,48,54,49,44,24,52,51,6,46,22,40,50,33,19,51,47,22,41,61,41,43,66,70,39,35,61,72,27,42,65,24,15,51,45,10,24,50,34,18,34,48,38,8,27,54,54,29,23,54,54,34,42,71,75,68,45,50,72,58,39,8,43,48,51,1,53,36,36,26,44,46,29,52,66,63,38,52,50,49,31,48,66,67,69,38,36,67,36,60,52,30,26,22,43,54,52,15,30,56,49,24,52,55,50,46,53,54,50,46,33,63,65,70,70,51,81,54,68,66,57,49,54,50,50,54,50,51,49,46,44,50,51,46,52,48,33,51,69,42,45,62,60,54,49,54,57,34,61,70,48,85,51,79,55,38,50,58,14,45,52,52,16,45,26,27,41,36,14,16,56,30,20,67,75,69,71,40,37,43,61,17,9,21,43,41,15,40,48,35,40,78,39,74,61,34,64,67,45,43,61,57,50,47,50,46,22,62,30,54,31,31,50,45,21,37,21,50,57,18,28,66,42,58,66,70,38,73,72,38,67,76,14,48,57,55,16,49,48,45,42,55,46,21,43,49,28,19,27,47,16,26,20,49,16,24,36,72,68,54,66,42,54,71,64,58,14,50,46,36,8,49,53,43,45,25,32,53,68,63,31,53,51,52,49,50,53,37,48,74,70,59,51,42,51,80,87,46,44,65,38,52,52,26,12,51,47,49,30,27,48,49,25,50,66,51,33,53,62,49,47,51,60,65,74,104,133,70,66,30,29,48,31,36,36,53,15,52,46,40,46,47,24,50,52,26,18,41,56,28,39,76,73,71,43,49,33,67,56,13,17,26,51,45,9,30,52,58,27,36,35,39,76,71,61,75,39,60,58,78,63,46,44,73,65,98,30,73,55,48,54,47,45,23,51,51,6,47,23,42,50,32,19,50,47,23,41,60,43,42,64,70,39,34,62,72,27,42,65,24,16,53,44,10,25,50,33,17,34,49,39,8,28,53,54,28,23,53,53,35,41,71,74,67,44,49,72,58,39,8,44,48,53,2,52,37,37,27,40,47,28,50,66,62,38,52,50,50,31,50,67,69,70,39,36,68,36,62,52,31,27,22,42,54,51,15,30,55,50,26,54,55,50,47,52,54,51,47,33,64,67,72,69,50,80,54,68,68,56,48,53,49,49,54,50,51,48,45,45,50,51,46,53,47,33,52,69,42,46,64,59,55,50,54,56,36,61,71,47,86,52,80,54,38,52,58,14,45,52,52,17,44,26,27,40,36,13,17,56,28,20,67,74,70,72,41,38,42,63,17,8,22,44,41,16,40,49,35,41,76,40,74,61,34,63,65,44,44,60,58,52,47,50,46,23,62,30,53,31,30,51,46,19,38,20,49,59,18,28,67,44,59,66,70,38,73,72,40,66,76,15,49,57,54,15,49,48,46,40,53,45,22,44,49,28,20,28,48,16,26,20,48,16,25,36,72,66,54,66,42,54,70,65,57,14,49,45,36,8,50,51,44,45,26,33,50,66,62,30,54,51,51,48,50,52,37,48,75,69,58,52,43,51,78,88,47,45,65,39,52,53,27,13,50,48,50,32,28,48,49,25,50,66,50,32,52,63,50,48,51,60,65,74,102

Secondary structure (DSSP, 8-state):
--HHHHHHHHHHHHHHHHHHHHHHHHTTS-THHHHHHHHHHHHHHHHTTSS-TTTSTTSS-HHHHHHHHHHHHHHHHHHHHHS-HHHHHHTHHHHHHHHHHHHHHHHHHHHHHHHHTT--HHHHHHHHHHTT---HHHHHHHHHHTT-TTSHHHHHHHHHHHHHHHHHHHHHHHHHT-S-HHHHHHHHHHHHIIIIIIHHHHHHHHHHHHHT--STTHHHHHHHHHHHHHHHHHHHHHS-HHHHHHHHHHHHTTSHHHHHHHHHHHHHIIIIIHHHHHHHHHHT--GGGGG-HHHHHHHHHHHHHHHHHHHHHHHHHHHHHH---HHHHHHHHHTT----HHHHHHHHHHHHTT-S-HHHHHHHHHHHHHHHHHHHHHHHHHHHHHH-/--HHHHHHHHHHHHHHHHHHHHHHHHTTS-THHHHHHHHHHHHHHHHTTSS-TTTSTTSS-HHHHHHHHHHHHHHHHHHHHHS-HHHHHHTHHHHHHHHHHHHHHHHHHHHHHHHHTT--HHHHHHHHHHTT---HHHHHHHHHHTT-TTSHHHHHHHHHHHHHHHHHHHHHHHHHT-S-HHHHHHHHHHHHIIIIIIHHHHHHHHHHHHHT--STTHHHHHHHHHHHHHHHHHHHHHS-HHHHHHHHHHHHTTSHHHHHHHHHHHHHIIIIIHHHHHHHHHHT--GGGGG-HHHHHHHHHHHHHHHHHHHHHHHHHHHHHH---HHHHHHHHHTT----HHHHHHHHHHHHTT-S-HHHHHHHHHHHHHHHHHHHHHHHHH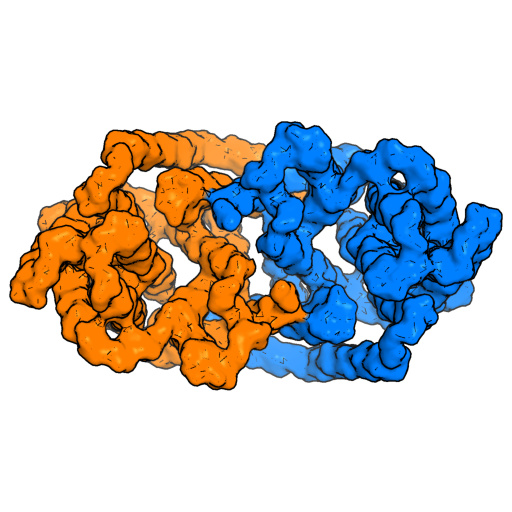HHHHH-

Sequence (776 aa):
MDISWVLFTVGVCLIFGKIGNEIMWRFGFPSVFGEILIGIIFGNLLFFGIVDSSHLTLHENDIFDFLSTVGIMFLLFISGLEIDIHRLKKTENISIVAAVLGAVFPLIFGYISLSYFGYTAKESIVGGVILTATSIGITARLLMDLKVLKTDVGAAAISASILDDFLGLILLILAVGSGSLLGLISEITVFFIITGYFGWKLIKKYLIFAEKFHIEKTVLSFTIALMFLFSFLSESWFEVAIEGAFMAGLILSKTSEGKTLAKEIKSIGNSFLIPLFFIYTGARLNLTAFLNHEALILATIFIIVGVFTKFVGWGLGAKIMGKWDLKKSIQLASASVPRAEIALINLMIAVSAGVILEENISKFIAATLIFVTFSIVITPPLLKKVFEMDISWVLFTVGVCLIFGKIGNEIMWRFGFPSVFGEILIGIIFGNLLFFGIVDSSHLTLHENDIFDFLSTVGIMFLLFISGLEIDIHRLKKTENISIVAAVLGAVFPLIFGYISLSYFGYTAKESIVGGVILTATSIGITARLLMDLKVLKTDVGAAAISASILDDFLGLILLILAVGSGSLLGLISEITVFFIITGYFGWKLIKKYLIFAEKFHIEKTVLSFTIALMFLFSFLSESWFEVAIEGAFMAGLILSKTSEGKTLAKEIKSIGNSFLIPLFFIYTGARLNLTAFLNHEALILATIFIIVGVFTKFVGWGLGAKIMGKWDLKKSIQLASASVPRAEIALINLMIAVSAGVILEENISKFIAATLIFVTFSIVITPPLLKKVFE

pLDDT: mean 93.14, std 4.17, range [56.06, 98.0]